Protein AF-A0AAW0YII3-F1 (afdb_monomer)

Radius of gyration: 31.92 Å; Cα contacts (8 Å, |Δi|>4): 951; chains: 1; bounding box: 60×91×66 Å

Foldseek 3Di:
DVVLVVVVVVCVVVVHLDDPPVVVVVCCVLVLDPDPVPADDDVVSSVVSVQVVQQVVDPPDRPLLQQKWWKWKFKAFPPPRPDGPTDRPGDIDREQEFELVVCQVPDPAAAVQVRSQVSQKDWDPAFDQDPPVRDTGIMIMGIAIDDGHQKHKYFYDFDWDDDPPDAIWTDDDDYHYDQKDQRVVRHPAARQKMWGWAKWKWFQDTGPRDTAIKMWGQDPNWIWIDDPSDIDTDPDVVSVPVRVTHTGMIMIGIDGVVDPPDPCPDDDLVVLLVVLVVQLVVVVPDDLVVLLVLQLVLLVVQFFDDCVVAPQLFALPPPQLFDDPVLLVLVLVLLVDPVHDPCADPFWHDLPPRDTHGSVRLSVLSPDLQRCQDLSNLSRLVSVLVVLVVVPDPPPPVDDDDCVLVVVQCLLSVQANADEDDCVCCNQCPDQNCSLVDKDKHWHDYPPDLAIWMWIQNNVSLEIEIQFQQQPPPCQVVLVVVSVVLSVVLSVCCVVVSDPSVSSGDHRYDRRGNVSCQSLQHAHEPDPRLRSLLRSSCRSCSVVSHRSHCCSHHVPPDPDNGDHDYDDPSSSSSSVSSVVSLSLLSSLVSNDDDDPDDPCPDPSNVVSSVSSPVSVVSVVVD

Sequence (622 aa):
MVQLLLDFLGDISARRTERYPLLQQCLIDNKLIEPHDSGQQDPVELLYRLFQFFDTRSSQVSLSSLFQYKTAAATVCSLCSAGGQLRNTRQSETVLTVYPEQLRYQAVSFDVSDLIATALRRENPIQSFCRSCCRSSHSITNDRFTSMGSMFAINIVWSIENFDNGPPQLKRCDFAIASTIELGANGDLPDRTQAELAGVVCKVGCTALDGHYAAAIQEGGNWWMTDNDQVTPVRNL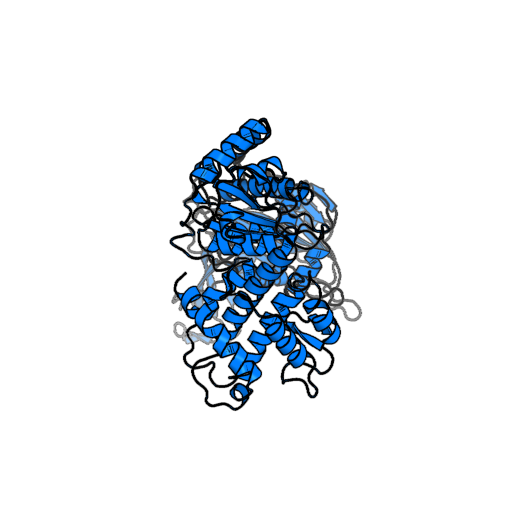QAFFEKGRLPVLLVYTVTTGDDRSPPSMLQPTQSRALAVEVSQTAQTKLSEEERYFMVMERYRNVRWSDPTVVEPLVSALSTETRLSSDHLENFCAILKRDPPLPGINKKNVDCGSGVKIRRETLYDRFAHPTAWWTSTICEIIGTIAKNMIETRDADRIERGLSNECFVRAIPLLSTLAPTTGLEVIESFCGTDGTWRTKRQCGVVYPDGSHHFFTMAVFGPDKLVVTYDGAGGLYGSGFIEKFRERLRSRLKWELEAGIASEADCCGWLVSPNNPGMRDRIGWIAQEDTFSCGSLASAAMVLLCQGIKPSAEALLQVSGRAESRKITPSDRQCLDLRHSMLGLFLSWAGANVRSDSRDHWTKHDAVECLIRQIMPYRERLDYA

Nearest PDB structures (foldseek):
  5k1c-assembly1_A  TM=7.399E-01  e=2.416E-12  Homo sapiens
  6jlq-assembly1_A  TM=7.484E-01  e=5.332E-12  Homo sapiens
  7w3u-assembly2_B  TM=7.620E-01  e=3.044E-11  Homo sapiens
  2ibi-assembly1_A  TM=6.828E-01  e=1.616E-11  Homo sapiens
  7ay0-assembly2_D  TM=6.520E-01  e=1.177E-11  Homo sapiens

Secondary structure (DSSP, 8-state):
-HHHHHHHHHHHHTT-----HHHHHHHHHTTSS--GGG----HHHHHHHHHHHHHTT-SS--HHHHH-EEEEEEEEETTT-----EEEEEEEESEEEE-GGGTTTT-SS-BHHHHHHHHTEEE-SS-EE-TTT-SEE-EEEEEEEEEE-SEEEEEE-PPEEEETTEEEEE-----B--SEEESGGGBSS-TT-EEEEEEEEEEESSBSS--EEEEEEEETTEEEEEETTEEEEESSHHHHHTTTEEEEEEEEEEE-TT-SS----SS-THHHHHHHHHHHHHHHTS-HHHHHHHHHHHHHHS--B-TTTS--SS-SS-SSSPPPHHHHHHHHHHHT-SSPPTTS-SSEEE-STT-EEEHHHHHHHHHSTTGGGSHHHHHHHHHHHHHHHHTT-SS-TTS---THHHHTHHHHHHHHSPEEGGGHHHHHHTTTSGGGGSEEEEEEE-TTS---EEEEEETTTTEEEEE-TTTTSS-HHHHHHHHHHHHHHHHHHHHTTSS-HHHHTT-EE---SHHHHHHHTPPPP-SSS-HHHHHHHHHHHHHTTB---HHHHH---S--TT---PPPHHHHHHHHHHHHHHHHHHHHHTT-SS---GGGG-HHHHHHHHHHHHHHHHHTT-

Structure (mmCIF, N/CA/C/O backbone):
data_AF-A0AAW0YII3-F1
#
_entry.id   AF-A0AAW0YII3-F1
#
loop_
_atom_site.group_PDB
_atom_site.id
_atom_site.type_symbol
_atom_site.label_atom_id
_atom_site.label_alt_id
_atom_site.label_comp_id
_atom_site.label_asym_id
_atom_site.label_entity_id
_atom_site.label_seq_id
_atom_site.pdbx_PDB_ins_code
_atom_site.Cartn_x
_atom_site.Cartn_y
_atom_site.Cartn_z
_atom_site.occupancy
_atom_site.B_iso_or_equiv
_atom_site.auth_seq_id
_atom_site.auth_comp_id
_atom_site.auth_asym_id
_atom_site.auth_atom_id
_atom_site.pdbx_PDB_model_num
ATOM 1 N N . MET A 1 1 ? 6.138 -1.608 1.572 1.00 62.06 1 MET A N 1
ATOM 2 C CA . MET A 1 1 ? 6.327 -0.141 1.431 1.00 62.06 1 MET A CA 1
ATOM 3 C C . MET A 1 1 ? 5.071 0.655 1.778 1.00 62.06 1 MET A C 1
ATOM 5 O O . MET A 1 1 ? 5.177 1.516 2.634 1.00 62.06 1 MET A O 1
ATOM 9 N N . VAL A 1 2 ? 3.903 0.384 1.171 1.00 61.69 2 VAL A N 1
ATOM 10 C CA . VAL A 1 2 ? 2.648 1.097 1.509 1.00 61.69 2 VAL A CA 1
ATOM 11 C C . VAL A 1 2 ? 2.305 0.945 2.994 1.00 61.69 2 VAL A C 1
ATOM 13 O O . VAL A 1 2 ? 2.120 1.954 3.658 1.00 61.69 2 VAL A O 1
ATOM 16 N N . GLN A 1 3 ? 2.363 -0.273 3.544 1.00 60.88 3 GLN A N 1
ATOM 17 C CA . GLN A 1 3 ? 2.177 -0.495 4.982 1.00 60.88 3 GLN A CA 1
ATOM 18 C C . GLN A 1 3 ? 3.215 0.241 5.847 1.00 60.88 3 GLN A C 1
ATOM 20 O O . GLN A 1 3 ? 2.838 0.851 6.829 1.00 60.88 3 GLN A O 1
ATOM 25 N N . LEU A 1 4 ? 4.495 0.287 5.453 1.00 62.47 4 LEU A N 1
ATOM 26 C CA . LEU A 1 4 ? 5.519 1.065 6.175 1.00 62.47 4 LEU A CA 1
ATOM 27 C C . LEU A 1 4 ? 5.239 2.574 6.156 1.00 62.47 4 LEU A C 1
ATOM 29 O O . LEU A 1 4 ? 5.561 3.261 7.117 1.00 62.47 4 LEU A O 1
ATOM 33 N N . LEU A 1 5 ? 4.646 3.090 5.076 1.00 61.91 5 LEU A N 1
ATOM 34 C CA . LEU A 1 5 ? 4.186 4.476 5.006 1.00 61.91 5 LEU A CA 1
ATOM 35 C C . LEU A 1 5 ? 2.933 4.693 5.860 1.00 61.91 5 LEU A C 1
ATOM 37 O O . LEU A 1 5 ? 2.825 5.734 6.491 1.00 61.91 5 LEU A O 1
ATOM 41 N N . LEU A 1 6 ? 2.016 3.725 5.926 1.00 63.31 6 LEU A N 1
ATOM 42 C CA . LEU A 1 6 ? 0.850 3.779 6.814 1.00 63.31 6 LEU A CA 1
ATOM 43 C C . LEU A 1 6 ? 1.241 3.670 8.292 1.00 63.31 6 LEU A C 1
ATOM 45 O O . LEU A 1 6 ? 0.668 4.382 9.107 1.00 63.31 6 LEU A O 1
ATOM 49 N N . ASP A 1 7 ? 2.226 2.839 8.630 1.00 62.09 7 ASP A N 1
ATOM 50 C CA . ASP A 1 7 ? 2.791 2.718 9.976 1.00 62.09 7 ASP A CA 1
ATOM 51 C C . ASP A 1 7 ? 3.504 4.019 10.357 1.00 62.09 7 ASP A C 1
ATOM 53 O O . ASP A 1 7 ? 3.216 4.596 11.399 1.00 62.09 7 ASP A O 1
ATOM 57 N N . PHE A 1 8 ? 4.336 4.556 9.456 1.00 63.28 8 PHE A N 1
ATOM 58 C CA . PHE A 1 8 ? 4.959 5.871 9.611 1.00 63.28 8 PHE A CA 1
ATOM 59 C C . PHE A 1 8 ? 3.923 6.984 9.826 1.00 63.28 8 PHE A C 1
ATOM 61 O O . PHE A 1 8 ? 4.062 7.786 10.744 1.00 63.28 8 PHE A O 1
ATOM 68 N N . LEU A 1 9 ? 2.855 7.022 9.023 1.00 61.62 9 LEU A N 1
ATOM 69 C CA . LEU A 1 9 ? 1.764 7.986 9.185 1.00 61.62 9 LEU A CA 1
ATOM 70 C C . LEU A 1 9 ? 1.006 7.774 10.501 1.00 61.62 9 LEU A C 1
ATOM 72 O O . LEU A 1 9 ? 0.709 8.744 11.192 1.00 61.62 9 LEU A O 1
ATOM 76 N N . GLY A 1 10 ? 0.723 6.524 10.869 1.00 61.47 10 GLY A N 1
ATOM 77 C CA . GLY A 1 10 ? 0.039 6.170 12.109 1.00 61.47 10 GLY A CA 1
ATOM 78 C C . GLY A 1 10 ? 0.839 6.565 13.347 1.00 61.47 10 GLY A C 1
ATOM 79 O O . GLY A 1 10 ? 0.274 7.087 14.306 1.00 61.47 10 GLY A O 1
ATOM 80 N N . ASP A 1 11 ? 2.153 6.392 13.310 1.00 61.72 11 ASP A N 1
ATOM 81 C CA . ASP A 1 11 ? 3.051 6.787 14.387 1.00 61.72 11 ASP A CA 1
ATOM 82 C C . ASP A 1 11 ? 3.300 8.302 14.422 1.00 61.72 11 ASP A C 1
ATOM 84 O O . ASP A 1 11 ? 3.376 8.861 15.519 1.00 61.72 11 ASP A O 1
ATOM 88 N N . ILE A 1 12 ? 3.320 8.996 13.271 1.00 60.84 12 ILE A N 1
ATOM 89 C CA . ILE A 1 12 ? 3.256 10.470 13.217 1.00 60.84 12 ILE A CA 1
ATOM 90 C C . ILE A 1 12 ? 1.976 10.954 13.903 1.00 60.84 12 ILE A C 1
ATOM 92 O O . ILE A 1 12 ? 2.041 11.795 14.800 1.00 60.84 12 ILE A O 1
ATOM 96 N N . SER A 1 13 ? 0.819 10.394 13.539 1.00 56.19 13 SER A N 1
ATOM 97 C CA . SER A 1 13 ? -0.470 10.733 14.154 1.00 56.19 13 SER A CA 1
ATOM 98 C C . SER A 1 13 ? -0.517 10.378 15.645 1.00 56.19 13 SER A C 1
ATOM 100 O O . SER A 1 13 ? -1.139 11.088 16.435 1.00 56.19 13 SER A O 1
ATOM 102 N N . ALA A 1 14 ? 0.176 9.315 16.062 1.00 58.84 14 ALA A N 1
ATOM 103 C CA . ALA A 1 14 ? 0.329 8.922 17.462 1.00 58.84 14 ALA A CA 1
ATOM 104 C C . ALA A 1 14 ? 1.463 9.666 18.196 1.00 58.84 14 ALA A C 1
ATOM 106 O O . ALA A 1 14 ? 1.681 9.413 19.383 1.00 58.84 14 ALA A O 1
ATOM 107 N N . ARG A 1 15 ? 2.161 10.591 17.518 1.00 59.12 15 ARG A N 1
ATOM 108 C CA . ARG A 1 15 ? 3.268 11.412 18.039 1.00 59.12 15 ARG A CA 1
ATOM 109 C C . ARG A 1 15 ? 4.421 10.592 18.619 1.00 59.12 15 ARG A C 1
ATOM 111 O O . ARG A 1 15 ? 5.006 10.966 19.636 1.00 59.12 15 ARG A O 1
ATOM 118 N N . ARG A 1 16 ? 4.737 9.459 17.997 1.00 58.75 16 ARG A N 1
ATOM 119 C CA . ARG A 1 16 ? 5.840 8.588 18.413 1.00 58.75 16 ARG A CA 1
ATOM 120 C C . ARG A 1 16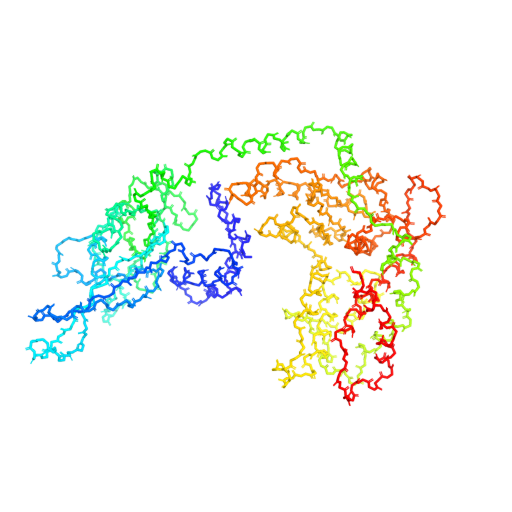 ? 7.117 8.950 17.668 1.00 58.75 16 ARG A C 1
ATOM 122 O O . ARG A 1 16 ? 7.119 9.116 16.454 1.00 58.75 16 ARG A O 1
ATOM 129 N N . THR A 1 17 ? 8.220 9.041 18.403 1.00 56.47 17 THR A N 1
ATOM 130 C CA . THR A 1 17 ? 9.562 9.231 17.843 1.00 56.47 17 THR A CA 1
ATOM 131 C C . THR A 1 17 ? 10.192 7.866 17.581 1.00 56.47 17 THR A C 1
ATOM 133 O O . THR A 1 17 ? 10.983 7.364 18.378 1.00 56.47 17 THR A O 1
ATOM 136 N N . GLU A 1 18 ? 9.812 7.228 16.476 1.00 62.38 18 GLU A N 1
ATOM 137 C CA . GLU A 1 18 ? 10.429 5.974 16.038 1.00 62.38 18 GLU A CA 1
ATOM 138 C C . GLU A 1 18 ? 11.395 6.201 14.870 1.00 62.38 18 GLU A C 1
ATOM 140 O O . GLU A 1 18 ? 11.250 7.116 14.059 1.00 62.38 18 GLU A O 1
ATOM 145 N N . ARG A 1 19 ? 12.440 5.369 14.802 1.00 60.16 19 ARG A N 1
ATOM 146 C CA . ARG A 1 19 ? 13.355 5.341 13.658 1.00 60.16 19 ARG A CA 1
ATOM 147 C C . ARG A 1 19 ? 12.811 4.349 12.639 1.00 60.16 19 ARG A C 1
ATOM 149 O O . ARG A 1 19 ? 12.580 3.197 12.992 1.00 60.16 19 ARG A O 1
ATOM 156 N N . TYR A 1 20 ? 12.732 4.754 11.371 1.00 66.44 20 TYR A N 1
ATOM 157 C CA . TYR A 1 20 ? 12.276 3.900 10.266 1.00 66.44 20 TYR A CA 1
ATOM 158 C C . TYR A 1 20 ? 13.413 3.556 9.290 1.00 66.44 20 TYR A C 1
ATOM 160 O O . TYR A 1 20 ? 13.353 3.929 8.116 1.00 66.44 20 TYR A O 1
ATOM 168 N N . PRO A 1 21 ? 14.462 2.828 9.718 1.00 64.50 21 PRO A N 1
ATOM 169 C CA . PRO A 1 21 ? 15.562 2.463 8.823 1.00 64.50 21 PRO A CA 1
ATOM 170 C C . PRO A 1 21 ? 15.077 1.614 7.634 1.00 64.50 21 PRO A C 1
ATOM 172 O O . PRO A 1 21 ? 15.592 1.739 6.526 1.00 64.50 21 PRO A O 1
ATOM 175 N N . LEU A 1 22 ? 14.026 0.809 7.834 1.00 71.31 22 LEU A N 1
ATOM 176 C CA . LEU A 1 22 ? 13.400 0.013 6.775 1.00 71.31 22 LEU A CA 1
ATOM 177 C C . LEU A 1 22 ? 12.609 0.859 5.770 1.00 71.31 22 LEU A C 1
ATOM 179 O O . LEU A 1 22 ? 12.496 0.458 4.613 1.00 71.31 22 LEU A O 1
ATOM 183 N N . LEU A 1 23 ? 12.082 2.024 6.174 1.00 74.56 23 LEU A N 1
ATOM 184 C CA . LEU A 1 23 ? 11.387 2.925 5.252 1.00 74.56 23 LEU A CA 1
ATOM 185 C C . LEU A 1 23 ? 12.373 3.487 4.235 1.00 74.56 23 LEU A C 1
ATOM 187 O O . LEU A 1 23 ? 12.096 3.444 3.042 1.00 74.56 23 LEU A O 1
ATOM 191 N N . GLN A 1 24 ? 13.545 3.930 4.690 1.00 76.50 24 GLN A N 1
ATOM 192 C CA . GLN A 1 24 ? 14.578 4.426 3.789 1.00 76.50 24 GLN A CA 1
ATOM 193 C C . GLN A 1 24 ? 15.020 3.350 2.790 1.00 76.50 24 GLN A C 1
ATOM 195 O O . GLN A 1 24 ? 15.051 3.617 1.590 1.00 76.50 24 GLN A O 1
ATOM 200 N N . GLN A 1 25 ? 15.281 2.124 3.257 1.00 79.69 25 GLN A N 1
ATOM 201 C CA . GLN A 1 25 ? 15.625 1.013 2.366 1.00 79.69 25 GLN A CA 1
ATOM 202 C C . GLN A 1 25 ? 14.504 0.732 1.356 1.00 79.69 25 GLN A C 1
ATOM 204 O O . GLN A 1 25 ? 14.770 0.598 0.168 1.00 79.69 25 GLN A O 1
ATOM 209 N N . CYS A 1 26 ? 13.240 0.745 1.788 1.00 79.25 26 CYS A N 1
ATOM 210 C CA . CYS A 1 26 ? 12.112 0.558 0.878 1.00 79.25 26 CYS A CA 1
ATOM 211 C C . CYS A 1 26 ? 11.999 1.671 -0.169 1.00 79.25 26 CYS A C 1
ATOM 213 O O . CYS A 1 26 ? 11.665 1.384 -1.318 1.00 79.25 26 CYS A O 1
ATOM 215 N N . LEU A 1 27 ? 12.252 2.929 0.202 1.00 82.81 27 LEU A N 1
ATOM 216 C CA . LEU A 1 27 ? 12.261 4.041 -0.747 1.00 82.81 27 LEU A CA 1
ATOM 217 C C . LEU A 1 27 ? 13.388 3.864 -1.784 1.00 82.81 27 LEU A C 1
ATOM 219 O O . LEU A 1 27 ? 13.163 4.144 -2.961 1.00 82.81 27 LEU A O 1
ATOM 223 N N . ILE A 1 28 ? 14.554 3.342 -1.380 1.00 84.38 28 ILE A N 1
ATOM 224 C CA . ILE A 1 28 ? 15.670 3.009 -2.286 1.00 84.38 28 ILE A CA 1
ATOM 225 C C . ILE A 1 28 ? 15.289 1.853 -3.222 1.00 84.38 28 ILE A C 1
ATOM 227 O O . ILE A 1 28 ? 15.402 1.978 -4.441 1.00 84.38 28 ILE A O 1
ATOM 231 N N . ASP A 1 29 ? 14.771 0.750 -2.677 1.00 83.81 29 ASP A N 1
ATOM 232 C CA . ASP A 1 29 ? 14.416 -0.456 -3.441 1.00 83.81 29 ASP A CA 1
ATOM 233 C C . ASP A 1 29 ? 13.335 -0.175 -4.497 1.00 83.81 29 ASP A C 1
ATOM 235 O O . ASP A 1 29 ? 13.319 -0.773 -5.575 1.00 83.81 29 ASP A O 1
ATOM 239 N N . ASN A 1 30 ? 12.445 0.779 -4.208 1.00 81.88 30 ASN A N 1
ATOM 240 C CA . ASN A 1 30 ? 11.394 1.223 -5.121 1.00 81.88 30 ASN A CA 1
ATOM 241 C C . ASN A 1 30 ? 11.820 2.388 -6.029 1.00 81.88 30 ASN A C 1
ATOM 243 O O . ASN A 1 30 ? 10.979 2.921 -6.754 1.00 81.88 30 ASN A O 1
ATOM 247 N N . LYS A 1 31 ? 13.109 2.760 -6.028 1.00 85.75 31 LYS A N 1
ATOM 248 C CA . LYS A 1 31 ? 13.691 3.843 -6.841 1.00 85.75 31 LYS A CA 1
ATOM 249 C C . LYS A 1 31 ? 13.032 5.208 -6.608 1.00 85.75 31 LYS A C 1
ATOM 251 O O . LYS A 1 31 ? 12.948 6.028 -7.519 1.00 85.75 31 LYS A O 1
ATOM 256 N N . LEU A 1 32 ? 12.538 5.444 -5.394 1.00 84.44 32 LEU A N 1
ATOM 257 C CA . LEU A 1 32 ? 11.946 6.720 -4.989 1.00 84.44 32 LEU A CA 1
ATOM 258 C C . LEU A 1 32 ? 13.005 7.682 -4.480 1.00 84.44 32 LEU A C 1
ATOM 260 O O . LEU A 1 32 ? 12.942 8.868 -4.785 1.00 84.44 32 LEU A O 1
ATOM 264 N N . ILE A 1 33 ? 14.009 7.159 -3.785 1.00 85.69 33 ILE A N 1
ATOM 265 C CA . ILE A 1 33 ? 15.205 7.904 -3.403 1.00 85.69 33 ILE A CA 1
ATOM 266 C C . ILE A 1 33 ? 16.450 7.157 -3.873 1.00 85.69 33 ILE A C 1
ATOM 268 O O . ILE A 1 33 ? 16.432 5.939 -4.044 1.00 85.69 33 ILE A O 1
ATOM 272 N N . GLU A 1 34 ? 17.532 7.885 -4.095 1.00 83.12 34 GLU A N 1
ATOM 273 C CA . GLU A 1 34 ? 18.845 7.299 -4.374 1.00 83.12 34 GLU A CA 1
ATOM 274 C C . GLU A 1 34 ? 19.526 6.783 -3.083 1.00 83.12 34 GLU A C 1
ATOM 276 O O . GLU A 1 34 ? 19.178 7.241 -1.988 1.00 83.12 34 GLU A O 1
ATOM 281 N N . PRO A 1 35 ? 20.478 5.830 -3.177 1.00 78.75 35 PRO A N 1
ATOM 282 C CA . PRO A 1 35 ? 21.220 5.297 -2.029 1.00 78.75 35 PRO A CA 1
ATOM 283 C C . PRO A 1 35 ? 21.986 6.365 -1.226 1.00 78.75 35 PRO A C 1
ATOM 285 O O . PRO A 1 35 ? 22.262 7.453 -1.725 1.00 78.75 35 PRO A O 1
ATOM 288 N N . HIS A 1 36 ? 22.381 6.039 0.011 1.00 62.16 36 HIS A N 1
ATOM 289 C CA . HIS A 1 36 ? 23.021 6.965 0.974 1.00 62.16 36 HIS A CA 1
ATOM 290 C C . HIS A 1 36 ? 24.240 7.747 0.445 1.00 62.16 36 HIS A C 1
ATOM 292 O O . HIS A 1 36 ? 24.485 8.856 0.909 1.00 62.16 36 HIS A O 1
ATOM 298 N N . ASP A 1 37 ? 24.963 7.227 -0.549 1.00 58.22 37 ASP A N 1
ATOM 299 C CA . ASP A 1 37 ? 26.172 7.866 -1.092 1.00 58.22 37 ASP A CA 1
ATOM 300 C C . ASP A 1 37 ? 25.890 8.923 -2.185 1.00 58.22 37 ASP A C 1
ATOM 302 O O . ASP A 1 37 ? 26.823 9.515 -2.727 1.00 58.22 37 ASP A O 1
ATOM 306 N N . SER A 1 38 ? 24.618 9.178 -2.517 1.00 59.56 38 SER A N 1
ATOM 307 C CA . SER A 1 38 ? 24.216 10.027 -3.660 1.00 59.56 38 SER A CA 1
ATOM 308 C C . SER A 1 38 ? 24.017 11.513 -3.315 1.00 59.56 38 SER A C 1
ATOM 310 O O . SER A 1 38 ? 23.794 12.329 -4.205 1.00 59.56 38 SER A O 1
ATOM 312 N N . GLY A 1 39 ? 24.113 11.888 -2.035 1.00 67.69 39 GLY A N 1
ATOM 313 C CA . GLY A 1 39 ? 23.898 13.264 -1.567 1.00 67.69 39 GLY A CA 1
ATOM 314 C C . GLY A 1 39 ? 22.446 13.590 -1.186 1.00 67.69 39 GLY A C 1
ATOM 315 O O . GLY A 1 39 ? 21.598 12.708 -1.048 1.00 67.69 39 GLY A O 1
ATOM 316 N N . GLN A 1 40 ? 22.173 14.878 -0.942 1.00 75.44 40 GLN A N 1
ATOM 317 C CA . GLN A 1 40 ? 20.841 15.380 -0.574 1.00 75.44 40 GLN A CA 1
ATOM 318 C C . GLN A 1 40 ? 19.889 15.328 -1.768 1.00 75.44 40 GLN A C 1
ATOM 320 O O . GLN A 1 40 ? 20.287 15.644 -2.885 1.00 75.44 40 GLN A O 1
ATOM 325 N N . GLN A 1 41 ? 18.627 14.982 -1.519 1.00 82.62 41 GLN A N 1
ATOM 326 C CA . GLN A 1 41 ? 17.605 14.865 -2.561 1.00 82.62 41 GLN A CA 1
ATOM 327 C C . GLN A 1 41 ? 16.513 15.915 -2.398 1.00 82.62 41 GLN A C 1
ATOM 329 O O . GLN A 1 41 ? 16.184 16.315 -1.279 1.00 82.62 41 GLN A O 1
ATOM 334 N N . ASP A 1 42 ? 15.955 16.346 -3.528 1.00 85.81 42 ASP A N 1
ATOM 335 C CA . ASP A 1 42 ? 14.916 17.368 -3.579 1.00 85.81 42 ASP A CA 1
ATOM 336 C C . ASP A 1 42 ? 13.562 16.791 -3.103 1.00 85.81 42 ASP A C 1
ATOM 338 O O . ASP A 1 42 ? 13.077 15.800 -3.665 1.00 85.81 42 ASP A O 1
ATOM 342 N N . PRO A 1 43 ? 12.909 17.388 -2.084 1.00 89.19 43 PRO A N 1
ATOM 343 C CA . PRO A 1 43 ? 11.602 16.936 -1.610 1.00 89.19 43 PRO A CA 1
ATOM 344 C C . PRO A 1 43 ? 10.509 16.992 -2.688 1.00 89.19 43 PRO A C 1
ATOM 346 O O . PRO A 1 43 ? 9.571 16.196 -2.641 1.00 89.19 43 PRO A O 1
ATOM 349 N N . VAL A 1 44 ? 10.612 17.896 -3.665 1.00 90.81 44 VAL A N 1
ATOM 350 C CA . VAL A 1 44 ? 9.649 18.005 -4.768 1.00 90.81 44 VAL A CA 1
ATOM 351 C C . VAL A 1 44 ? 9.845 16.871 -5.770 1.00 90.81 44 VAL A C 1
ATOM 353 O O . VAL A 1 44 ? 8.866 16.307 -6.259 1.00 90.81 44 VAL A O 1
ATOM 356 N N . GLU A 1 45 ? 11.089 16.470 -6.033 1.00 89.50 45 GLU A N 1
ATOM 357 C CA . GLU A 1 45 ? 11.369 15.291 -6.854 1.00 89.50 45 GLU A CA 1
ATOM 358 C C . GLU A 1 45 ? 10.819 14.020 -6.199 1.00 89.50 45 GLU A C 1
ATOM 360 O O . GLU A 1 45 ? 10.143 13.222 -6.856 1.00 89.50 45 GLU A O 1
ATOM 365 N N . LEU A 1 46 ? 11.034 13.860 -4.889 1.00 90.12 46 LEU A N 1
ATOM 366 C CA . LEU A 1 46 ? 10.442 12.760 -4.132 1.00 90.12 46 LEU A CA 1
ATOM 367 C C . LEU A 1 46 ? 8.909 12.785 -4.222 1.00 90.12 46 LEU A C 1
ATOM 369 O O . LEU A 1 46 ? 8.300 11.740 -4.444 1.00 90.12 46 LEU A O 1
ATOM 373 N N . LEU A 1 47 ? 8.278 13.959 -4.115 1.00 90.50 47 LEU A N 1
ATOM 374 C CA . LEU A 1 47 ? 6.828 14.107 -4.259 1.00 90.50 47 LEU A CA 1
ATOM 375 C C . LEU A 1 47 ? 6.331 13.634 -5.637 1.00 90.50 47 LEU A C 1
ATOM 377 O O . LEU A 1 47 ? 5.369 12.870 -5.709 1.00 90.50 47 LEU A O 1
ATOM 381 N N . TYR A 1 48 ? 7.011 14.007 -6.725 1.00 90.00 48 TYR A N 1
ATOM 382 C CA . TYR A 1 48 ? 6.677 13.525 -8.071 1.00 90.00 48 TYR A CA 1
ATOM 383 C C . TYR A 1 48 ? 6.836 12.009 -8.213 1.00 90.00 48 TYR A C 1
ATOM 385 O O . TYR A 1 48 ? 5.958 11.339 -8.765 1.00 90.00 48 TYR A O 1
ATOM 393 N N . ARG A 1 49 ? 7.932 11.449 -7.688 1.00 89.44 49 ARG A N 1
ATOM 394 C CA . ARG A 1 49 ? 8.164 9.997 -7.692 1.00 89.44 49 ARG A CA 1
ATOM 395 C C . ARG A 1 49 ? 7.090 9.268 -6.878 1.00 89.44 49 ARG A C 1
ATOM 397 O O . ARG A 1 49 ? 6.627 8.210 -7.300 1.00 89.44 49 ARG A O 1
ATOM 404 N N . LEU A 1 50 ? 6.634 9.849 -5.764 1.00 87.19 50 LEU A N 1
ATOM 405 C CA . LEU A 1 50 ? 5.518 9.329 -4.969 1.00 87.19 50 LEU A CA 1
ATOM 406 C C . LEU A 1 50 ? 4.193 9.381 -5.739 1.00 87.19 50 LEU A C 1
ATOM 408 O O . LEU A 1 50 ? 3.479 8.379 -5.745 1.00 87.19 50 LEU A O 1
ATOM 412 N N . PHE A 1 51 ? 3.880 10.481 -6.433 1.00 88.19 51 PHE A N 1
ATOM 413 C CA . PHE A 1 51 ? 2.700 10.555 -7.304 1.00 88.19 51 PHE A CA 1
ATOM 414 C C . PHE A 1 51 ? 2.693 9.414 -8.319 1.00 88.19 51 PHE A C 1
ATOM 416 O O . PHE A 1 51 ? 1.752 8.625 -8.348 1.00 88.19 51 PHE A O 1
ATOM 423 N N . GLN A 1 52 ? 3.781 9.251 -9.074 1.00 86.00 52 GLN A N 1
ATOM 424 C CA . GLN A 1 52 ? 3.897 8.181 -10.063 1.00 86.00 52 GLN A CA 1
ATOM 425 C C . GLN A 1 52 ? 3.790 6.787 -9.424 1.00 86.00 52 GLN A C 1
ATOM 427 O O . GLN A 1 52 ? 3.125 5.894 -9.957 1.00 86.00 52 GLN A O 1
ATOM 432 N N . PHE A 1 53 ? 4.431 6.587 -8.273 1.00 84.44 53 PHE A N 1
ATOM 433 C CA . PHE A 1 53 ? 4.420 5.313 -7.563 1.00 84.44 53 PHE A CA 1
ATOM 434 C C . PHE A 1 53 ? 3.016 4.891 -7.128 1.00 84.44 53 PHE A C 1
ATOM 436 O O . PHE A 1 53 ? 2.661 3.718 -7.277 1.00 84.44 53 PHE A O 1
ATOM 443 N N . PHE A 1 54 ? 2.242 5.823 -6.569 1.00 81.50 54 PHE A N 1
ATOM 444 C CA . PHE A 1 54 ? 0.901 5.547 -6.063 1.00 81.50 54 PHE A CA 1
ATOM 445 C C . PHE A 1 54 ? -0.136 5.498 -7.182 1.00 81.50 54 PHE A C 1
ATOM 447 O O . PHE A 1 54 ? -0.973 4.598 -7.185 1.00 81.50 54 PHE A O 1
ATOM 454 N N . ASP A 1 55 ? -0.038 6.382 -8.174 1.00 82.31 55 ASP A N 1
ATOM 455 C CA . ASP A 1 55 ? -0.950 6.412 -9.321 1.00 82.31 55 ASP A CA 1
ATOM 456 C C . ASP A 1 55 ? -0.872 5.137 -10.165 1.00 82.31 55 ASP A C 1
ATOM 458 O O . ASP A 1 55 ? -1.882 4.671 -10.680 1.00 82.31 55 ASP A O 1
ATOM 462 N N . THR A 1 56 ? 0.312 4.529 -10.282 1.00 78.00 56 THR A N 1
ATOM 463 C CA . THR A 1 56 ? 0.488 3.259 -11.013 1.00 78.00 56 THR A CA 1
ATOM 464 C C . THR A 1 56 ? -0.041 2.037 -10.260 1.00 78.00 56 THR A C 1
ATOM 466 O O . THR A 1 56 ? -0.205 0.977 -10.862 1.00 78.00 56 THR A O 1
ATOM 469 N N . ARG A 1 57 ? -0.304 2.159 -8.953 1.00 71.62 57 ARG A N 1
ATOM 470 C CA . ARG A 1 57 ? -0.717 1.046 -8.079 1.00 71.62 57 ARG A CA 1
ATOM 471 C C . ARG A 1 57 ? -2.144 1.166 -7.542 1.00 71.62 57 ARG A C 1
ATOM 473 O O . ARG A 1 57 ? -2.688 0.168 -7.080 1.00 71.62 57 ARG A O 1
ATOM 480 N N . SER A 1 58 ? -2.746 2.352 -7.595 1.00 65.81 58 SER A N 1
ATOM 481 C CA . SER A 1 58 ? -4.127 2.610 -7.176 1.00 65.81 58 SER A CA 1
ATOM 482 C C . SER A 1 58 ? -5.057 2.629 -8.388 1.00 65.81 58 SER A C 1
ATOM 484 O O . SER A 1 58 ? -4.839 3.385 -9.329 1.00 65.81 58 SER A O 1
ATOM 486 N N . SER A 1 59 ? -6.115 1.816 -8.371 1.00 48.56 59 SER A N 1
ATOM 487 C CA . SER A 1 59 ? -7.111 1.753 -9.452 1.00 48.56 59 SER A CA 1
ATOM 488 C C . SER A 1 59 ? -8.314 2.686 -9.253 1.00 48.56 59 SER A C 1
ATOM 490 O O . SER A 1 59 ? -9.118 2.820 -10.173 1.00 48.56 59 SER A O 1
ATOM 492 N N . GLN A 1 60 ? -8.463 3.317 -8.080 1.00 52.34 60 GLN A N 1
ATOM 493 C CA . GLN A 1 60 ? -9.688 4.050 -7.715 1.00 52.34 60 GLN A CA 1
ATOM 494 C C . GLN A 1 60 ? -9.497 5.561 -7.541 1.00 52.34 60 GLN A C 1
ATOM 496 O O . GLN A 1 60 ? -10.344 6.326 -7.995 1.00 52.34 60 GLN A O 1
ATOM 501 N N . VAL A 1 61 ? -8.397 6.010 -6.928 1.00 58.38 61 VAL A N 1
ATOM 502 C CA . VAL A 1 61 ? -8.076 7.440 -6.782 1.00 58.38 61 VAL A CA 1
ATOM 503 C C . VAL A 1 61 ? -6.585 7.631 -7.001 1.00 58.38 61 VAL A C 1
ATOM 505 O O . VAL A 1 61 ? -5.760 7.000 -6.337 1.00 58.38 61 VAL A O 1
ATOM 508 N N . SER A 1 62 ? -6.252 8.498 -7.951 1.00 75.31 62 SER A N 1
ATOM 509 C CA . SER A 1 62 ? -4.881 8.912 -8.215 1.00 75.31 62 SER A CA 1
ATOM 510 C C . SER A 1 62 ? -4.453 9.934 -7.157 1.00 75.31 62 SER A C 1
ATOM 512 O O . SER A 1 62 ? -5.145 10.927 -6.939 1.00 75.31 62 SER A O 1
ATOM 514 N N . LEU A 1 63 ? -3.315 9.712 -6.501 1.00 81.81 63 LEU A N 1
ATOM 515 C CA . LEU A 1 63 ? -2.735 10.662 -5.553 1.00 81.81 63 LEU A CA 1
ATOM 516 C C . LEU A 1 63 ? -2.459 12.007 -6.236 1.00 81.81 63 LEU A C 1
ATOM 518 O O . LEU A 1 63 ? -2.734 13.053 -5.649 1.00 81.81 63 LEU A O 1
ATOM 522 N N . SER A 1 64 ? -1.992 11.993 -7.491 1.00 85.25 64 SER A N 1
ATOM 523 C CA . SER A 1 64 ? -1.784 13.233 -8.244 1.00 85.25 64 SER A CA 1
ATOM 524 C C . SER A 1 64 ? -3.079 14.005 -8.479 1.00 85.25 64 SER A C 1
ATOM 526 O O . SER A 1 64 ? -3.043 15.232 -8.509 1.00 85.25 64 SER A O 1
ATOM 528 N N . SER A 1 65 ? -4.235 13.332 -8.557 1.00 86.19 65 SER A N 1
ATOM 529 C CA . SER A 1 65 ? -5.525 14.012 -8.725 1.00 86.19 65 SER A CA 1
ATOM 530 C C . SER A 1 65 ? -5.895 14.932 -7.556 1.00 86.19 65 SER A C 1
ATOM 532 O O . SER A 1 65 ? -6.581 15.928 -7.776 1.00 86.19 65 SER A O 1
ATOM 534 N N . LEU A 1 66 ? -5.389 14.666 -6.341 1.00 89.00 66 LEU A N 1
ATOM 535 C CA . LEU A 1 66 ? -5.590 15.546 -5.182 1.00 89.00 66 LEU A CA 1
ATOM 536 C C . LEU A 1 66 ? -4.892 16.896 -5.355 1.00 89.00 66 LEU A C 1
ATOM 538 O O . LEU A 1 66 ? -5.401 17.903 -4.876 1.00 89.00 66 LEU A O 1
ATOM 542 N N . PHE A 1 67 ? -3.747 16.906 -6.037 1.00 93.00 67 PHE A N 1
ATOM 543 C CA . PHE A 1 67 ? -2.909 18.087 -6.265 1.00 93.00 67 PHE A CA 1
ATOM 544 C C . PHE A 1 67 ? -3.098 18.692 -7.661 1.00 93.00 67 PHE A C 1
ATOM 546 O O . PHE A 1 67 ? -2.533 19.739 -7.976 1.00 93.00 67 PHE A O 1
ATOM 553 N N . GLN A 1 68 ? -3.860 18.018 -8.524 1.00 91.50 68 GLN A N 1
ATOM 554 C CA . GLN A 1 68 ? -3.971 18.379 -9.924 1.00 91.50 68 GLN A CA 1
ATOM 555 C C . GLN A 1 68 ? -4.743 19.689 -10.097 1.00 91.50 68 GLN A C 1
ATOM 557 O O . GLN A 1 68 ? -5.883 19.817 -9.657 1.00 91.50 68 GLN A O 1
ATOM 562 N N . TYR A 1 69 ? -4.171 20.633 -10.835 1.00 90.56 69 TYR A N 1
ATOM 563 C CA . TYR A 1 69 ? -4.864 21.815 -11.328 1.00 90.56 69 TYR A CA 1
ATOM 564 C C . TYR A 1 69 ? -4.799 21.875 -12.852 1.00 90.56 69 TYR A C 1
ATOM 566 O O . TYR A 1 69 ? -3.936 21.277 -13.499 1.00 90.56 69 TYR A O 1
ATOM 574 N N . LYS A 1 70 ? -5.757 22.594 -13.438 1.00 89.25 70 LYS A N 1
ATOM 575 C CA . LYS A 1 70 ? -5.803 22.847 -14.880 1.00 89.25 70 LYS A CA 1
ATOM 576 C C . LYS A 1 70 ? -5.843 24.330 -15.140 1.00 89.25 70 LYS A C 1
ATOM 578 O O . LYS A 1 70 ? -6.615 25.050 -14.500 1.00 89.25 70 LYS A O 1
ATOM 583 N N . THR A 1 71 ? -5.082 24.762 -16.133 1.00 88.06 71 THR A N 1
ATOM 584 C CA . THR A 1 71 ? -5.089 26.146 -16.595 1.00 88.06 71 THR A CA 1
ATOM 585 C C . THR A 1 71 ? -5.640 26.275 -18.013 1.00 88.06 71 THR A C 1
ATOM 587 O O . THR A 1 71 ? -5.632 25.325 -18.800 1.00 88.06 71 THR A O 1
ATOM 590 N N . ALA A 1 72 ? -6.151 27.461 -18.330 1.00 84.44 72 ALA A N 1
ATOM 591 C CA . ALA A 1 72 ? -6.438 27.900 -19.687 1.00 84.44 72 ALA A CA 1
ATOM 592 C C . ALA A 1 72 ? -5.548 29.094 -20.029 1.00 84.44 72 ALA A C 1
ATOM 594 O O . ALA A 1 72 ? -5.434 30.032 -19.241 1.00 84.44 72 ALA A O 1
ATOM 595 N N . ALA A 1 73 ? -4.937 29.056 -21.211 1.00 84.19 73 ALA A N 1
ATOM 596 C CA . ALA A 1 73 ? -3.971 30.050 -21.650 1.00 84.19 73 ALA A CA 1
ATOM 597 C C . ALA A 1 73 ? -4.627 31.080 -22.577 1.00 84.19 73 ALA A C 1
ATOM 599 O O . ALA A 1 73 ? -5.236 30.739 -23.599 1.00 84.19 73 ALA A O 1
ATOM 600 N N . ALA A 1 74 ? -4.448 32.360 -22.261 1.00 83.19 74 ALA A N 1
ATOM 601 C CA . ALA A 1 74 ? -4.798 33.468 -23.137 1.00 83.19 74 ALA A CA 1
ATOM 602 C C . ALA A 1 74 ? -3.527 34.201 -23.580 1.00 83.19 74 ALA A C 1
ATOM 604 O O . ALA A 1 74 ? -2.887 34.895 -22.789 1.00 83.19 74 ALA A O 1
ATOM 605 N N . THR A 1 75 ? -3.168 34.067 -24.858 1.00 82.69 75 THR A N 1
ATOM 606 C CA . THR A 1 75 ? -2.002 34.747 -25.437 1.00 82.69 75 THR A CA 1
ATOM 607 C C . THR A 1 75 ? -2.418 36.042 -26.131 1.00 82.69 75 THR A C 1
ATOM 609 O O . THR A 1 75 ? -3.285 36.038 -27.003 1.00 82.69 75 THR A O 1
ATOM 612 N N . VAL A 1 76 ? -1.780 37.156 -25.772 1.00 85.75 76 VAL A N 1
ATOM 613 C CA . VAL A 1 76 ? -2.033 38.492 -26.332 1.00 85.75 76 VAL A CA 1
ATOM 614 C C . VAL A 1 76 ? -0.742 39.149 -26.820 1.00 85.75 76 VAL A C 1
ATOM 616 O O . VAL A 1 76 ? 0.350 38.871 -26.328 1.00 85.75 76 VAL A O 1
ATOM 619 N N . CYS A 1 77 ? -0.851 40.042 -27.804 1.00 81.88 77 CYS A N 1
ATOM 620 C CA . CYS A 1 77 ? 0.264 40.883 -28.245 1.00 81.88 77 CYS A CA 1
ATOM 621 C C . CYS A 1 77 ? 0.621 41.922 -27.167 1.00 81.88 77 CYS A C 1
ATOM 623 O O . CYS A 1 77 ? -0.261 42.657 -26.729 1.00 81.88 77 CYS A O 1
ATOM 625 N N . SER A 1 78 ? 1.902 42.056 -26.799 1.00 86.00 78 SER A N 1
ATOM 626 C CA . SER A 1 78 ? 2.330 43.017 -25.767 1.00 86.00 78 SER A CA 1
ATOM 627 C C . SER A 1 78 ? 2.148 44.494 -26.151 1.00 86.00 78 SER A C 1
ATOM 629 O O . SER A 1 78 ? 2.108 45.346 -25.271 1.00 86.00 78 SER A O 1
ATOM 631 N N . LEU A 1 79 ? 2.016 44.812 -27.447 1.00 85.38 79 LEU A N 1
ATOM 632 C CA . LEU A 1 79 ? 1.901 46.195 -27.938 1.00 85.38 79 LEU A CA 1
ATOM 633 C C . LEU A 1 79 ? 0.463 46.686 -28.140 1.00 85.38 79 LEU A C 1
ATOM 635 O O . LEU A 1 79 ? 0.210 47.879 -28.019 1.00 85.38 79 LEU A O 1
ATOM 639 N N . CYS A 1 80 ? -0.461 45.807 -28.532 1.00 83.25 80 CYS A N 1
ATOM 640 C CA . CYS A 1 80 ? -1.838 46.203 -28.870 1.00 83.25 80 CYS A CA 1
ATOM 641 C C . CYS A 1 80 ? -2.908 45.419 -28.112 1.00 83.25 80 CYS A C 1
ATOM 643 O O . CYS A 1 80 ? -4.092 45.667 -28.321 1.00 83.25 80 CYS A O 1
ATOM 645 N N . SER A 1 81 ? -2.506 44.439 -27.298 1.00 80.44 81 SER A N 1
ATOM 646 C CA . SER A 1 81 ? -3.386 43.539 -26.541 1.00 80.44 81 SER A CA 1
ATOM 647 C C . SER A 1 81 ? -4.382 42.727 -27.384 1.00 80.44 81 SER A C 1
ATOM 649 O O . SER A 1 81 ? -5.151 41.940 -26.840 1.00 80.44 81 SER A O 1
ATOM 651 N N . ALA A 1 82 ? -4.360 42.858 -28.714 1.00 71.38 82 ALA A N 1
ATOM 652 C CA . ALA A 1 82 ? -5.192 42.082 -29.620 1.00 71.38 82 ALA A CA 1
ATOM 653 C C . ALA A 1 82 ? -4.612 40.670 -29.818 1.00 71.38 82 ALA A C 1
ATOM 655 O O . ALA A 1 82 ? -3.391 40.490 -29.864 1.00 71.38 82 ALA A O 1
ATOM 656 N N . GLY A 1 83 ? -5.494 39.670 -29.943 1.00 61.03 83 GLY A N 1
ATOM 657 C CA . GLY A 1 83 ? -5.115 38.286 -30.266 1.00 61.03 83 GLY A CA 1
ATOM 658 C C . GLY A 1 83 ? -5.568 37.189 -29.296 1.00 61.03 83 GLY A C 1
ATOM 659 O O . GLY A 1 83 ? -5.216 36.037 -29.525 1.00 61.03 83 GLY A O 1
ATOM 660 N N . GLY A 1 84 ? -6.365 37.492 -28.267 1.00 56.31 84 GLY A N 1
ATOM 661 C CA . GLY A 1 84 ? -6.806 36.507 -27.272 1.00 56.31 84 GLY A CA 1
ATOM 662 C C . GLY A 1 84 ? -7.851 35.509 -27.785 1.00 56.31 84 GLY A C 1
ATOM 663 O O . GLY A 1 84 ? -8.995 35.542 -27.346 1.00 56.31 84 GLY A O 1
ATOM 664 N N . GLN A 1 85 ? -7.491 34.600 -28.694 1.00 54.53 85 GLN A N 1
ATOM 665 C CA . GLN A 1 85 ? -8.196 33.319 -28.724 1.00 54.53 85 GLN A CA 1
ATOM 666 C C . GLN A 1 85 ? -7.725 32.531 -27.504 1.00 54.53 85 GLN A C 1
ATOM 668 O O . GLN A 1 85 ? -6.548 32.182 -27.421 1.00 54.53 85 GLN A O 1
ATOM 673 N N . LEU A 1 86 ? -8.642 32.261 -26.569 1.00 53.44 86 LEU A N 1
ATOM 674 C CA . LEU A 1 86 ? -8.454 31.242 -25.539 1.00 53.44 86 LEU A CA 1
ATOM 675 C C . LEU A 1 86 ? -8.120 29.935 -26.254 1.00 53.44 86 LEU A C 1
ATOM 677 O O . LEU A 1 86 ? -8.993 29.266 -26.813 1.00 53.44 86 LEU A O 1
ATOM 681 N N . ARG A 1 87 ? -6.837 29.581 -26.283 1.00 55.09 87 ARG A N 1
ATOM 682 C CA . ARG A 1 87 ? -6.469 28.212 -26.591 1.00 55.09 87 ARG A CA 1
ATOM 683 C C . ARG A 1 87 ? -6.693 27.463 -25.295 1.00 55.09 87 ARG A C 1
ATOM 685 O O . ARG A 1 87 ? -5.982 27.671 -24.320 1.00 55.09 87 ARG A O 1
ATOM 692 N N . ASN A 1 88 ? -7.678 26.571 -25.305 1.00 51.81 88 ASN A N 1
ATOM 693 C CA . ASN A 1 88 ? -7.822 25.546 -24.278 1.00 51.81 88 ASN A CA 1
ATOM 694 C C . ASN A 1 88 ? -6.657 24.548 -24.393 1.00 51.81 88 ASN A C 1
ATOM 696 O O . ASN A 1 88 ? -6.851 23.370 -24.684 1.00 51.81 88 ASN A O 1
ATOM 700 N N . THR A 1 89 ? -5.423 25.005 -24.197 1.00 53.09 89 THR A N 1
ATOM 701 C CA . THR A 1 89 ? -4.319 24.138 -23.811 1.00 53.09 89 THR A CA 1
ATOM 702 C C . THR A 1 89 ? -4.576 23.766 -22.366 1.00 53.09 89 THR A C 1
ATOM 704 O O . THR A 1 89 ? -4.173 24.481 -21.459 1.00 53.09 89 THR A O 1
ATOM 707 N N . ARG A 1 90 ? -5.317 22.671 -22.167 1.00 57.97 90 ARG A N 1
ATOM 708 C CA . ARG A 1 90 ? -5.534 22.058 -20.854 1.00 57.97 90 ARG A CA 1
ATOM 709 C C . ARG A 1 90 ? -4.205 21.465 -20.385 1.00 57.97 90 ARG A C 1
ATOM 711 O O . ARG A 1 90 ? -3.981 20.267 -20.540 1.00 57.97 90 ARG A O 1
ATOM 718 N N . GLN A 1 91 ? -3.301 22.309 -19.895 1.00 66.12 91 GLN A N 1
ATOM 719 C CA . GLN A 1 91 ? -2.130 21.836 -19.170 1.00 66.12 91 GLN A CA 1
ATOM 720 C C . GLN A 1 91 ? -2.622 21.390 -17.797 1.00 66.12 91 GLN A C 1
ATOM 722 O O . GLN A 1 91 ? -3.304 22.133 -17.094 1.00 66.12 91 GLN A O 1
ATOM 727 N N . SER A 1 92 ? -2.390 20.114 -17.509 1.00 80.94 92 SER A N 1
ATOM 728 C CA . SER A 1 92 ? -2.766 19.469 -16.261 1.00 80.94 92 SER A CA 1
ATOM 729 C C . SER A 1 92 ? -1.481 19.271 -15.482 1.00 80.94 92 SER A C 1
ATOM 731 O O . SER A 1 92 ? -0.616 18.514 -15.919 1.00 80.94 92 SER A O 1
ATOM 733 N N . GLU A 1 93 ? -1.343 19.985 -14.377 1.00 89.25 93 GLU A N 1
ATOM 734 C CA . GLU A 1 93 ? -0.125 20.031 -13.570 1.00 89.25 93 GLU A CA 1
ATOM 735 C C . GLU A 1 93 ? -0.467 19.720 -12.112 1.00 89.25 93 GLU A C 1
ATOM 737 O O . GLU A 1 93 ? -1.628 19.792 -11.716 1.00 89.25 93 GLU A O 1
ATOM 742 N N . THR A 1 94 ? 0.526 19.324 -11.319 1.00 91.81 94 THR A N 1
ATOM 743 C CA . THR A 1 94 ? 0.333 18.910 -9.915 1.00 91.81 94 THR A CA 1
ATOM 744 C C . THR A 1 94 ? 1.056 19.812 -8.922 1.00 91.81 94 THR A C 1
ATOM 746 O O . THR A 1 94 ? 0.735 19.802 -7.740 1.00 91.81 94 THR A O 1
ATOM 749 N N . VAL A 1 95 ? 2.055 20.573 -9.373 1.00 94.62 95 VAL A N 1
ATOM 750 C CA . VAL A 1 95 ? 2.833 21.483 -8.527 1.00 94.62 95 VAL A CA 1
ATOM 751 C C . VAL A 1 95 ? 3.141 22.743 -9.324 1.00 94.62 95 VAL A C 1
ATOM 753 O O . VAL A 1 95 ? 3.764 22.663 -10.383 1.00 94.62 95 VAL A O 1
ATOM 756 N N . LEU A 1 96 ? 2.742 23.904 -8.803 1.00 94.56 96 LEU A N 1
ATOM 757 C CA . LEU A 1 96 ? 3.077 25.188 -9.411 1.00 94.56 96 LEU A CA 1
ATOM 758 C C . LEU A 1 96 ? 4.493 25.583 -9.003 1.00 94.56 96 LEU A C 1
ATOM 760 O O . LEU A 1 96 ? 4.801 25.635 -7.817 1.00 94.56 96 LEU A O 1
ATOM 764 N N . THR A 1 97 ? 5.357 25.887 -9.967 1.00 94.69 97 THR A N 1
ATOM 765 C CA . THR A 1 97 ? 6.721 26.345 -9.670 1.00 94.69 97 THR A CA 1
ATOM 766 C C . THR A 1 97 ? 6.801 27.867 -9.715 1.00 94.69 97 THR A C 1
ATOM 768 O O . THR A 1 97 ? 6.380 28.479 -10.695 1.00 94.69 97 THR A O 1
ATOM 771 N N . VAL A 1 98 ? 7.359 28.474 -8.666 1.00 94.25 98 VAL A N 1
ATOM 772 C CA . VAL A 1 98 ? 7.531 29.926 -8.528 1.00 94.25 98 VAL A CA 1
ATOM 773 C C . VAL A 1 98 ? 8.996 30.290 -8.292 1.00 94.25 98 VAL A C 1
ATOM 775 O O . VAL A 1 98 ? 9.760 29.523 -7.703 1.00 94.25 98 VAL A O 1
ATOM 778 N N . TYR A 1 99 ? 9.374 31.494 -8.723 1.00 92.75 99 TYR A N 1
ATOM 779 C CA . TYR A 1 99 ? 10.745 32.002 -8.651 1.00 92.75 99 TYR A CA 1
ATOM 780 C C . TYR A 1 99 ? 10.756 33.377 -7.968 1.00 92.75 99 TYR A C 1
ATOM 782 O O . TYR A 1 99 ? 10.497 34.384 -8.634 1.00 92.75 99 TYR A O 1
ATOM 790 N N . PRO A 1 100 ? 11.083 33.464 -6.664 1.00 91.56 100 PRO A N 1
ATOM 791 C CA . PRO A 1 100 ? 11.067 34.728 -5.922 1.00 91.56 100 PRO A CA 1
ATOM 792 C C . PRO A 1 100 ? 11.900 35.849 -6.554 1.00 91.56 100 PRO A C 1
ATOM 794 O O . PRO A 1 100 ? 11.543 37.023 -6.476 1.00 91.56 100 PRO A O 1
ATOM 797 N N . GLU A 1 101 ? 12.996 35.504 -7.236 1.00 87.19 101 GLU A N 1
ATOM 798 C CA . GLU A 1 101 ? 13.872 36.488 -7.874 1.00 87.19 101 GLU A CA 1
ATOM 799 C C . GLU A 1 101 ? 13.174 37.306 -8.976 1.00 87.19 101 GLU A C 1
ATOM 801 O O . GLU A 1 101 ? 13.533 38.465 -9.186 1.00 87.19 101 GLU A O 1
ATOM 806 N N . GLN A 1 102 ? 12.150 36.757 -9.639 1.00 85.19 102 GLN A N 1
ATOM 807 C CA . GLN A 1 102 ? 11.447 37.449 -10.726 1.00 85.19 102 GLN A CA 1
ATOM 808 C C . GLN A 1 102 ? 10.757 38.740 -10.258 1.00 85.19 102 GLN A C 1
ATOM 810 O O . GLN A 1 102 ? 10.652 39.695 -11.029 1.00 85.19 102 GLN A O 1
ATOM 815 N N . LEU A 1 103 ? 10.345 38.795 -8.988 1.00 82.44 103 LEU A N 1
ATOM 816 C CA . LEU A 1 103 ? 9.676 39.949 -8.382 1.00 82.44 103 LEU A CA 1
ATOM 817 C C . LEU A 1 103 ? 10.608 40.855 -7.574 1.00 82.44 103 LEU A C 1
ATOM 819 O O . LEU A 1 103 ? 10.235 41.985 -7.258 1.00 82.44 103 LEU A O 1
ATOM 823 N N . ARG A 1 104 ? 11.843 40.416 -7.296 1.00 74.12 104 ARG A N 1
ATOM 824 C CA . ARG A 1 104 ? 12.800 41.131 -6.430 1.00 74.12 104 ARG A CA 1
ATOM 825 C C . ARG A 1 104 ? 13.056 42.580 -6.853 1.00 74.12 104 ARG A C 1
ATOM 827 O O . ARG A 1 104 ? 13.330 43.426 -6.010 1.00 74.12 104 ARG A O 1
ATOM 834 N N . TYR A 1 105 ? 13.004 42.860 -8.153 1.00 72.44 105 TYR A N 1
ATOM 835 C CA . TYR A 1 105 ? 13.254 44.194 -8.708 1.00 72.44 105 TYR A CA 1
ATOM 836 C C . TYR A 1 105 ? 11.972 44.993 -8.989 1.00 72.44 105 TYR A C 1
ATOM 838 O O . TYR A 1 105 ? 12.059 46.145 -9.406 1.00 72.44 105 TYR A O 1
ATOM 846 N N . GLN A 1 106 ? 10.797 44.389 -8.793 1.00 70.50 106 GLN A N 1
ATOM 847 C CA . GLN A 1 106 ? 9.503 44.960 -9.178 1.00 70.50 106 GLN A CA 1
ATOM 848 C C . GLN A 1 106 ? 8.711 45.501 -7.979 1.00 70.50 106 GLN A C 1
ATOM 850 O O . GLN A 1 106 ? 7.961 46.460 -8.145 1.00 70.50 106 GLN A O 1
ATOM 855 N N . ALA A 1 107 ? 8.897 44.940 -6.779 1.00 64.94 107 ALA A N 1
ATOM 856 C CA . ALA A 1 107 ? 8.169 45.341 -5.574 1.00 64.94 107 ALA A CA 1
ATOM 857 C C . ALA A 1 107 ? 9.079 45.404 -4.334 1.00 64.94 107 ALA A C 1
ATOM 859 O O . ALA A 1 107 ? 9.993 44.599 -4.178 1.00 64.94 107 ALA A O 1
ATOM 860 N N . VAL A 1 108 ? 8.806 46.360 -3.435 1.00 69.81 108 VAL A N 1
ATOM 861 C CA . VAL A 1 108 ? 9.512 46.515 -2.141 1.00 69.81 108 VAL A CA 1
ATOM 862 C C . VAL A 1 108 ? 9.135 45.396 -1.160 1.00 69.81 108 VAL A C 1
ATOM 864 O O . VAL A 1 108 ? 9.942 45.002 -0.324 1.00 69.81 108 VAL A O 1
ATOM 867 N N . SER A 1 109 ? 7.919 44.867 -1.285 1.00 81.12 109 SER A N 1
ATOM 868 C CA . SER A 1 109 ? 7.401 43.709 -0.558 1.00 81.12 109 SER A CA 1
ATOM 869 C C . SER A 1 109 ? 6.365 43.020 -1.435 1.00 81.12 109 SER A C 1
ATOM 871 O O . SER A 1 109 ? 5.555 43.712 -2.053 1.00 81.12 109 SER A O 1
ATOM 873 N N . PHE A 1 110 ? 6.374 41.696 -1.465 1.00 89.25 110 PHE A N 1
ATOM 874 C CA . PHE A 1 110 ? 5.403 40.888 -2.197 1.00 89.25 110 PHE A CA 1
ATOM 875 C C . PHE A 1 110 ? 5.085 39.618 -1.405 1.00 89.25 110 PHE A C 1
ATOM 877 O O . PHE A 1 110 ? 5.789 39.279 -0.442 1.00 89.25 110 PHE A O 1
ATOM 884 N N . ASP A 1 111 ? 4.013 38.935 -1.783 1.00 90.31 111 ASP A N 1
ATOM 885 C CA . ASP A 1 111 ? 3.555 37.712 -1.133 1.00 90.31 111 ASP A CA 1
ATOM 886 C C . ASP A 1 111 ? 3.480 36.511 -2.094 1.00 90.31 111 ASP A C 1
ATOM 888 O O . ASP A 1 111 ? 3.890 36.560 -3.258 1.00 90.31 111 ASP A O 1
ATOM 892 N N . VAL A 1 112 ? 3.000 35.377 -1.583 1.00 91.00 112 VAL A N 1
ATOM 893 C CA . VAL A 1 112 ? 2.804 34.158 -2.382 1.00 91.00 112 VAL A CA 1
ATOM 894 C C . VAL A 1 112 ? 1.780 34.354 -3.507 1.00 91.00 112 VAL A C 1
ATOM 896 O O . VAL A 1 112 ? 1.932 33.745 -4.564 1.00 91.00 112 VAL A O 1
ATOM 899 N N . SER A 1 113 ? 0.769 35.203 -3.331 1.00 90.62 113 SER A N 1
ATOM 900 C CA . SER A 1 113 ? -0.229 35.496 -4.366 1.00 90.62 113 SER A CA 1
ATOM 901 C C . SER A 1 113 ? 0.408 36.222 -5.550 1.00 90.62 113 SER A C 1
ATOM 903 O O . SER A 1 113 ? 0.144 35.865 -6.699 1.00 90.62 113 SER A O 1
ATOM 905 N N . ASP A 1 114 ? 1.314 37.167 -5.284 1.00 90.31 114 ASP A N 1
ATOM 906 C CA . ASP A 1 114 ? 2.093 37.848 -6.324 1.00 90.31 114 ASP A CA 1
ATOM 907 C C . ASP A 1 114 ? 2.981 36.862 -7.104 1.00 90.31 114 ASP A C 1
ATOM 909 O O . ASP A 1 114 ? 3.099 36.932 -8.335 1.00 90.31 114 ASP A O 1
ATOM 913 N N . LEU A 1 115 ? 3.584 35.897 -6.399 1.00 91.94 115 LEU A N 1
ATOM 914 C CA . LEU A 1 115 ? 4.388 34.836 -7.010 1.00 91.94 115 LEU A CA 1
ATOM 915 C C . LEU A 1 115 ? 3.553 33.906 -7.894 1.00 91.94 115 LEU A C 1
ATOM 917 O O . LEU A 1 115 ? 3.996 33.550 -8.987 1.00 91.94 115 LEU A O 1
ATOM 921 N N . ILE A 1 116 ? 2.342 33.550 -7.458 1.00 92.62 116 ILE A N 1
ATOM 922 C CA . ILE A 1 116 ? 1.393 32.763 -8.257 1.00 92.62 116 ILE A CA 1
ATOM 923 C C . ILE A 1 116 ? 1.014 33.533 -9.525 1.00 92.62 116 ILE A C 1
ATOM 925 O O . ILE A 1 116 ? 1.113 32.987 -10.624 1.00 92.62 116 ILE A O 1
ATOM 929 N N . ALA A 1 117 ? 0.636 34.807 -9.395 1.00 89.19 117 ALA A N 1
ATOM 930 C CA . ALA A 1 117 ? 0.263 35.646 -10.532 1.00 89.19 117 ALA A CA 1
ATOM 931 C C . ALA A 1 117 ? 1.410 35.778 -11.550 1.00 89.19 117 ALA A C 1
ATOM 933 O O . ALA A 1 117 ? 1.186 35.748 -12.762 1.00 89.19 117 ALA A O 1
ATOM 934 N N . THR A 1 118 ? 2.650 35.863 -11.061 1.00 90.25 118 THR A N 1
ATOM 935 C CA . THR A 1 118 ? 3.854 35.899 -11.902 1.00 90.25 118 THR A CA 1
ATOM 936 C C . THR A 1 118 ? 4.089 34.568 -12.611 1.00 90.25 118 THR A C 1
ATOM 938 O O . THR A 1 118 ? 4.342 34.564 -13.812 1.00 90.25 118 THR A O 1
ATOM 941 N N . ALA A 1 119 ? 3.946 33.434 -11.920 1.00 90.44 119 ALA A N 1
ATOM 942 C CA . ALA A 1 119 ? 4.120 32.109 -12.520 1.00 90.44 119 ALA A CA 1
ATOM 943 C C . ALA A 1 119 ? 3.070 31.798 -13.600 1.00 90.44 119 ALA A C 1
ATOM 945 O O . ALA A 1 119 ? 3.377 31.145 -14.598 1.00 90.44 119 ALA A O 1
ATOM 946 N N . LEU A 1 120 ? 1.850 32.317 -13.442 1.00 89.44 120 LEU A N 1
ATOM 947 C CA . LEU A 1 120 ? 0.785 32.217 -14.442 1.00 89.44 120 LEU A CA 1
ATOM 948 C C . LEU A 1 120 ? 0.972 33.177 -15.630 1.00 89.44 120 LEU A C 1
ATOM 950 O O . LEU A 1 120 ? 0.249 33.081 -16.622 1.00 89.44 120 LEU A O 1
ATOM 954 N N . ARG A 1 121 ? 1.934 34.103 -15.574 1.00 88.94 121 ARG A N 1
ATOM 955 C CA . ARG A 1 121 ? 2.202 35.076 -16.637 1.00 88.94 121 ARG A CA 1
ATOM 956 C C . ARG A 1 121 ? 3.529 34.777 -17.325 1.00 88.94 121 ARG A C 1
ATOM 958 O O . ARG A 1 121 ? 4.605 35.040 -16.800 1.00 88.94 121 ARG A O 1
ATOM 965 N N . ARG A 1 122 ? 3.463 34.309 -18.571 1.00 84.69 122 ARG A N 1
ATOM 966 C CA . ARG A 1 122 ? 4.635 33.951 -19.383 1.00 84.69 122 ARG A CA 1
ATOM 967 C C . ARG A 1 122 ? 4.820 34.931 -20.535 1.00 84.69 122 ARG A C 1
ATOM 969 O O . ARG A 1 122 ? 3.949 35.057 -21.394 1.00 84.69 122 ARG A O 1
ATOM 976 N N . GLU A 1 123 ? 5.963 35.607 -20.595 1.00 83.56 123 GLU A N 1
ATOM 977 C CA . GLU A 1 123 ? 6.351 36.384 -21.775 1.00 83.56 123 GLU A CA 1
ATOM 978 C C . GLU A 1 123 ? 7.144 35.500 -22.740 1.00 83.56 123 GLU A C 1
ATOM 980 O O . GLU A 1 123 ? 8.143 34.886 -22.370 1.00 83.56 123 GLU A O 1
ATOM 985 N N . ASN A 1 124 ? 6.690 35.416 -23.990 1.00 80.69 124 ASN A N 1
ATOM 986 C CA . ASN A 1 124 ? 7.388 34.647 -25.008 1.00 80.69 124 ASN A CA 1
ATOM 987 C C . ASN A 1 124 ? 8.683 35.376 -25.404 1.00 80.69 124 ASN A C 1
ATOM 989 O O . ASN A 1 124 ? 8.618 36.494 -25.932 1.00 80.69 124 ASN A O 1
ATOM 993 N N . PRO A 1 125 ? 9.861 34.747 -25.229 1.00 78.38 125 PRO A N 1
ATOM 994 C CA . PRO A 1 125 ? 11.143 35.395 -25.502 1.00 78.38 125 PRO A CA 1
ATOM 995 C C . PRO A 1 125 ? 11.357 35.645 -27.000 1.00 78.38 125 PRO A C 1
ATOM 997 O O . PRO A 1 125 ? 12.137 36.509 -27.389 1.00 78.38 125 PRO A O 1
ATOM 1000 N N . ILE A 1 126 ? 10.639 34.914 -27.854 1.00 82.56 126 ILE A N 1
ATOM 1001 C CA . ILE A 1 126 ? 10.712 35.048 -29.306 1.00 82.56 126 ILE A CA 1
ATOM 1002 C C . ILE A 1 126 ? 9.679 36.076 -29.765 1.00 82.56 126 ILE A C 1
ATOM 1004 O O . ILE A 1 126 ? 8.479 35.932 -29.517 1.00 82.56 126 ILE A O 1
ATOM 1008 N N . GLN A 1 127 ? 10.144 37.100 -30.481 1.00 84.94 127 GLN A N 1
ATOM 1009 C CA . GLN A 1 127 ? 9.250 38.046 -31.138 1.00 84.94 127 GLN A CA 1
ATOM 1010 C C . GLN A 1 127 ? 8.479 37.353 -32.259 1.00 84.94 127 GLN A C 1
ATOM 1012 O O . GLN A 1 127 ? 9.042 36.640 -33.087 1.00 84.94 127 GLN A O 1
ATOM 1017 N N . SER A 1 128 ? 7.177 37.603 -32.301 1.00 81.06 128 SER A N 1
ATOM 1018 C CA . SER A 1 128 ? 6.280 37.092 -33.331 1.00 81.06 128 SER A CA 1
ATOM 1019 C C . SER A 1 128 ? 5.571 38.251 -34.019 1.00 81.06 128 SER A C 1
ATOM 1021 O O . SER A 1 128 ? 5.337 39.305 -33.423 1.00 81.06 128 SER A O 1
ATOM 1023 N N . PHE A 1 129 ? 5.251 38.079 -35.299 1.00 83.56 129 PHE A N 1
ATOM 1024 C CA . PHE A 1 129 ? 4.516 39.088 -36.048 1.00 83.56 129 PHE A CA 1
ATOM 1025 C C . PHE A 1 129 ? 3.037 39.074 -35.639 1.00 83.56 129 PHE A C 1
ATOM 1027 O O . PHE A 1 129 ? 2.325 38.094 -35.873 1.00 83.56 129 PHE A O 1
ATOM 1034 N N . CYS A 1 130 ? 2.560 40.165 -35.038 1.00 80.94 130 CYS A N 1
ATOM 1035 C CA . CYS A 1 130 ? 1.163 40.301 -34.646 1.00 80.94 130 CYS A CA 1
ATOM 1036 C C . CYS A 1 130 ? 0.292 40.660 -35.857 1.00 80.94 130 CYS A C 1
ATOM 1038 O O . CYS A 1 130 ? 0.474 41.706 -36.478 1.00 80.94 130 CYS A O 1
ATOM 1040 N N . ARG A 1 131 ? -0.715 39.831 -36.158 1.00 83.25 131 ARG A N 1
ATOM 1041 C CA . ARG A 1 131 ? -1.642 40.055 -37.285 1.00 83.25 131 ARG A CA 1
ATOM 1042 C C . ARG A 1 131 ? -2.587 41.244 -37.091 1.00 83.25 131 ARG A C 1
ATOM 1044 O O . ARG A 1 131 ? -3.129 41.734 -38.072 1.00 83.25 131 ARG A O 1
ATOM 1051 N N . SER A 1 132 ? -2.802 41.689 -35.854 1.00 85.06 132 SER A N 1
ATOM 1052 C CA . SER A 1 132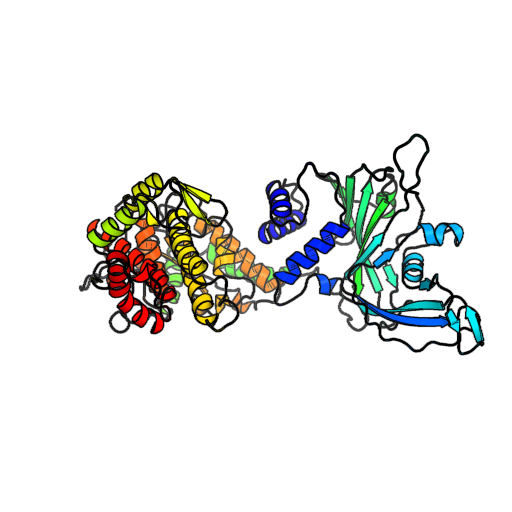 ? -3.738 42.776 -35.546 1.00 85.06 132 SER A CA 1
ATOM 1053 C C . SER A 1 132 ? -3.100 44.162 -35.639 1.00 85.06 132 SER A C 1
ATOM 1055 O O . SER A 1 132 ? -3.728 45.076 -36.159 1.00 85.06 132 SER A O 1
ATOM 1057 N N . CYS A 1 133 ? -1.863 44.335 -35.157 1.00 85.81 133 CYS A N 1
ATOM 1058 C CA . CYS A 1 133 ? -1.151 45.621 -35.227 1.00 85.81 133 CYS A CA 1
ATOM 1059 C C . CYS A 1 133 ? -0.036 45.663 -36.282 1.00 85.81 133 CYS A C 1
ATOM 1061 O O . CYS A 1 133 ? 0.611 46.699 -36.429 1.00 85.81 133 CYS A O 1
ATOM 1063 N N . CYS A 1 134 ? 0.195 44.557 -36.999 1.00 85.50 134 CYS A N 1
ATOM 1064 C CA . CYS A 1 134 ? 1.202 44.412 -38.054 1.00 85.50 134 CYS A CA 1
ATOM 1065 C C . CYS A 1 134 ? 2.637 44.749 -37.610 1.00 85.50 134 CYS A C 1
ATOM 1067 O O . CYS A 1 134 ? 3.449 45.211 -38.412 1.00 85.50 134 CYS A O 1
ATOM 1069 N N . ARG A 1 135 ? 2.958 44.539 -36.328 1.00 83.56 135 ARG A N 1
ATOM 1070 C CA . ARG A 1 135 ? 4.292 44.766 -35.750 1.00 83.56 135 ARG A CA 1
ATOM 1071 C C . ARG A 1 135 ? 4.848 43.475 -35.164 1.00 83.56 135 ARG A C 1
ATOM 1073 O O . ARG A 1 135 ? 4.093 42.636 -34.671 1.00 83.56 135 ARG A O 1
ATOM 1080 N N . SER A 1 136 ? 6.171 43.343 -35.185 1.00 87.12 136 SER A N 1
ATOM 1081 C CA . SER A 1 136 ? 6.874 42.320 -34.412 1.00 87.12 136 SER A CA 1
ATOM 1082 C C . SER A 1 136 ? 6.840 42.700 -32.937 1.00 87.12 136 SER A C 1
ATOM 1084 O O . SER A 1 136 ? 7.257 43.798 -32.568 1.00 87.12 136 SER A O 1
ATOM 1086 N N . SER A 1 137 ? 6.316 41.813 -32.098 1.00 85.19 137 SER A N 1
ATOM 1087 C CA . SER A 1 137 ? 6.291 42.006 -30.652 1.00 85.19 137 SER A CA 1
ATOM 1088 C C . SER A 1 137 ? 6.475 40.688 -29.921 1.00 85.19 137 SER A C 1
ATOM 1090 O O . SER A 1 137 ? 6.228 39.606 -30.463 1.00 85.19 137 SER A O 1
ATOM 1092 N N . HIS A 1 138 ? 6.835 40.783 -28.648 1.00 85.69 138 HIS A N 1
ATOM 1093 C CA . HIS A 1 138 ? 6.639 39.676 -27.725 1.00 85.69 138 HIS A CA 1
ATOM 1094 C C . HIS A 1 138 ? 5.136 39.417 -27.550 1.00 85.69 138 HIS A C 1
ATOM 1096 O O . HIS A 1 138 ? 4.290 40.296 -27.774 1.00 85.69 138 HIS A O 1
ATOM 1102 N N . SER A 1 139 ? 4.793 38.182 -27.213 1.00 84.19 139 SER A N 1
ATOM 1103 C CA . SER A 1 139 ? 3.437 37.828 -26.809 1.00 84.19 139 SER A CA 1
ATOM 1104 C C . SER A 1 139 ? 3.443 37.453 -25.339 1.00 84.19 139 SER A C 1
ATOM 1106 O O . SER A 1 139 ? 4.388 36.839 -24.850 1.00 84.19 139 SER A O 1
ATOM 1108 N N . ILE A 1 140 ? 2.395 37.859 -24.637 1.00 85.88 140 ILE A N 1
ATOM 1109 C CA . ILE A 1 140 ? 2.205 37.581 -23.219 1.00 85.88 140 ILE A CA 1
ATOM 1110 C C . ILE A 1 140 ? 1.117 36.526 -23.133 1.00 85.88 140 ILE A C 1
ATOM 1112 O O . ILE A 1 140 ? 0.024 36.721 -23.661 1.00 85.88 140 ILE A O 1
ATOM 1116 N N . THR A 1 141 ? 1.421 35.413 -22.488 1.00 86.19 141 THR A N 1
ATOM 1117 C CA . THR A 1 141 ? 0.458 34.367 -22.165 1.00 86.19 141 THR A CA 1
ATOM 1118 C C . THR A 1 141 ? 0.081 34.508 -20.704 1.00 86.19 141 THR A C 1
ATOM 1120 O O . THR A 1 141 ? 0.955 34.496 -19.843 1.00 86.19 141 THR A O 1
ATOM 1123 N N . ASN A 1 142 ? -1.210 34.673 -20.441 1.00 86.69 142 ASN A N 1
ATOM 1124 C CA . ASN A 1 142 ? -1.758 34.653 -19.094 1.00 86.69 142 ASN A CA 1
ATOM 1125 C C . ASN A 1 142 ? -2.545 33.358 -18.937 1.00 86.69 142 ASN A C 1
ATOM 1127 O O . ASN A 1 142 ? -3.553 33.153 -19.620 1.00 86.69 142 ASN A O 1
ATOM 1131 N N . ASP A 1 143 ? -2.050 32.491 -18.073 1.00 86.88 143 ASP A N 1
ATOM 1132 C CA . ASP A 1 143 ? -2.720 31.279 -17.657 1.00 86.88 143 ASP A CA 1
ATOM 1133 C C . ASP A 1 143 ? -3.715 31.607 -16.543 1.00 86.88 143 ASP A C 1
ATOM 1135 O O . ASP A 1 143 ? -3.489 32.472 -15.700 1.00 86.88 143 ASP A O 1
ATOM 1139 N N . ARG A 1 144 ? -4.856 30.929 -16.565 1.00 86.19 144 ARG A N 1
ATOM 1140 C CA . ARG A 1 144 ? -5.925 31.085 -15.580 1.00 86.19 144 ARG A CA 1
ATOM 1141 C C . ARG A 1 144 ? -6.327 29.735 -15.053 1.00 86.19 144 ARG A C 1
ATOM 1143 O O . ARG A 1 144 ? -6.514 28.818 -15.851 1.00 86.19 144 ARG A O 1
ATOM 1150 N N . PHE A 1 145 ? -6.498 29.602 -13.743 1.00 88.44 145 PHE A N 1
ATOM 1151 C CA . PHE A 1 145 ? -7.020 28.358 -13.185 1.00 88.44 145 PHE A CA 1
ATOM 1152 C C . PHE A 1 145 ? -8.448 28.100 -13.677 1.00 88.44 145 PHE A C 1
ATOM 1154 O O . PHE A 1 145 ? -9.275 29.004 -13.723 1.00 88.44 145 PHE A O 1
ATOM 1161 N N . THR A 1 146 ? -8.729 26.852 -14.044 1.00 85.12 146 THR A N 1
ATOM 1162 C CA . THR A 1 146 ? -10.051 26.399 -14.522 1.00 85.12 146 THR A CA 1
ATOM 1163 C C . THR A 1 146 ? -10.615 25.260 -13.685 1.00 85.12 146 THR A C 1
ATOM 1165 O O . THR A 1 146 ? -11.826 25.094 -13.590 1.00 85.12 146 THR A O 1
ATOM 1168 N N . SER A 1 147 ? -9.745 24.464 -13.066 1.00 86.38 147 SER A N 1
ATOM 1169 C CA . SER A 1 147 ? -10.120 23.451 -12.085 1.00 86.38 147 SER A CA 1
ATOM 1170 C C . SER A 1 147 ? -8.962 23.199 -11.136 1.00 86.38 147 SER A C 1
ATOM 1172 O O . SER A 1 147 ? -7.804 23.383 -11.520 1.00 86.38 147 SER A O 1
ATOM 1174 N N . MET A 1 148 ? -9.272 22.697 -9.947 1.00 87.81 148 MET A N 1
ATOM 1175 C CA . MET A 1 148 ? -8.297 22.467 -8.892 1.00 87.81 148 MET A CA 1
ATOM 1176 C C . MET A 1 148 ? -8.675 21.241 -8.066 1.00 87.81 148 MET A C 1
ATOM 1178 O O . MET A 1 148 ? -9.862 20.989 -7.855 1.00 87.81 148 MET A O 1
ATOM 1182 N N . GLY A 1 149 ? -7.675 20.484 -7.629 1.00 88.44 149 GLY A N 1
ATOM 1183 C CA . GLY A 1 149 ? -7.831 19.418 -6.650 1.00 88.44 149 GLY A CA 1
ATOM 1184 C C . GLY A 1 149 ? -8.060 19.968 -5.242 1.00 88.44 149 GLY A C 1
ATOM 1185 O O . GLY A 1 149 ? -8.073 21.179 -5.014 1.00 88.44 149 GLY A O 1
ATOM 1186 N N . SER A 1 150 ? -8.239 19.065 -4.279 1.00 90.44 150 SER A N 1
ATOM 1187 C CA . SER A 1 150 ? -8.434 19.418 -2.867 1.00 90.44 150 SER A CA 1
ATOM 1188 C C . SER A 1 150 ? -7.166 19.949 -2.189 1.00 90.44 150 SER A C 1
ATOM 1190 O O . SER A 1 150 ? -7.244 20.503 -1.096 1.00 90.44 150 SER A O 1
ATOM 1192 N N . MET A 1 151 ? -6.003 19.765 -2.814 1.00 93.25 151 MET A N 1
ATOM 1193 C CA . MET A 1 151 ? -4.702 20.237 -2.355 1.00 93.25 151 MET A CA 1
ATOM 1194 C C . MET A 1 151 ? -4.025 21.076 -3.439 1.00 93.25 151 MET A C 1
ATOM 1196 O O . MET A 1 151 ? -4.198 20.845 -4.635 1.00 93.25 151 MET A O 1
ATOM 1200 N N . PHE A 1 152 ? -3.195 22.024 -3.016 1.00 94.50 152 PHE A N 1
ATOM 1201 C CA . PHE A 1 152 ? -2.387 22.851 -3.901 1.00 94.50 152 PHE A CA 1
ATOM 1202 C C . PHE A 1 152 ? -0.949 22.917 -3.417 1.00 94.50 152 PHE A C 1
ATOM 1204 O O . PHE A 1 152 ? -0.682 23.368 -2.303 1.00 94.50 152 PHE A O 1
ATOM 1211 N N . ALA A 1 153 ? -0.026 22.464 -4.260 1.00 96.31 153 ALA A N 1
ATOM 1212 C CA . ALA A 1 153 ? 1.398 22.466 -3.967 1.00 96.31 153 ALA A CA 1
ATOM 1213 C C . ALA A 1 153 ? 2.118 23.557 -4.766 1.00 96.31 153 ALA A C 1
ATOM 1215 O O . ALA A 1 153 ? 1.933 23.675 -5.980 1.00 96.31 153 ALA A O 1
ATOM 1216 N N . ILE A 1 154 ? 2.978 24.315 -4.084 1.00 96.62 154 ILE A N 1
ATOM 1217 C CA . ILE A 1 154 ? 3.825 25.350 -4.680 1.00 96.62 154 ILE A CA 1
ATOM 1218 C C . ILE A 1 154 ? 5.289 25.003 -4.418 1.00 96.62 154 ILE A C 1
ATOM 1220 O O . ILE A 1 154 ? 5.724 24.984 -3.268 1.00 96.62 154 ILE A O 1
ATOM 1224 N N . ASN A 1 155 ? 6.046 24.757 -5.483 1.00 97.00 155 ASN A N 1
ATOM 1225 C CA . ASN A 1 155 ? 7.495 24.598 -5.455 1.00 97.00 155 ASN A CA 1
ATOM 1226 C C . ASN A 1 155 ? 8.167 25.972 -5.558 1.00 97.00 155 ASN A C 1
ATOM 1228 O O . ASN A 1 155 ? 7.932 26.703 -6.519 1.00 97.00 155 ASN A O 1
ATOM 1232 N N . ILE A 1 156 ? 9.017 26.314 -4.593 1.00 94.50 156 ILE A N 1
ATOM 1233 C CA . ILE A 1 156 ? 9.770 27.569 -4.580 1.00 94.50 156 ILE A CA 1
ATOM 1234 C C . ILE A 1 156 ? 11.209 27.279 -4.986 1.00 94.50 156 ILE A C 1
ATOM 1236 O O . ILE A 1 156 ? 11.974 26.668 -4.238 1.00 94.50 156 ILE A O 1
ATOM 1240 N N . VAL A 1 157 ? 11.595 27.783 -6.157 1.00 92.69 157 VAL A N 1
ATOM 1241 C CA . VAL A 1 157 ? 12.942 27.600 -6.692 1.00 92.69 157 VAL A CA 1
ATOM 1242 C C . VAL A 1 157 ? 13.774 28.848 -6.431 1.00 92.69 157 VAL A C 1
ATOM 1244 O O . VAL A 1 157 ? 13.504 29.934 -6.949 1.00 92.69 157 VAL A O 1
ATOM 1247 N N . TRP A 1 158 ? 14.809 28.673 -5.615 1.00 90.69 158 TRP A N 1
ATOM 1248 C CA . TRP A 1 158 ? 15.767 29.716 -5.273 1.00 90.69 158 TRP A CA 1
ATOM 1249 C C . TRP A 1 158 ? 16.884 29.791 -6.307 1.00 90.69 158 TRP A C 1
ATOM 1251 O O . TRP A 1 158 ? 17.474 28.777 -6.679 1.00 90.69 158 TRP A O 1
ATOM 1261 N N . SER A 1 159 ? 17.219 31.006 -6.728 1.00 88.25 159 SER A N 1
ATOM 1262 C CA . SER A 1 159 ? 18.357 31.240 -7.612 1.00 88.25 159 SER A CA 1
ATOM 1263 C C . SER A 1 159 ? 19.683 31.057 -6.885 1.00 88.25 159 SER A C 1
ATOM 1265 O O . SER A 1 159 ? 19.790 31.295 -5.679 1.00 88.25 159 SER A O 1
ATOM 1267 N N . ILE A 1 160 ? 20.707 30.666 -7.637 1.00 87.12 160 ILE A N 1
ATOM 1268 C CA . ILE A 1 160 ? 22.051 30.424 -7.121 1.00 87.12 160 ILE A CA 1
ATOM 1269 C C . ILE A 1 160 ? 22.951 31.610 -7.472 1.00 87.12 160 ILE A C 1
ATOM 1271 O O . ILE A 1 160 ? 23.005 32.043 -8.622 1.00 87.12 160 ILE A O 1
ATOM 1275 N N . GLU A 1 161 ? 23.677 32.113 -6.481 1.00 83.00 161 GLU A N 1
ATOM 1276 C CA . GLU A 1 161 ? 24.734 33.104 -6.635 1.00 83.00 161 GLU A CA 1
ATOM 1277 C C . GLU A 1 161 ? 26.098 32.407 -6.548 1.00 83.00 161 GLU A C 1
ATOM 1279 O O . GLU A 1 161 ? 26.418 31.735 -5.562 1.00 83.00 161 GLU A O 1
ATOM 1284 N N . ASN A 1 162 ? 26.887 32.544 -7.615 1.00 82.44 162 ASN A N 1
ATOM 1285 C CA . ASN A 1 162 ? 28.235 31.995 -7.694 1.00 82.44 162 ASN A CA 1
ATOM 1286 C C . ASN A 1 162 ? 29.237 33.051 -7.225 1.00 82.44 162 ASN A C 1
ATOM 1288 O O . ASN A 1 162 ? 29.233 34.173 -7.727 1.00 82.44 162 ASN A O 1
ATOM 1292 N N . PHE A 1 163 ? 30.113 32.673 -6.298 1.00 76.06 163 PHE A N 1
ATOM 1293 C CA . PHE A 1 163 ? 31.213 33.513 -5.831 1.00 76.06 163 PHE A CA 1
ATOM 1294 C C . PHE A 1 163 ? 32.534 32.957 -6.359 1.00 76.06 163 PHE A C 1
ATOM 1296 O O . PHE A 1 163 ? 32.747 31.748 -6.305 1.00 76.06 163 PHE A O 1
ATOM 1303 N N . ASP A 1 164 ? 33.443 33.833 -6.800 1.00 76.00 164 ASP A N 1
ATOM 1304 C CA . ASP A 1 164 ? 34.704 33.449 -7.461 1.00 76.00 164 ASP A CA 1
ATOM 1305 C C . ASP A 1 164 ? 35.584 32.480 -6.641 1.00 76.00 164 ASP A C 1
ATOM 1307 O O . ASP A 1 164 ? 36.397 31.767 -7.216 1.00 76.00 164 ASP A O 1
ATOM 1311 N N . ASN A 1 165 ? 35.418 32.424 -5.311 1.00 70.25 165 ASN A N 1
ATOM 1312 C CA . ASN A 1 165 ? 36.188 31.558 -4.404 1.00 70.25 165 ASN A CA 1
ATOM 1313 C C . ASN A 1 165 ? 35.338 30.915 -3.282 1.00 70.25 165 ASN A C 1
ATOM 1315 O O . ASN A 1 165 ? 35.844 30.677 -2.184 1.00 70.25 165 ASN A O 1
ATOM 1319 N N . GLY A 1 166 ? 34.044 30.659 -3.507 1.00 72.62 166 GLY A N 1
ATOM 1320 C CA . GLY A 1 166 ? 33.154 30.098 -2.479 1.00 72.62 166 GLY A CA 1
ATOM 1321 C C . GLY A 1 166 ? 32.122 29.111 -3.027 1.00 72.62 166 GLY A C 1
ATOM 1322 O O . GLY A 1 166 ? 31.867 29.097 -4.230 1.00 72.62 166 GLY A O 1
ATOM 1323 N N . PRO A 1 167 ? 31.515 28.271 -2.165 1.00 77.06 167 PRO A N 1
ATOM 1324 C CA . PRO A 1 167 ? 30.433 27.396 -2.591 1.00 77.06 167 PRO A CA 1
ATOM 1325 C C . PRO A 1 167 ? 29.234 28.231 -3.077 1.00 77.06 167 PRO A C 1
ATOM 1327 O O . PRO A 1 167 ? 28.966 29.290 -2.499 1.00 77.06 167 PRO A O 1
ATOM 1330 N N . PRO A 1 168 ? 28.496 27.758 -4.098 1.00 81.94 168 PRO A N 1
ATOM 1331 C CA . PRO A 1 168 ? 27.299 28.432 -4.590 1.00 81.94 168 PRO A CA 1
ATOM 1332 C C . PRO A 1 168 ? 26.303 28.665 -3.449 1.00 81.94 168 PRO A C 1
ATOM 1334 O O . PRO A 1 168 ? 25.984 27.732 -2.701 1.00 81.94 168 PRO A O 1
ATOM 1337 N N . GLN A 1 169 ? 25.813 29.898 -3.310 1.00 83.56 169 GLN A N 1
ATOM 1338 C CA . GLN A 1 169 ? 24.850 30.263 -2.267 1.00 83.56 169 GLN A CA 1
ATOM 1339 C C . GLN A 1 169 ? 23.464 30.509 -2.844 1.00 83.56 169 GLN A C 1
ATOM 1341 O O . GLN A 1 169 ? 23.311 30.914 -3.991 1.00 83.56 169 GLN A O 1
ATOM 1346 N N . LEU A 1 170 ? 22.439 30.281 -2.029 1.00 85.06 170 LEU A N 1
ATOM 1347 C CA . LEU A 1 170 ? 21.065 30.593 -2.398 1.00 85.06 170 LEU A CA 1
ATOM 1348 C C . LEU A 1 170 ? 20.815 32.093 -2.238 1.00 85.06 170 LEU A C 1
ATOM 1350 O O . LEU A 1 170 ? 20.967 32.658 -1.151 1.00 85.06 170 LEU A O 1
ATOM 1354 N N . LYS A 1 171 ? 20.391 32.734 -3.327 1.00 84.44 171 LYS A N 1
ATOM 1355 C CA . LYS A 1 171 ? 20.071 34.157 -3.364 1.00 84.44 171 LYS A CA 1
ATOM 1356 C C . LYS A 1 171 ? 18.773 34.407 -2.599 1.00 84.44 171 LYS A C 1
ATOM 1358 O O . LYS A 1 171 ? 17.678 34.185 -3.114 1.00 84.44 171 LYS A O 1
ATOM 1363 N N . ARG A 1 172 ? 18.895 34.886 -1.359 1.00 80.75 172 ARG A N 1
ATOM 1364 C CA . ARG A 1 172 ? 17.738 35.178 -0.500 1.00 80.75 172 ARG A CA 1
ATOM 1365 C C . ARG A 1 172 ? 16.898 36.333 -1.045 1.00 80.75 172 ARG A C 1
ATOM 1367 O O . ARG A 1 172 ? 17.423 37.329 -1.551 1.00 80.75 172 ARG A O 1
ATOM 1374 N N . CYS A 1 173 ? 15.588 36.170 -0.919 1.00 82.75 173 CYS A N 1
ATOM 1375 C CA . CYS A 1 173 ? 14.560 37.128 -1.285 1.00 82.75 173 CYS A CA 1
ATOM 1376 C C . CYS A 1 173 ? 13.391 36.932 -0.321 1.00 82.75 173 CYS A C 1
ATOM 1378 O O . CYS A 1 173 ? 12.804 35.852 -0.292 1.00 82.75 173 CYS A O 1
ATOM 1380 N N . ASP A 1 174 ? 13.090 37.950 0.476 1.00 83.12 174 ASP A N 1
ATOM 1381 C CA . ASP A 1 174 ? 12.033 37.864 1.477 1.00 83.12 174 ASP A CA 1
ATOM 1382 C C . ASP A 1 174 ? 10.673 38.125 0.825 1.00 83.12 174 ASP A C 1
ATOM 1384 O O . ASP A 1 174 ? 10.526 39.044 0.018 1.00 83.12 174 ASP A O 1
ATOM 1388 N N . PHE A 1 175 ? 9.682 37.312 1.179 1.00 88.69 175 PHE A N 1
ATOM 1389 C CA . PHE A 1 175 ? 8.291 37.477 0.771 1.00 88.69 175 PHE A CA 1
ATOM 1390 C C . PHE A 1 175 ? 7.366 36.931 1.856 1.00 88.69 175 PHE A C 1
ATOM 1392 O O . PHE A 1 175 ? 7.757 36.074 2.654 1.00 88.69 175 PHE A O 1
ATOM 1399 N N . ALA A 1 176 ? 6.139 37.442 1.908 1.00 88.38 176 ALA A N 1
ATOM 1400 C CA . ALA A 1 176 ? 5.160 36.999 2.890 1.00 88.38 176 ALA A CA 1
ATOM 1401 C C . ALA A 1 176 ? 4.483 35.694 2.444 1.00 88.38 176 ALA A C 1
ATOM 1403 O O . ALA A 1 176 ? 4.022 35.574 1.309 1.00 88.38 176 ALA A O 1
ATOM 1404 N N . ILE A 1 177 ? 4.378 34.725 3.355 1.00 90.19 177 ILE A N 1
ATOM 1405 C CA . ILE A 1 177 ? 3.574 33.514 3.152 1.00 90.19 177 ILE A CA 1
ATOM 1406 C C . ILE A 1 177 ? 2.236 33.725 3.850 1.00 90.19 177 ILE A C 1
ATOM 1408 O O . ILE A 1 177 ? 2.158 33.724 5.080 1.00 90.19 177 ILE A O 1
ATOM 1412 N N . ALA A 1 178 ? 1.193 33.942 3.054 1.00 87.00 178 ALA A N 1
ATOM 1413 C CA . ALA A 1 178 ? -0.158 34.117 3.558 1.00 87.00 178 ALA A CA 1
ATOM 1414 C C . ALA A 1 178 ? -0.717 32.784 4.081 1.00 87.00 178 ALA A C 1
ATOM 1416 O O . ALA A 1 178 ? -0.542 31.736 3.461 1.00 87.00 178 ALA A O 1
ATOM 1417 N N . SER A 1 179 ? -1.419 32.820 5.216 1.00 85.94 179 SER A N 1
ATOM 1418 C CA . SER A 1 179 ? -2.117 31.640 5.748 1.00 85.94 179 SER A CA 1
ATOM 1419 C C . SER A 1 179 ? -3.301 31.225 4.879 1.00 85.94 179 SER A C 1
ATOM 1421 O O . SER A 1 179 ? -3.687 30.062 4.890 1.00 85.94 179 SER A O 1
ATOM 1423 N N . THR A 1 180 ? -3.870 32.175 4.139 1.00 89.19 180 THR A N 1
ATOM 1424 C CA . THR A 1 180 ? -4.999 31.969 3.239 1.00 89.19 180 THR A CA 1
ATOM 1425 C C . THR A 1 180 ? -4.742 32.745 1.957 1.00 89.19 180 THR A C 1
ATOM 1427 O O . THR A 1 180 ? -4.333 33.904 2.021 1.00 89.19 180 THR A O 1
ATOM 1430 N N . ILE A 1 181 ? -4.991 32.120 0.810 1.00 90.00 181 ILE A N 1
ATOM 1431 C CA . ILE A 1 181 ? -4.892 32.750 -0.509 1.00 90.00 181 ILE A CA 1
ATOM 1432 C C . ILE A 1 181 ? -6.221 32.633 -1.256 1.00 90.00 181 ILE A C 1
ATOM 1434 O O . ILE A 1 181 ? -6.905 31.608 -1.191 1.00 90.00 181 ILE A O 1
ATOM 1438 N N . GLU A 1 182 ? -6.582 33.688 -1.982 1.00 87.44 182 GLU A N 1
ATOM 1439 C CA . GLU A 1 182 ? -7.754 33.702 -2.856 1.00 87.44 182 GLU A CA 1
ATOM 1440 C C . GLU A 1 182 ? -7.342 33.276 -4.265 1.00 87.44 182 GLU A C 1
ATOM 1442 O O . GLU A 1 182 ? -6.638 33.987 -4.982 1.00 87.44 182 GLU A O 1
ATOM 1447 N N . LEU A 1 183 ? -7.777 32.086 -4.676 1.00 82.81 183 LEU A N 1
ATOM 1448 C CA . LEU A 1 183 ? -7.411 31.519 -5.975 1.00 82.81 183 LEU A CA 1
ATOM 1449 C C . LEU A 1 183 ? -8.371 31.953 -7.086 1.00 82.81 183 LEU A C 1
ATOM 1451 O O . LEU A 1 183 ? -7.976 31.994 -8.252 1.00 82.81 183 LEU A O 1
ATOM 1455 N N . GLY A 1 184 ? -9.602 32.331 -6.721 1.00 69.62 184 GLY A N 1
ATOM 1456 C CA . GLY A 1 184 ? -10.601 32.877 -7.645 1.00 69.62 184 GLY A CA 1
ATOM 1457 C C . GLY A 1 184 ? -10.126 34.140 -8.370 1.00 69.62 184 GLY A C 1
ATOM 1458 O O . GLY A 1 184 ? -10.408 34.311 -9.549 1.00 69.62 184 GLY A O 1
ATOM 1459 N N . ALA A 1 185 ? -9.300 34.970 -7.723 1.00 67.38 185 ALA A N 1
ATOM 1460 C CA . ALA A 1 185 ? -8.742 36.182 -8.330 1.00 67.38 185 ALA A CA 1
ATOM 1461 C C . ALA A 1 185 ? -7.850 35.909 -9.561 1.00 67.38 185 ALA A C 1
ATOM 1463 O O . ALA A 1 185 ? -7.648 36.795 -10.391 1.00 67.38 185 ALA A O 1
ATOM 1464 N N . ASN A 1 186 ? -7.336 34.681 -9.696 1.00 62.72 186 ASN A N 1
ATOM 1465 C CA . ASN A 1 186 ? -6.373 34.278 -10.720 1.00 62.72 186 ASN A CA 1
ATOM 1466 C C . ASN A 1 186 ? -6.964 33.312 -11.767 1.00 62.72 186 ASN A C 1
ATOM 1468 O O . ASN A 1 186 ? -6.217 32.670 -12.513 1.00 62.72 186 ASN A O 1
ATOM 1472 N N . GLY A 1 187 ? -8.292 33.165 -11.853 1.00 65.00 187 GLY A N 1
ATOM 1473 C CA . GLY A 1 187 ? -8.882 32.244 -12.821 1.00 65.00 187 GLY A CA 1
ATOM 1474 C C . GLY A 1 187 ? -10.394 32.312 -12.987 1.00 65.00 187 GLY A C 1
ATOM 1475 O O . GLY A 1 187 ? -11.048 33.222 -12.501 1.00 65.00 187 GLY A O 1
ATOM 1476 N N . ASP A 1 188 ? -10.929 31.312 -13.685 1.00 70.50 188 ASP A N 1
ATOM 1477 C CA . ASP A 1 188 ? -12.368 31.089 -13.878 1.00 70.50 188 ASP A CA 1
ATOM 1478 C C . ASP A 1 188 ? -12.926 30.129 -12.800 1.00 70.50 188 ASP A C 1
ATOM 1480 O O . ASP A 1 188 ? -13.922 29.432 -13.005 1.00 70.50 188 ASP A O 1
ATOM 1484 N N . LEU A 1 189 ? -12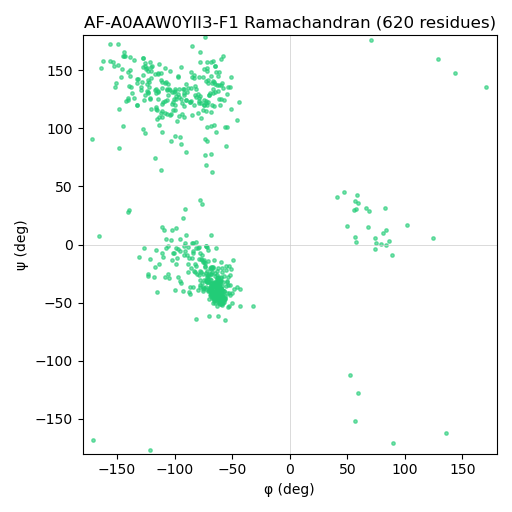.235 30.034 -11.659 1.00 74.69 189 LEU A N 1
ATOM 1485 C CA . LEU A 1 189 ? -12.690 29.285 -10.490 1.00 74.69 189 LEU A CA 1
ATOM 1486 C C . LEU A 1 189 ? -13.863 30.025 -9.823 1.00 74.69 189 LEU A C 1
ATOM 1488 O O . LEU A 1 189 ? -13.964 31.243 -9.959 1.00 74.69 189 LEU A O 1
ATOM 1492 N N . PRO A 1 190 ? -14.726 29.336 -9.051 1.00 73.69 190 PRO A N 1
ATOM 1493 C CA . PRO A 1 190 ? -15.749 30.011 -8.258 1.00 73.69 190 PRO A CA 1
ATOM 1494 C C . PRO A 1 190 ? -15.134 31.120 -7.392 1.00 73.69 190 PRO A C 1
ATOM 1496 O O . PRO A 1 190 ? -14.130 30.867 -6.721 1.00 73.69 190 PRO A O 1
ATOM 1499 N N . ASP A 1 191 ? -15.766 32.300 -7.341 1.00 66.75 191 ASP A N 1
ATOM 1500 C CA . ASP A 1 191 ? -15.278 33.505 -6.631 1.00 66.75 191 ASP A CA 1
ATOM 1501 C C . ASP A 1 191 ? -14.923 33.265 -5.150 1.00 66.75 191 ASP A C 1
ATOM 1503 O O . ASP A 1 191 ? -14.210 34.044 -4.528 1.00 66.75 191 ASP A O 1
ATOM 1507 N N . ARG A 1 192 ? -15.418 32.170 -4.566 1.00 70.69 192 ARG A N 1
ATOM 1508 C CA . ARG A 1 192 ? -15.181 31.760 -3.176 1.00 70.69 192 ARG A CA 1
ATOM 1509 C C . ARG A 1 192 ? -14.100 30.690 -3.014 1.00 70.69 192 ARG A C 1
ATOM 1511 O O . ARG A 1 192 ? -14.056 30.045 -1.973 1.00 70.69 192 ARG A O 1
ATOM 1518 N N . THR A 1 193 ? -13.287 30.432 -4.035 1.00 83.06 193 THR A N 1
ATOM 1519 C CA . THR A 1 193 ? -12.232 29.416 -3.940 1.00 83.06 193 THR A CA 1
ATOM 1520 C C . THR A 1 193 ? -11.061 29.965 -3.138 1.00 83.06 193 THR A C 1
ATOM 1522 O O . THR A 1 193 ? -10.323 30.835 -3.611 1.00 83.06 193 THR A O 1
ATOM 1525 N N . GLN A 1 194 ? -10.902 29.447 -1.924 1.00 89.31 194 GLN A N 1
ATOM 1526 C CA . GLN A 1 194 ? -9.846 29.823 -0.991 1.00 89.31 194 GLN A CA 1
ATOM 1527 C C . GLN A 1 194 ? -8.956 28.621 -0.712 1.00 89.31 194 GLN A C 1
ATOM 1529 O O . GLN A 1 194 ? -9.428 27.482 -0.682 1.00 89.31 194 GLN A O 1
ATOM 1534 N N . ALA A 1 195 ? -7.670 28.871 -0.493 1.00 91.06 195 ALA A N 1
ATOM 1535 C CA . ALA A 1 195 ? -6.754 27.840 -0.042 1.00 91.06 195 ALA A CA 1
ATOM 1536 C C . ALA A 1 195 ? -6.072 28.246 1.260 1.00 91.06 195 ALA A C 1
ATOM 1538 O O . ALA A 1 195 ? -5.561 29.357 1.377 1.00 91.06 195 ALA A O 1
ATOM 1539 N N . GLU A 1 196 ? -6.075 27.338 2.229 1.00 92.50 196 GLU A N 1
ATOM 1540 C CA . GLU A 1 196 ? -5.507 27.523 3.563 1.00 92.50 196 GLU A CA 1
ATOM 1541 C C . GLU A 1 196 ? -4.206 26.736 3.693 1.00 92.50 196 GLU A C 1
ATOM 1543 O O . GLU A 1 196 ? -4.135 25.572 3.300 1.00 92.50 196 GLU A O 1
ATOM 1548 N N . LEU A 1 197 ? -3.158 27.365 4.217 1.00 92.69 197 LEU A N 1
ATOM 1549 C CA . LEU A 1 197 ? -1.835 26.761 4.311 1.00 92.69 197 LEU A CA 1
ATOM 1550 C C . LEU A 1 197 ? -1.839 25.611 5.326 1.00 92.69 197 LEU A C 1
ATOM 1552 O O . LEU A 1 197 ? -1.959 25.839 6.525 1.00 92.69 197 LEU A O 1
ATOM 1556 N N . ALA A 1 198 ? -1.626 24.387 4.850 1.00 91.56 198 ALA A N 1
ATOM 1557 C CA . ALA A 1 198 ? -1.609 23.177 5.669 1.00 91.56 198 ALA A CA 1
ATOM 1558 C C . ALA A 1 198 ? -0.191 22.770 6.095 1.00 91.56 198 ALA A C 1
ATOM 1560 O O . ALA A 1 198 ? 0.008 22.195 7.169 1.00 91.56 198 ALA A O 1
ATOM 1561 N N . GLY A 1 199 ? 0.810 23.060 5.260 1.00 93.12 199 GLY A N 1
ATOM 1562 C CA . GLY A 1 199 ? 2.179 22.643 5.520 1.00 93.12 199 GLY A CA 1
ATOM 1563 C C . GLY A 1 199 ? 3.228 23.398 4.717 1.00 93.12 199 GLY A C 1
ATOM 1564 O O . GLY A 1 199 ? 2.963 23.969 3.660 1.00 93.12 199 GLY A O 1
ATOM 1565 N N . VAL A 1 200 ? 4.446 23.382 5.245 1.00 94.56 200 VAL A N 1
ATOM 1566 C CA . VAL A 1 200 ? 5.618 24.042 4.682 1.00 94.56 200 VAL A CA 1
ATOM 1567 C C . VAL A 1 200 ? 6.828 23.131 4.846 1.00 94.56 200 VAL A C 1
ATOM 1569 O O . VAL A 1 200 ? 7.045 22.574 5.919 1.00 94.56 200 VAL A O 1
ATOM 1572 N N . VAL A 1 201 ? 7.646 23.008 3.805 1.00 95.06 201 VAL A N 1
ATOM 1573 C CA . VAL A 1 201 ? 8.980 22.402 3.879 1.00 95.06 201 VAL A CA 1
ATOM 1574 C C . VAL A 1 201 ? 10.000 23.487 3.590 1.00 95.06 201 VAL A C 1
ATOM 1576 O O . VAL A 1 201 ? 9.882 24.212 2.600 1.00 95.06 201 VAL A O 1
ATOM 1579 N N . CYS A 1 202 ? 11.012 23.588 4.443 1.00 93.06 202 CYS A N 1
ATOM 1580 C CA . CYS A 1 202 ? 12.114 24.520 4.294 1.00 93.06 202 CYS A CA 1
ATOM 1581 C C . CYS A 1 202 ? 13.451 23.796 4.215 1.00 93.06 202 CYS A C 1
ATOM 1583 O O . CYS A 1 202 ? 13.708 22.857 4.969 1.00 93.06 202 CYS A O 1
ATOM 1585 N N . LYS A 1 203 ? 14.347 24.324 3.384 1.00 90.81 203 LYS A N 1
ATOM 1586 C CA . LYS A 1 203 ? 15.775 24.042 3.472 1.00 90.81 203 LYS A CA 1
ATOM 1587 C C . LYS A 1 203 ? 16.394 24.900 4.574 1.00 90.81 203 LYS A C 1
ATOM 1589 O O . LYS A 1 203 ? 16.200 26.115 4.623 1.00 90.81 203 LYS A O 1
ATOM 1594 N N . VAL A 1 204 ? 17.146 24.267 5.459 1.00 89.12 204 VAL A N 1
ATOM 1595 C CA . VAL A 1 204 ? 17.975 24.902 6.481 1.00 89.12 204 VAL A CA 1
ATOM 1596 C C . VAL A 1 204 ? 19.413 24.904 5.969 1.00 89.12 204 VAL A C 1
ATOM 1598 O O . VAL A 1 204 ? 19.966 23.851 5.667 1.00 89.12 204 VAL A O 1
ATOM 1601 N N . GLY A 1 205 ? 20.000 26.092 5.831 1.00 82.81 205 GLY A N 1
ATOM 1602 C CA . GLY A 1 205 ? 21.322 26.286 5.223 1.00 82.81 205 GLY A CA 1
ATOM 1603 C C . GLY A 1 205 ? 21.301 27.361 4.134 1.00 82.81 205 GLY A C 1
ATOM 1604 O O . GLY A 1 205 ? 20.243 27.731 3.629 1.00 82.81 205 GLY A O 1
ATOM 1605 N N . CYS A 1 206 ? 22.468 27.916 3.806 1.00 73.62 206 CYS A N 1
ATOM 1606 C CA . CYS A 1 206 ? 22.611 28.999 2.822 1.00 73.62 206 CYS A CA 1
ATOM 1607 C C . CYS A 1 206 ? 23.324 28.582 1.528 1.00 73.62 206 CYS A C 1
ATOM 1609 O O . CYS A 1 206 ? 23.357 29.369 0.584 1.00 73.62 206 CYS A O 1
ATOM 1611 N N . THR A 1 207 ? 23.877 27.370 1.460 1.00 78.94 207 THR A N 1
ATOM 1612 C CA . THR A 1 207 ? 24.553 26.848 0.268 1.00 78.94 207 THR A CA 1
ATOM 1613 C C . THR A 1 207 ? 23.586 26.028 -0.586 1.00 78.94 207 THR A C 1
ATOM 1615 O O . THR A 1 207 ? 22.618 25.451 -0.089 1.00 78.94 207 THR A O 1
ATOM 1618 N N . ALA A 1 208 ? 23.845 25.971 -1.892 1.00 75.19 208 ALA A N 1
ATOM 1619 C CA . ALA A 1 208 ? 23.052 25.155 -2.809 1.00 75.19 208 ALA A CA 1
ATOM 1620 C C . ALA A 1 208 ? 23.305 23.644 -2.622 1.00 75.19 208 ALA A C 1
ATOM 1622 O O . ALA A 1 208 ? 22.428 22.838 -2.909 1.00 75.19 208 ALA A O 1
ATOM 1623 N N . LEU A 1 209 ? 24.493 23.271 -2.127 1.00 74.56 209 LEU A N 1
ATOM 1624 C CA . LEU A 1 209 ? 24.975 21.884 -2.074 1.00 74.56 209 LEU A CA 1
ATOM 1625 C C . LEU A 1 209 ? 24.870 21.221 -0.690 1.00 74.56 209 LEU A C 1
ATOM 1627 O O . LEU A 1 209 ? 25.043 20.011 -0.598 1.00 74.56 209 LEU A O 1
ATOM 1631 N N . ASP A 1 210 ? 24.622 21.985 0.378 1.00 75.19 210 ASP A N 1
ATOM 1632 C CA . ASP A 1 210 ? 24.626 21.476 1.757 1.00 75.19 210 ASP A CA 1
ATOM 1633 C C . ASP A 1 210 ? 23.461 22.060 2.578 1.00 75.19 210 ASP A C 1
ATOM 1635 O O . ASP A 1 210 ? 22.832 23.045 2.183 1.00 75.19 210 ASP A O 1
ATOM 1639 N N . GLY A 1 211 ? 23.107 21.420 3.691 1.00 81.88 211 GLY A N 1
ATOM 1640 C CA . GLY A 1 211 ? 21.993 21.783 4.571 1.00 81.88 211 GLY A CA 1
ATOM 1641 C C . GLY A 1 211 ? 21.147 20.591 5.021 1.00 81.88 211 GLY A C 1
ATOM 1642 O O . GLY A 1 211 ? 21.552 19.443 4.920 1.00 81.88 211 GLY A O 1
ATOM 1643 N N . HIS A 1 212 ? 19.941 20.843 5.507 1.00 87.31 212 HIS A N 1
ATOM 1644 C CA . HIS A 1 212 ? 18.957 19.790 5.782 1.00 87.31 212 HIS A CA 1
ATOM 1645 C C . HIS A 1 212 ? 17.545 20.326 5.583 1.00 87.31 212 HIS A C 1
ATOM 1647 O O . HIS A 1 212 ? 17.362 21.523 5.365 1.00 87.31 212 HIS A O 1
ATOM 1653 N N . TYR A 1 213 ? 16.540 19.457 5.63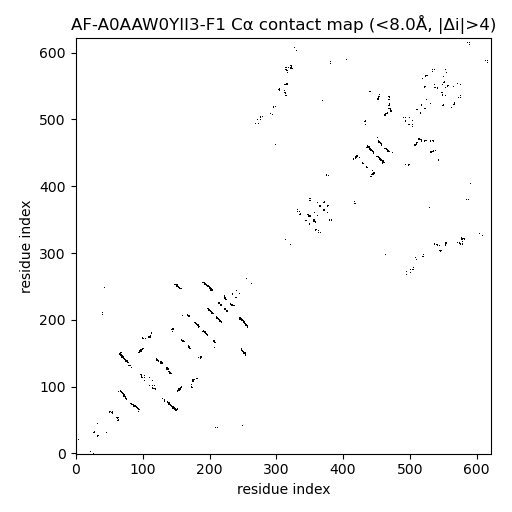6 1.00 90.88 213 TYR A N 1
ATOM 1654 C CA . TYR A 1 213 ? 15.145 19.869 5.513 1.00 90.88 213 TYR A CA 1
ATOM 1655 C C . TYR A 1 213 ? 14.444 19.825 6.867 1.00 90.88 213 TYR A C 1
ATOM 1657 O O . TYR A 1 213 ? 14.611 18.884 7.638 1.00 90.88 213 TYR A O 1
ATOM 1665 N N . ALA A 1 214 ? 13.635 20.845 7.128 1.00 91.31 214 ALA A N 1
ATOM 1666 C CA . ALA A 1 214 ? 12.706 20.891 8.247 1.00 91.31 214 ALA A CA 1
ATOM 1667 C C . ALA A 1 214 ? 11.318 21.232 7.708 1.00 91.31 214 ALA A C 1
ATOM 1669 O O . ALA A 1 214 ? 11.195 22.013 6.762 1.00 91.31 214 ALA A O 1
ATOM 1670 N N . ALA A 1 215 ? 10.275 20.684 8.317 1.00 92.31 215 ALA A N 1
ATOM 1671 C CA . ALA A 1 215 ? 8.900 20.954 7.924 1.00 92.31 215 ALA A CA 1
ATOM 1672 C C . ALA A 1 215 ? 8.108 21.585 9.070 1.00 92.31 215 ALA A C 1
ATOM 1674 O O . ALA A 1 215 ? 8.430 21.397 10.243 1.00 92.31 215 ALA A O 1
ATOM 1675 N N . ALA A 1 216 ? 7.080 22.348 8.718 1.00 90.56 216 ALA A N 1
ATOM 1676 C CA . ALA A 1 216 ? 6.063 22.837 9.630 1.00 90.56 216 ALA A CA 1
ATOM 1677 C C . ALA A 1 216 ? 4.688 22.392 9.126 1.00 90.56 216 ALA A C 1
ATOM 1679 O O . ALA A 1 216 ? 4.391 22.542 7.943 1.00 90.56 216 ALA A O 1
ATOM 1680 N N . ILE A 1 217 ? 3.860 21.844 10.010 1.00 89.31 217 ILE A N 1
ATOM 1681 C CA . ILE A 1 217 ? 2.538 21.297 9.681 1.00 89.31 217 ILE A CA 1
ATOM 1682 C C . ILE A 1 217 ? 1.509 21.906 10.632 1.00 89.31 217 ILE A C 1
ATOM 1684 O O . ILE A 1 217 ? 1.784 22.069 11.827 1.00 89.31 217 ILE A O 1
ATOM 1688 N N . GLN A 1 218 ? 0.333 22.249 10.111 1.00 83.38 218 GLN A N 1
ATOM 1689 C CA . GLN A 1 218 ? -0.782 22.730 10.914 1.00 83.38 218 GLN A CA 1
ATOM 1690 C C . GLN A 1 218 ? -1.679 21.558 11.336 1.00 83.38 218 GLN A C 1
ATOM 1692 O O . GLN A 1 218 ? -2.269 20.881 10.500 1.00 83.38 218 GLN A O 1
ATOM 1697 N N . GLU A 1 219 ? -1.814 21.327 12.643 1.00 77.44 219 GLU A N 1
ATOM 1698 C CA . GLU A 1 219 ? -2.684 20.287 13.204 1.00 77.44 219 GLU A CA 1
ATOM 1699 C C . GLU A 1 219 ? -3.479 20.839 14.396 1.00 77.44 219 GLU A C 1
ATOM 1701 O O . GLU A 1 219 ? -2.918 21.390 15.349 1.00 77.44 219 GLU A O 1
ATOM 1706 N N . GLY A 1 220 ? -4.810 20.706 14.350 1.00 73.31 220 GLY A N 1
ATOM 1707 C CA . GLY A 1 220 ? -5.699 21.169 15.423 1.00 73.31 220 GLY A CA 1
ATOM 1708 C C . GLY A 1 220 ? -5.589 22.674 15.697 1.00 73.31 220 GLY A C 1
ATOM 1709 O O . GLY A 1 220 ? -5.613 23.087 16.855 1.00 73.31 220 GLY A O 1
ATOM 1710 N N . GLY A 1 221 ? -5.380 23.479 14.649 1.00 77.38 221 GLY A N 1
ATOM 1711 C CA . GLY A 1 221 ? -5.186 24.931 14.744 1.00 77.38 221 GLY A CA 1
ATOM 1712 C C . GLY A 1 221 ? -3.810 25.370 15.260 1.00 77.38 221 GLY A C 1
ATOM 1713 O O . GLY A 1 221 ? -3.563 26.568 15.363 1.00 77.38 221 GLY A O 1
ATOM 1714 N N . ASN A 1 222 ? -2.904 24.432 15.555 1.00 79.44 222 ASN A N 1
ATOM 1715 C CA . ASN A 1 222 ? -1.559 24.712 16.054 1.00 79.44 222 ASN A CA 1
ATOM 1716 C C . ASN A 1 222 ? -0.497 24.336 15.017 1.00 79.44 222 ASN A C 1
ATOM 1718 O O . ASN A 1 222 ? -0.662 23.369 14.277 1.00 79.44 222 ASN A O 1
ATOM 1722 N N . TRP A 1 223 ? 0.610 25.077 14.994 1.00 83.94 223 TRP A N 1
ATOM 1723 C CA . TRP A 1 223 ? 1.754 24.770 14.138 1.00 83.94 223 TRP A CA 1
ATOM 1724 C C . TRP A 1 223 ? 2.768 23.896 14.871 1.00 83.94 223 TRP A C 1
ATOM 1726 O O . TRP A 1 223 ? 3.165 24.191 16.000 1.00 83.94 223 TRP A O 1
ATOM 1736 N N . TRP A 1 224 ? 3.232 22.852 14.195 1.00 84.06 224 TRP A N 1
ATOM 1737 C CA . TRP A 1 224 ? 4.243 21.924 14.688 1.00 84.06 224 TRP A CA 1
ATOM 1738 C C . TRP A 1 224 ? 5.410 21.887 13.719 1.00 84.06 224 TRP A C 1
ATOM 1740 O O . TRP A 1 224 ? 5.210 21.731 12.521 1.00 84.06 224 TRP A O 1
ATOM 1750 N N . MET A 1 225 ? 6.625 22.034 14.235 1.00 87.44 225 MET A N 1
ATOM 1751 C CA . MET A 1 225 ? 7.858 21.887 13.473 1.00 87.44 225 MET A CA 1
ATOM 1752 C C . MET A 1 225 ? 8.404 20.480 13.661 1.00 87.44 225 MET A C 1
ATOM 1754 O O . MET A 1 225 ? 8.539 20.032 14.798 1.00 87.44 225 MET A O 1
ATOM 1758 N N . THR A 1 226 ? 8.791 19.849 12.560 1.00 86.25 226 THR A N 1
ATOM 1759 C CA . THR A 1 226 ? 9.539 18.594 12.518 1.00 86.25 226 THR A CA 1
ATOM 1760 C C . THR A 1 226 ? 10.913 18.855 11.900 1.00 86.25 226 THR A C 1
ATOM 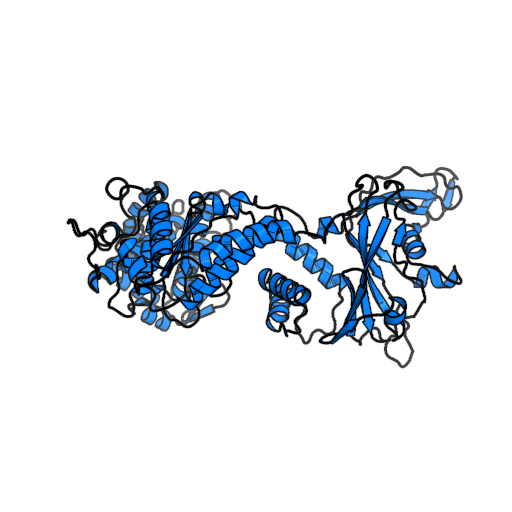1762 O O . THR A 1 226 ? 11.013 19.236 10.731 1.00 86.25 226 THR A O 1
ATOM 1765 N N . ASP A 1 227 ? 11.972 18.669 12.681 1.00 85.75 227 ASP A N 1
ATOM 1766 C CA . ASP A 1 227 ? 13.369 18.768 12.248 1.00 85.75 227 ASP A CA 1
ATOM 1767 C C . ASP A 1 227 ? 14.073 17.462 12.630 1.00 85.75 227 ASP A C 1
ATOM 1769 O O . ASP A 1 227 ? 14.459 17.266 13.782 1.00 85.75 227 ASP A O 1
ATOM 1773 N N . ASN A 1 228 ? 14.158 16.538 11.670 1.00 80.88 228 ASN A N 1
ATOM 1774 C CA . ASN A 1 228 ? 14.624 15.168 11.883 1.00 80.88 228 ASN A CA 1
ATOM 1775 C C . ASN A 1 228 ? 13.876 14.459 13.033 1.00 80.88 228 ASN A C 1
ATOM 1777 O O . ASN A 1 228 ? 12.690 14.164 12.907 1.00 80.88 228 ASN A O 1
ATOM 1781 N N . ASP A 1 229 ? 14.560 14.172 14.142 1.00 72.94 229 ASP A N 1
ATOM 1782 C CA . ASP A 1 229 ? 14.027 13.503 15.332 1.00 72.94 229 ASP A CA 1
ATOM 1783 C C . ASP A 1 229 ? 13.315 14.455 16.310 1.00 72.94 229 ASP A C 1
ATOM 1785 O O . ASP A 1 229 ? 12.737 14.007 17.300 1.00 72.94 229 ASP A O 1
ATOM 1789 N N . GLN A 1 230 ? 13.345 15.765 16.054 1.00 75.00 230 GLN A N 1
ATOM 1790 C CA . GLN A 1 230 ? 12.784 16.778 16.943 1.00 75.00 230 GLN A CA 1
ATOM 1791 C C . GLN A 1 230 ? 11.418 17.256 16.452 1.00 75.00 230 GLN A C 1
ATOM 1793 O O . GLN A 1 230 ? 11.282 17.759 15.335 1.00 75.00 230 GLN A O 1
ATOM 1798 N N . VAL A 1 231 ? 10.415 17.176 17.330 1.00 78.31 231 VAL A N 1
ATOM 1799 C CA . VAL A 1 231 ? 9.083 17.755 17.108 1.00 78.31 231 VAL A CA 1
ATOM 1800 C C . VAL A 1 231 ? 8.840 18.845 18.143 1.00 78.31 231 VAL A C 1
ATOM 1802 O O . VAL A 1 231 ? 8.824 18.577 19.344 1.00 78.31 231 VAL A O 1
ATOM 1805 N N . THR A 1 232 ? 8.650 20.086 17.697 1.00 80.75 232 THR A N 1
ATOM 1806 C CA . THR A 1 232 ? 8.453 21.230 18.601 1.00 80.75 232 THR A CA 1
ATOM 1807 C C . THR A 1 232 ? 7.265 22.087 18.180 1.00 80.75 232 THR A C 1
ATOM 1809 O O . THR A 1 232 ? 7.125 22.366 16.988 1.00 80.75 232 THR A O 1
ATOM 1812 N N . PRO A 1 233 ? 6.439 22.573 19.120 1.00 81.56 233 PRO A N 1
ATOM 1813 C CA . PRO A 1 233 ? 5.377 23.516 18.794 1.00 81.56 233 PRO A CA 1
ATOM 1814 C C . PRO A 1 233 ? 5.966 24.846 18.308 1.00 81.56 233 PRO A C 1
ATOM 1816 O O . PRO A 1 233 ? 6.943 25.355 18.867 1.00 81.56 233 PRO A O 1
ATOM 1819 N N . VAL A 1 234 ? 5.343 25.435 17.291 1.00 82.75 234 VAL A N 1
ATOM 1820 C CA . VAL A 1 234 ? 5.704 26.746 16.750 1.00 82.75 234 VAL A CA 1
ATOM 1821 C C . VAL A 1 234 ? 4.625 27.746 17.144 1.00 82.75 234 VAL A C 1
ATOM 1823 O O . VAL A 1 234 ? 3.449 27.560 16.851 1.00 82.75 234 VAL A O 1
ATOM 1826 N N . ARG A 1 235 ? 5.025 28.831 17.817 1.00 76.81 235 ARG A N 1
ATOM 1827 C CA . ARG A 1 235 ? 4.084 29.860 18.295 1.00 76.81 235 ARG A CA 1
ATOM 1828 C C . ARG A 1 235 ? 3.336 30.549 17.155 1.00 76.81 235 ARG A C 1
ATOM 1830 O O . ARG A 1 235 ? 2.168 30.880 17.304 1.00 76.81 235 ARG A O 1
ATOM 1837 N N . ASN A 1 236 ? 4.028 30.800 16.050 1.00 79.94 236 ASN A N 1
ATOM 1838 C CA . ASN A 1 236 ? 3.470 31.328 14.814 1.00 79.94 236 ASN A CA 1
ATOM 1839 C C . ASN A 1 236 ? 4.379 30.928 13.646 1.00 79.94 236 ASN A C 1
ATOM 1841 O O . ASN A 1 236 ? 5.563 30.655 13.841 1.00 79.94 236 ASN A O 1
ATOM 1845 N N . LEU A 1 237 ? 3.834 30.909 12.433 1.00 81.75 237 LEU A N 1
ATOM 1846 C CA . LEU A 1 237 ? 4.583 30.489 11.252 1.00 81.75 237 LEU A CA 1
ATOM 1847 C C . LEU A 1 237 ? 5.796 31.397 10.964 1.00 81.75 237 LEU A C 1
ATOM 1849 O O . LEU A 1 237 ? 6.823 30.910 10.508 1.00 81.75 237 LEU A O 1
ATOM 1853 N N . GLN A 1 238 ? 5.738 32.688 11.308 1.00 81.56 238 GLN A N 1
ATOM 1854 C CA . GLN A 1 238 ? 6.861 33.613 11.110 1.00 81.56 238 GLN A CA 1
ATOM 1855 C C . GLN A 1 238 ? 8.121 33.165 11.870 1.00 81.56 238 GLN A C 1
ATOM 1857 O O . GLN A 1 238 ? 9.212 33.132 11.301 1.00 81.56 238 GLN A O 1
ATOM 1862 N N . ALA A 1 239 ? 7.959 32.712 13.116 1.00 79.81 239 ALA A N 1
ATOM 1863 C CA . ALA A 1 239 ? 9.042 32.199 13.953 1.00 79.81 239 ALA A CA 1
ATOM 1864 C C . ALA A 1 239 ? 9.707 30.937 13.371 1.00 79.81 239 ALA A C 1
ATOM 1866 O O . ALA A 1 239 ? 10.859 30.625 13.687 1.00 79.81 239 ALA A O 1
ATOM 1867 N N . PHE A 1 240 ? 9.009 30.199 12.501 1.00 83.94 240 PHE A N 1
ATOM 1868 C CA . PHE A 1 240 ? 9.605 29.074 11.787 1.00 83.94 240 PHE A CA 1
ATOM 1869 C C . PHE A 1 240 ? 10.656 29.542 10.763 1.00 83.94 240 PHE A C 1
ATOM 1871 O O . PHE A 1 240 ? 11.683 28.878 10.605 1.00 83.94 240 PHE A O 1
ATOM 1878 N N . PHE A 1 241 ? 10.482 30.706 10.135 1.00 83.56 241 PHE A N 1
ATOM 1879 C CA . PHE A 1 241 ? 11.401 31.216 9.109 1.00 83.56 241 PHE A CA 1
ATOM 1880 C C . PHE A 1 241 ? 12.642 31.936 9.674 1.00 83.56 241 PHE A C 1
ATOM 1882 O O . PHE A 1 241 ? 13.690 31.955 9.027 1.00 83.56 241 PHE A O 1
ATOM 1889 N N . GLU A 1 242 ? 12.585 32.438 10.914 1.00 74.88 242 GLU A N 1
ATOM 1890 C CA . GLU A 1 242 ? 13.626 33.275 11.549 1.00 74.88 242 GLU A CA 1
ATOM 1891 C C . GLU A 1 242 ? 15.026 32.628 11.652 1.00 74.88 242 GLU A C 1
ATOM 1893 O O . GLU A 1 242 ? 16.028 33.332 11.760 1.00 74.88 242 GLU A O 1
ATOM 1898 N N . LYS A 1 243 ? 15.147 31.294 11.564 1.00 71.19 243 LYS A N 1
ATOM 1899 C CA . LYS A 1 243 ? 16.438 30.573 11.650 1.00 71.19 243 LYS A CA 1
ATOM 1900 C C . LYS A 1 243 ? 17.125 30.351 10.297 1.00 71.19 243 LYS A C 1
ATOM 1902 O O . LYS A 1 243 ? 17.818 29.355 10.108 1.00 71.19 243 LYS A O 1
ATOM 1907 N N . GLY A 1 244 ? 16.919 31.257 9.341 1.00 76.50 244 GLY A N 1
ATOM 1908 C CA . GLY A 1 244 ? 17.503 31.136 8.004 1.00 76.50 244 GLY A CA 1
ATOM 1909 C C . GLY A 1 244 ? 16.946 29.954 7.209 1.00 76.50 244 GLY A C 1
ATOM 1910 O O . GLY A 1 244 ? 17.674 29.363 6.412 1.00 76.50 244 GLY A O 1
ATOM 1911 N N . ARG A 1 245 ? 15.679 29.609 7.464 1.00 88.00 245 ARG A N 1
ATOM 1912 C CA . ARG A 1 245 ? 14.955 28.537 6.783 1.00 88.00 245 ARG A CA 1
ATOM 1913 C C . ARG A 1 245 ? 14.327 29.087 5.511 1.00 88.00 245 ARG A C 1
ATOM 1915 O O . ARG A 1 245 ? 13.551 30.034 5.574 1.00 88.00 245 ARG A O 1
ATOM 1922 N N . LEU A 1 246 ? 14.667 28.490 4.378 1.00 90.19 246 LEU A N 1
ATOM 1923 C CA . LEU A 1 246 ? 14.191 28.905 3.066 1.00 90.19 246 LEU A CA 1
ATOM 1924 C C . LEU A 1 246 ? 13.069 27.967 2.615 1.00 90.19 246 LEU A C 1
ATOM 1926 O O . LEU A 1 246 ? 13.341 26.776 2.450 1.00 90.19 246 LEU A O 1
ATOM 1930 N N . PRO A 1 247 ? 11.827 28.447 2.436 1.00 92.50 247 PRO A N 1
ATOM 1931 C CA . PRO A 1 247 ? 10.725 27.605 1.981 1.00 92.50 247 PRO A CA 1
ATOM 1932 C C . PRO A 1 247 ? 11.012 27.054 0.584 1.00 92.50 247 PRO A C 1
ATOM 1934 O O . PRO A 1 247 ? 11.422 27.797 -0.301 1.00 92.50 247 PRO A O 1
ATOM 1937 N N . VAL A 1 248 ? 10.818 25.749 0.403 1.00 93.69 248 VAL A N 1
ATOM 1938 C CA . VAL A 1 248 ? 11.011 25.034 -0.873 1.00 93.69 248 VAL A CA 1
ATOM 1939 C C . VAL A 1 248 ? 9.714 24.406 -1.377 1.00 93.69 248 VAL A C 1
ATOM 1941 O O . VAL A 1 248 ? 9.515 24.291 -2.579 1.00 93.69 248 VAL A O 1
ATOM 1944 N N . LEU A 1 249 ? 8.799 24.054 -0.470 1.00 96.50 249 LEU A N 1
ATOM 1945 C CA . LEU A 1 249 ? 7.487 23.515 -0.811 1.00 96.50 249 LEU A CA 1
ATOM 1946 C C . LEU A 1 249 ? 6.436 24.091 0.138 1.00 96.50 249 LEU A C 1
ATOM 1948 O O . LEU A 1 249 ? 6.578 23.986 1.357 1.00 96.50 249 LEU A O 1
ATOM 1952 N N . LEU A 1 250 ? 5.381 24.679 -0.421 1.00 96.19 250 LEU A N 1
ATOM 1953 C CA . LEU A 1 250 ? 4.172 25.070 0.306 1.00 96.19 250 LEU A CA 1
ATOM 1954 C C . LEU A 1 250 ? 3.038 24.125 -0.082 1.00 96.19 250 LEU A C 1
ATOM 1956 O O . LEU A 1 250 ? 2.892 23.799 -1.261 1.00 96.19 250 LEU A O 1
ATOM 1960 N N . VAL A 1 251 ? 2.217 23.725 0.884 1.00 96.00 251 VAL A N 1
ATOM 1961 C CA . VAL A 1 251 ? 1.025 22.905 0.647 1.00 96.00 251 VAL A CA 1
ATOM 1962 C C . VAL A 1 251 ? -0.183 23.591 1.265 1.00 96.00 251 VAL A C 1
ATOM 1964 O O . VAL A 1 251 ? -0.194 23.869 2.465 1.00 96.00 251 VAL A O 1
ATOM 1967 N N . TYR A 1 252 ? -1.201 23.835 0.447 1.00 94.75 252 TYR A N 1
ATOM 1968 C CA . TYR A 1 252 ? -2.477 24.405 0.859 1.00 94.75 252 TYR A CA 1
ATOM 1969 C C . TYR A 1 252 ? -3.617 23.401 0.667 1.00 94.75 252 TYR A C 1
ATOM 1971 O O . TYR A 1 252 ? -3.619 22.641 -0.300 1.00 94.75 252 TYR A O 1
ATOM 1979 N N . THR A 1 253 ? -4.611 23.454 1.547 1.00 93.44 253 THR A N 1
ATOM 1980 C CA . THR A 1 253 ? -5.902 22.773 1.396 1.00 93.44 253 THR A CA 1
ATOM 1981 C C . THR A 1 253 ? -6.880 23.718 0.710 1.00 93.44 253 THR A C 1
ATOM 1983 O O . THR A 1 253 ? -7.022 24.862 1.134 1.00 93.44 253 THR A O 1
ATOM 1986 N N . VAL A 1 254 ? -7.562 23.261 -0.337 1.00 91.12 254 VAL A N 1
ATOM 1987 C CA . VAL A 1 254 ? -8.465 24.086 -1.153 1.00 91.12 254 VAL A CA 1
ATOM 1988 C C . VAL A 1 254 ? -9.917 23.857 -0.738 1.00 91.12 254 VAL A C 1
ATOM 1990 O O . VAL A 1 254 ? -10.367 22.720 -0.610 1.00 91.12 254 VAL A O 1
ATOM 1993 N N . THR A 1 255 ? -10.673 24.942 -0.577 1.00 86.25 255 THR A N 1
ATOM 1994 C CA . THR A 1 255 ? -12.117 24.930 -0.309 1.00 86.25 255 THR A CA 1
ATOM 1995 C C . THR A 1 255 ? -12.854 25.720 -1.392 1.00 86.25 255 THR A C 1
ATOM 1997 O O . THR A 1 255 ? -12.416 26.798 -1.795 1.00 86.25 255 THR A O 1
ATOM 2000 N N . THR A 1 256 ? -13.966 25.181 -1.905 1.00 76.94 256 THR A N 1
ATOM 2001 C CA . THR A 1 256 ? -14.807 25.848 -2.916 1.00 76.94 256 THR A CA 1
ATOM 2002 C C . THR A 1 256 ? -16.176 26.160 -2.314 1.00 76.94 256 THR A C 1
ATOM 2004 O O . THR A 1 256 ? -16.788 25.322 -1.660 1.00 76.94 256 THR A O 1
ATOM 2007 N N . GLY A 1 257 ? -16.659 27.393 -2.487 1.00 55.78 257 GLY A N 1
ATOM 2008 C CA . GLY A 1 257 ? -17.806 27.926 -1.737 1.00 55.78 257 GLY A CA 1
ATOM 2009 C C . GLY A 1 257 ? -19.196 27.332 -2.017 1.00 55.78 257 GLY A C 1
ATOM 2010 O O . GLY A 1 257 ? -20.161 27.894 -1.491 1.00 55.78 257 GLY A O 1
ATOM 2011 N N . ASP A 1 258 ? -19.310 26.256 -2.803 1.00 47.56 258 ASP A N 1
ATOM 2012 C CA . ASP A 1 258 ? -20.535 25.441 -2.920 1.00 47.56 258 ASP A CA 1
ATOM 2013 C C . ASP A 1 258 ? -20.642 24.371 -1.819 1.00 47.56 258 ASP A C 1
ATOM 2015 O O . ASP A 1 258 ? -21.726 23.847 -1.567 1.00 47.56 258 ASP A O 1
ATOM 2019 N N . ASP A 1 259 ? -19.564 24.132 -1.070 1.00 41.59 259 ASP A N 1
ATOM 2020 C CA . ASP A 1 259 ? -19.577 23.301 0.128 1.00 41.59 259 ASP A CA 1
ATOM 2021 C C . ASP A 1 259 ? -19.635 24.190 1.379 1.00 41.59 259 ASP A C 1
ATOM 2023 O O . ASP A 1 259 ? -18.628 24.610 1.946 1.00 41.59 259 ASP A O 1
ATOM 2027 N N . ARG A 1 260 ? -20.849 24.451 1.888 1.00 34.50 260 ARG A N 1
ATOM 2028 C CA . ARG A 1 260 ? -21.047 24.869 3.296 1.00 34.50 260 ARG A CA 1
ATOM 2029 C C . ARG A 1 260 ? -20.951 23.686 4.265 1.00 34.50 260 ARG A C 1
ATOM 2031 O O . ARG A 1 260 ? -21.636 23.635 5.284 1.00 34.50 260 ARG A O 1
ATOM 2038 N N . SER A 1 261 ? -20.033 22.785 3.963 1.00 27.86 261 SER A N 1
ATOM 2039 C CA . SER A 1 261 ? -19.358 21.953 4.940 1.00 27.86 261 SER A CA 1
ATOM 2040 C C . SER A 1 261 ? -17.880 22.276 4.744 1.00 27.86 261 SER A C 1
ATOM 2042 O O . SER A 1 261 ? -17.409 22.128 3.618 1.00 27.86 261 SER A O 1
ATOM 2044 N N . PRO A 1 262 ? -17.103 22.680 5.766 1.00 30.17 262 PRO A N 1
ATOM 2045 C CA . PRO A 1 262 ? -15.670 22.429 5.650 1.00 30.17 262 PRO A CA 1
ATOM 2046 C C . PRO A 1 262 ? -15.518 20.940 5.287 1.00 30.17 262 PRO A C 1
ATOM 2048 O O . PRO A 1 262 ? -16.335 20.138 5.768 1.00 30.17 262 PRO A O 1
ATOM 2051 N N . PRO A 1 263 ? -14.543 20.523 4.461 1.00 31.48 263 PRO A N 1
ATOM 2052 C CA . PRO A 1 263 ? -14.174 19.120 4.444 1.00 31.48 263 PRO A CA 1
ATOM 2053 C C . PRO A 1 263 ? -13.810 18.787 5.890 1.00 31.48 263 PRO A C 1
ATOM 2055 O O . PRO A 1 263 ? -12.770 19.197 6.402 1.00 31.48 263 PRO A O 1
ATOM 2058 N N . SER A 1 264 ? -14.741 18.151 6.600 1.00 28.62 264 SER A N 1
ATOM 2059 C CA . SER A 1 264 ? -14.575 17.772 7.993 1.00 28.62 264 SER A CA 1
ATOM 2060 C C . SER A 1 264 ? -13.619 16.594 7.996 1.00 28.62 264 SER A C 1
ATOM 2062 O O . SER A 1 264 ? -14.020 15.438 8.086 1.00 28.62 264 SER A O 1
ATOM 2064 N N . MET A 1 265 ? -12.335 16.887 7.814 1.00 35.81 265 MET A N 1
ATOM 2065 C CA . MET A 1 265 ? -11.275 15.907 7.983 1.00 35.81 265 MET A CA 1
ATOM 2066 C C . MET A 1 265 ? -10.973 15.669 9.461 1.00 35.81 265 MET A C 1
ATOM 2068 O O . MET A 1 265 ? -10.337 14.673 9.780 1.00 35.81 265 MET A O 1
ATOM 2072 N N . LEU A 1 266 ? -11.473 16.503 10.381 1.00 35.91 266 LEU A N 1
ATOM 2073 C CA . LEU A 1 266 ? -11.279 16.318 11.817 1.00 35.91 266 LEU A CA 1
ATOM 2074 C C . LEU A 1 266 ? -12.486 16.842 12.629 1.00 35.91 266 LEU A C 1
ATOM 2076 O O . LEU A 1 266 ? -12.438 17.953 13.147 1.00 35.91 266 LEU A O 1
ATOM 2080 N N . GLN A 1 267 ? -13.544 16.018 12.756 1.00 28.92 267 GLN A N 1
ATOM 2081 C CA . GLN A 1 267 ? -14.267 15.628 14.001 1.00 28.92 267 GLN A CA 1
ATOM 2082 C C . GLN A 1 267 ? -15.806 15.464 13.837 1.00 28.92 267 GLN A C 1
ATOM 2084 O O . GLN A 1 267 ? -16.421 16.215 13.084 1.00 28.92 267 GLN A O 1
ATOM 2089 N N . PRO A 1 268 ? -16.485 14.553 14.585 1.00 37.16 268 PRO A N 1
ATOM 2090 C CA . PRO A 1 268 ? -15.982 13.503 15.465 1.00 37.16 268 PRO A CA 1
ATOM 2091 C C . PRO A 1 268 ? -16.263 12.109 14.873 1.00 3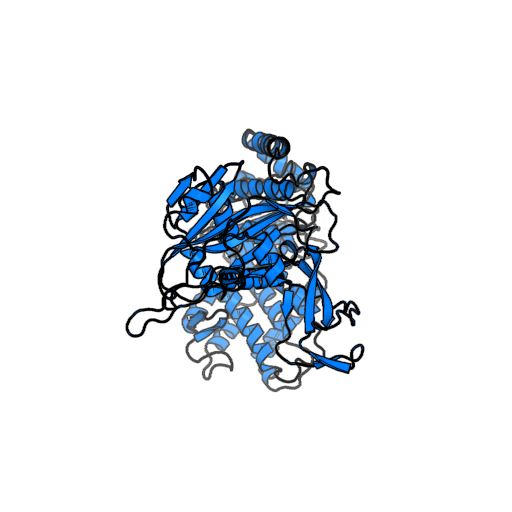7.16 268 PRO A C 1
ATOM 2093 O O . PRO A 1 268 ? -17.303 11.493 15.115 1.00 37.16 268 PRO A O 1
ATOM 2096 N N . THR A 1 269 ? -15.266 11.546 14.191 1.00 38.34 269 THR A N 1
ATOM 2097 C CA . THR A 1 269 ? -15.159 10.100 13.919 1.00 38.34 269 THR A CA 1
ATOM 2098 C C . THR A 1 269 ? -15.205 9.276 15.210 1.00 38.34 269 THR A C 1
ATOM 2100 O O . THR A 1 269 ? -15.577 8.106 15.182 1.00 38.34 269 THR A O 1
ATOM 2103 N N . GLN A 1 270 ? -14.944 9.908 16.364 1.00 38.41 270 GLN A N 1
ATOM 2104 C CA . GLN A 1 270 ? -15.074 9.299 17.683 1.00 38.41 270 GLN A CA 1
ATOM 2105 C C . GLN A 1 270 ? -16.446 8.654 17.900 1.00 38.41 270 GLN A C 1
ATOM 2107 O O . GLN A 1 270 ? -16.464 7.524 18.353 1.00 38.41 270 GLN A O 1
ATOM 2112 N N . SER A 1 271 ? -17.583 9.253 17.520 1.00 37.28 271 SER A N 1
ATOM 2113 C CA . SER A 1 271 ? -18.890 8.650 17.857 1.00 37.28 271 SER A CA 1
ATOM 2114 C C . SER A 1 271 ? -19.242 7.393 17.042 1.00 37.28 271 SER A C 1
ATOM 2116 O O . SER A 1 271 ? -20.020 6.572 17.521 1.00 37.28 271 SER A O 1
ATOM 2118 N N . ARG A 1 272 ? -18.683 7.230 15.832 1.00 41.31 272 ARG A N 1
ATOM 2119 C CA . ARG A 1 272 ? -18.902 6.057 14.955 1.00 41.31 272 ARG A CA 1
ATOM 2120 C C . ARG A 1 272 ? -17.840 4.977 15.168 1.00 41.31 272 ARG A C 1
ATOM 2122 O O . ARG A 1 272 ? -18.173 3.799 15.258 1.00 41.31 272 ARG A O 1
ATOM 2129 N N . ALA A 1 273 ? -16.580 5.380 15.345 1.00 45.31 273 ALA A N 1
ATOM 2130 C CA . ALA A 1 273 ? -15.511 4.481 15.766 1.00 45.31 273 ALA A CA 1
ATOM 2131 C C . ALA A 1 273 ? -15.758 3.921 17.175 1.00 45.31 273 ALA A C 1
ATOM 2133 O O . ALA A 1 273 ? -15.507 2.741 17.392 1.00 45.31 273 ALA A O 1
ATOM 2134 N N . LEU A 1 274 ? -16.323 4.716 18.100 1.00 43.62 274 LEU A N 1
ATOM 2135 C CA . LEU A 1 274 ? -16.736 4.248 19.429 1.00 43.62 274 LEU A CA 1
ATOM 2136 C C . LEU A 1 274 ? -17.804 3.159 19.341 1.00 43.62 274 LEU A C 1
ATOM 2138 O O . LEU A 1 274 ? -17.772 2.254 20.156 1.00 43.62 274 LEU A O 1
ATOM 2142 N N . ALA A 1 275 ? -18.732 3.188 18.381 1.00 46.50 275 ALA A N 1
ATOM 2143 C CA . ALA A 1 275 ? -19.759 2.150 18.271 1.00 46.50 275 ALA A CA 1
ATOM 2144 C C . ALA A 1 275 ? -19.173 0.802 17.803 1.00 46.50 275 ALA A C 1
ATOM 2146 O O . ALA A 1 275 ? -19.485 -0.246 18.379 1.00 46.50 275 ALA A O 1
ATOM 2147 N N . VAL A 1 276 ? -18.237 0.828 16.844 1.00 51.44 276 VAL A N 1
ATOM 2148 C CA . VAL A 1 276 ? -17.475 -0.363 16.428 1.00 51.44 276 VAL A CA 1
ATOM 2149 C C . VAL A 1 276 ? -16.523 -0.832 17.526 1.00 51.44 276 VAL A C 1
ATOM 2151 O O . VAL A 1 276 ? -16.483 -2.028 17.814 1.00 51.44 276 VAL A O 1
ATOM 2154 N N . GLU A 1 277 ? -15.813 0.080 18.198 1.00 52.06 277 GLU A N 1
ATOM 2155 C CA . GLU A 1 277 ? -14.976 -0.252 19.353 1.00 52.06 277 GLU A CA 1
ATOM 2156 C C . GLU A 1 277 ? -15.823 -0.844 20.481 1.00 52.06 277 GLU A C 1
ATOM 2158 O O . GLU A 1 277 ? -15.463 -1.891 20.998 1.00 52.06 277 GLU A O 1
ATOM 2163 N N . VAL A 1 278 ? -16.983 -0.287 20.827 1.00 46.34 278 VAL A N 1
ATOM 2164 C CA . VAL A 1 278 ? -17.872 -0.808 21.881 1.00 46.34 278 VAL A CA 1
ATOM 2165 C C . VAL A 1 278 ? -18.439 -2.183 21.506 1.00 46.34 278 VAL A C 1
ATOM 2167 O O . VAL A 1 278 ? -18.421 -3.088 22.341 1.00 46.34 278 VAL A O 1
ATOM 2170 N N . SER A 1 279 ? -18.859 -2.393 20.253 1.00 52.28 279 SER A N 1
ATOM 2171 C CA . SER A 1 279 ? -19.353 -3.692 19.764 1.00 52.28 279 SER A CA 1
ATOM 2172 C C . SER A 1 279 ? -18.252 -4.767 19.728 1.00 52.28 279 SER A C 1
ATOM 2174 O O . SER A 1 279 ? -18.471 -5.910 20.133 1.00 52.28 279 SER A O 1
ATOM 2176 N N . GLN A 1 280 ? -17.028 -4.411 19.322 1.00 54.59 280 GLN A N 1
ATOM 2177 C CA . GLN A 1 280 ? -15.888 -5.338 19.266 1.00 54.59 280 GLN A CA 1
ATOM 2178 C C . GLN A 1 280 ? -15.190 -5.531 20.629 1.00 54.59 280 GLN A C 1
ATOM 2180 O O . GLN A 1 280 ? -14.592 -6.581 20.870 1.00 54.59 280 GLN A O 1
ATOM 2185 N N . THR A 1 281 ? -15.302 -4.569 21.552 1.00 51.88 281 THR A N 1
ATOM 2186 C CA . THR A 1 281 ? -14.854 -4.681 22.957 1.00 51.88 281 THR A CA 1
ATOM 2187 C C . THR A 1 281 ? -15.854 -5.481 23.795 1.00 51.88 281 THR A C 1
ATOM 2189 O O . THR A 1 281 ? -15.473 -6.144 24.756 1.00 51.88 281 THR A O 1
ATOM 2192 N N . ALA A 1 282 ? -17.136 -5.521 23.419 1.00 50.62 282 ALA A N 1
ATOM 2193 C CA . ALA A 1 282 ? -18.080 -6.467 24.016 1.00 50.62 282 ALA A CA 1
ATOM 2194 C C . ALA A 1 282 ? -17.649 -7.927 23.764 1.00 50.62 282 ALA A C 1
ATOM 2196 O O . ALA A 1 282 ? -17.772 -8.769 24.650 1.00 50.62 282 ALA A O 1
ATOM 2197 N N . GLN A 1 283 ? -17.035 -8.219 22.609 1.00 51.50 283 GLN A N 1
ATOM 2198 C CA . GLN A 1 283 ? -16.523 -9.558 22.296 1.00 51.50 283 GLN A CA 1
ATOM 2199 C C . GLN A 1 283 ? -15.277 -9.960 23.106 1.00 51.50 283 GLN A C 1
ATOM 2201 O O . GLN A 1 283 ? -15.069 -11.152 23.333 1.00 51.50 283 GLN A O 1
ATOM 2206 N N . THR A 1 284 ? -14.445 -9.016 23.576 1.00 52.31 284 THR A N 1
ATOM 2207 C CA . THR A 1 284 ? -13.294 -9.343 24.448 1.00 52.31 284 THR A CA 1
ATOM 2208 C C . THR A 1 284 ? -13.707 -9.704 25.871 1.00 52.31 284 THR A C 1
ATOM 2210 O O . THR A 1 284 ? -12.932 -10.357 26.568 1.00 52.31 284 THR A O 1
ATOM 2213 N N . LYS A 1 285 ? -14.926 -9.338 26.289 1.00 58.69 285 LYS A N 1
ATOM 2214 C CA . LYS A 1 285 ? -15.494 -9.678 27.604 1.00 58.69 285 LYS A CA 1
ATOM 2215 C C . LYS A 1 285 ? -16.253 -11.007 27.641 1.00 58.69 285 LYS A C 1
ATOM 2217 O O . LYS A 1 285 ? -16.597 -11.450 28.731 1.00 58.69 285 LYS A O 1
ATOM 2222 N N . LEU A 1 286 ? -16.492 -11.644 26.493 1.00 67.50 286 LEU A N 1
ATOM 2223 C CA . LEU A 1 286 ? -17.122 -12.965 26.433 1.00 67.50 286 LEU A CA 1
ATOM 2224 C C . LEU A 1 286 ? -16.218 -14.018 27.077 1.00 67.50 286 LEU A C 1
ATOM 2226 O O . LEU A 1 286 ? -15.004 -14.025 26.822 1.00 67.50 286 LEU A O 1
ATOM 2230 N N . SER A 1 287 ? -16.820 -14.921 27.848 1.00 77.25 287 SER A N 1
ATOM 2231 C CA . SER A 1 287 ? -16.167 -16.140 28.325 1.00 77.25 287 SER A CA 1
ATOM 2232 C C . SER A 1 287 ? -15.709 -17.009 27.147 1.00 77.25 287 SER A C 1
ATOM 2234 O O . SER A 1 287 ? -16.177 -16.869 26.013 1.00 77.25 287 SER A O 1
ATOM 2236 N N . GLU A 1 288 ? -14.762 -17.912 27.394 1.00 74.75 288 GLU A N 1
ATOM 2237 C CA . GLU A 1 288 ? -14.236 -18.789 26.343 1.00 74.75 288 GLU A CA 1
ATOM 2238 C C . GLU A 1 288 ? -15.346 -19.663 25.730 1.00 74.75 288 GLU A C 1
ATOM 2240 O O . GLU A 1 288 ? -15.427 -19.795 24.509 1.00 74.75 288 GLU A O 1
ATOM 2245 N N . GLU A 1 289 ? -16.258 -20.177 26.561 1.00 79.50 289 GLU A N 1
ATOM 2246 C CA . GLU A 1 289 ? -17.416 -20.982 26.149 1.00 79.50 289 GLU A CA 1
ATOM 2247 C C . GLU A 1 289 ? -18.392 -20.219 25.250 1.00 79.50 289 GLU A C 1
ATOM 2249 O O . GLU A 1 289 ? -18.810 -20.746 24.216 1.00 79.50 289 GLU A O 1
ATOM 2254 N N . GLU A 1 290 ? -18.696 -18.962 25.575 1.00 81.31 290 GLU A N 1
ATOM 2255 C CA . GLU A 1 290 ? -19.547 -18.112 24.736 1.00 81.31 290 GLU A CA 1
ATOM 2256 C C . GLU A 1 290 ? -18.900 -17.846 23.372 1.00 81.31 290 GLU A C 1
ATOM 2258 O O . GLU A 1 290 ? -19.569 -17.914 22.339 1.00 81.31 290 GLU A O 1
ATOM 2263 N N . ARG A 1 291 ? -17.579 -17.621 23.331 1.00 79.56 291 ARG A N 1
ATOM 2264 C CA . ARG A 1 291 ? -16.856 -17.457 22.058 1.00 79.56 291 ARG A CA 1
ATOM 2265 C C . ARG A 1 291 ? -16.883 -18.732 21.224 1.00 79.56 291 ARG A C 1
ATOM 2267 O O . ARG A 1 291 ? -17.104 -18.645 20.016 1.00 79.56 291 ARG A O 1
ATOM 2274 N N . TYR A 1 292 ? -16.685 -19.904 21.838 1.00 85.06 292 TYR A N 1
ATOM 2275 C CA . TYR A 1 292 ? -16.815 -21.184 21.134 1.00 85.06 292 TYR A CA 1
ATOM 2276 C C . TYR A 1 292 ? -18.205 -21.341 20.533 1.00 85.06 292 TYR A C 1
ATOM 2278 O O . TYR A 1 292 ? -18.322 -21.715 19.366 1.00 85.06 292 TYR A O 1
ATOM 2286 N N . PHE A 1 293 ? -19.244 -21.051 21.316 1.00 86.88 293 PHE A N 1
ATOM 2287 C CA . PHE A 1 293 ? -20.625 -21.164 20.872 1.00 86.88 293 PHE A CA 1
ATOM 2288 C C . PHE A 1 293 ? -20.892 -20.278 19.649 1.00 86.88 293 PHE A C 1
ATOM 2290 O O . PHE A 1 293 ? -21.322 -20.788 18.616 1.00 86.88 293 PHE A O 1
ATOM 2297 N N . MET A 1 294 ? -20.544 -18.989 19.723 1.00 88.81 294 MET A N 1
ATOM 2298 C CA . MET A 1 294 ? -20.769 -18.037 18.629 1.00 88.81 294 MET A CA 1
ATOM 2299 C C . MET A 1 294 ? -19.979 -18.386 17.362 1.00 88.81 294 MET A C 1
ATOM 2301 O O . MET A 1 294 ? -20.501 -18.289 16.251 1.00 88.81 294 MET A O 1
ATOM 2305 N N . VAL A 1 295 ? -18.716 -18.806 17.505 1.00 90.81 295 VAL A N 1
ATOM 2306 C CA . VAL A 1 295 ? -17.904 -19.237 16.357 1.00 90.81 295 VAL A CA 1
ATOM 2307 C C . VAL A 1 295 ? -18.530 -20.460 15.695 1.00 90.81 295 VAL A C 1
ATOM 2309 O O . VAL A 1 295 ? -18.683 -20.474 14.476 1.00 90.81 295 VAL A O 1
ATOM 2312 N N . MET A 1 296 ? -18.933 -21.463 16.478 1.00 91.38 296 MET A N 1
ATOM 2313 C CA . MET A 1 296 ? -19.524 -22.686 15.937 1.00 91.38 296 MET A CA 1
ATOM 2314 C C . MET A 1 296 ? -20.906 -22.460 15.323 1.00 91.38 296 MET A C 1
ATOM 2316 O O . MET A 1 296 ? -21.237 -23.120 14.341 1.00 91.38 296 MET A O 1
ATOM 2320 N N . GLU A 1 297 ? -21.698 -21.531 15.857 1.00 91.12 297 GLU A N 1
ATOM 2321 C CA . GLU A 1 297 ? -22.970 -21.121 15.263 1.00 91.12 297 GLU A CA 1
ATOM 2322 C C . GLU A 1 297 ? -22.760 -20.576 13.845 1.00 91.12 297 GLU A C 1
ATOM 2324 O O . GLU A 1 297 ? -23.376 -21.063 12.899 1.00 91.12 297 GLU A O 1
ATOM 2329 N N . ARG A 1 298 ? -21.816 -19.645 13.664 1.00 90.81 298 ARG A N 1
ATOM 2330 C CA . ARG A 1 298 ? -21.505 -19.109 12.330 1.00 90.81 298 ARG A CA 1
ATOM 2331 C C . ARG A 1 298 ? -20.837 -20.119 11.421 1.00 90.81 298 ARG A C 1
ATOM 2333 O O . ARG A 1 298 ? -21.148 -20.181 10.239 1.00 90.81 298 ARG A O 1
ATOM 2340 N N . TYR A 1 299 ? -19.958 -20.947 11.971 1.00 91.94 299 TYR A N 1
ATOM 2341 C CA . TYR A 1 299 ? -19.265 -21.973 11.204 1.00 91.94 299 TYR A CA 1
ATOM 2342 C C . TYR A 1 299 ? -20.229 -23.002 10.593 1.00 91.94 299 TYR A C 1
ATOM 2344 O O . TYR A 1 299 ? -19.982 -23.500 9.497 1.00 91.94 299 TYR A O 1
ATOM 2352 N N . ARG A 1 300 ? -21.353 -23.293 11.265 1.00 88.81 300 ARG A N 1
ATOM 2353 C CA . ARG A 1 300 ? -22.430 -24.142 10.725 1.00 88.81 300 ARG A CA 1
ATOM 2354 C C . ARG A 1 300 ? -23.205 -23.488 9.579 1.00 88.81 300 ARG A C 1
ATOM 2356 O O . ARG A 1 300 ? -23.758 -24.214 8.761 1.00 88.81 300 ARG A O 1
ATOM 2363 N N . ASN A 1 301 ? -23.238 -22.157 9.520 1.00 86.81 301 ASN A N 1
ATOM 2364 C CA . ASN A 1 301 ? -23.917 -21.410 8.458 1.00 86.81 301 ASN A CA 1
ATOM 2365 C C . ASN A 1 301 ? -23.065 -21.282 7.186 1.00 86.81 301 ASN A C 1
ATOM 2367 O O . ASN A 1 301 ? -23.610 -21.022 6.111 1.00 86.81 301 ASN A O 1
ATOM 2371 N N . VAL A 1 302 ? -21.752 -21.528 7.288 1.00 87.44 302 VAL A N 1
ATOM 2372 C CA . VAL A 1 302 ? -20.867 -21.600 6.123 1.00 87.44 302 VAL A CA 1
ATOM 2373 C C . VAL A 1 302 ? -21.359 -22.711 5.197 1.00 87.44 302 VAL A C 1
ATOM 2375 O O . VAL A 1 302 ? -21.501 -23.867 5.596 1.00 87.44 302 VAL A O 1
ATOM 2378 N N . ARG A 1 303 ? -21.600 -22.367 3.930 1.00 83.56 303 ARG A N 1
ATOM 2379 C CA . ARG A 1 303 ? -22.021 -23.338 2.914 1.00 83.56 303 ARG A CA 1
ATOM 2380 C C . ARG A 1 303 ? -20.839 -24.206 2.490 1.00 83.56 303 ARG A C 1
ATOM 2382 O O . ARG A 1 303 ? -19.842 -23.689 1.980 1.00 83.56 303 ARG A O 1
ATOM 2389 N N . TRP A 1 304 ? -20.968 -25.513 2.691 1.00 84.38 304 TRP A N 1
ATOM 2390 C CA . TRP A 1 304 ? -19.968 -26.510 2.318 1.00 84.38 304 TRP A CA 1
ATOM 2391 C C . TRP A 1 304 ? -20.471 -27.369 1.162 1.00 84.38 304 TRP A C 1
ATOM 2393 O O . TRP A 1 304 ? -21.639 -27.755 1.138 1.00 84.38 304 TRP A O 1
ATOM 2403 N N . SER A 1 305 ? -19.578 -27.678 0.228 1.00 76.81 305 SER A N 1
ATOM 2404 C CA . SER A 1 305 ? -19.790 -28.712 -0.780 1.00 76.81 305 SER A CA 1
ATOM 2405 C C . SER A 1 305 ? -19.692 -30.089 -0.124 1.00 76.81 305 SER A C 1
ATOM 2407 O O . SER A 1 305 ? -18.840 -30.305 0.743 1.00 76.81 305 SER A O 1
ATOM 2409 N N . ASP A 1 306 ? -20.554 -31.016 -0.539 1.00 72.00 306 ASP A N 1
ATOM 2410 C CA . ASP A 1 306 ? -20.493 -32.406 -0.091 1.00 72.00 306 ASP A CA 1
ATOM 2411 C C . ASP A 1 306 ? -19.283 -33.100 -0.750 1.00 72.00 306 ASP A C 1
ATOM 2413 O O . ASP A 1 306 ? -19.214 -33.131 -1.984 1.00 72.00 306 ASP A O 1
ATOM 2417 N N . PRO A 1 307 ? -18.329 -33.651 0.027 1.00 63.22 307 PRO A N 1
ATOM 2418 C CA . PRO A 1 307 ? -17.148 -34.319 -0.520 1.00 63.22 307 PRO A CA 1
ATOM 2419 C C . PRO A 1 307 ? -17.473 -35.604 -1.302 1.00 63.22 307 PRO A C 1
ATOM 2421 O O . PRO A 1 307 ? -16.617 -36.111 -2.020 1.00 63.22 307 PRO A O 1
ATOM 2424 N N . THR A 1 308 ? -18.694 -36.138 -1.184 1.00 65.75 308 THR A N 1
ATOM 2425 C CA . THR A 1 308 ? -19.180 -37.259 -2.007 1.00 65.75 308 THR A CA 1
ATOM 2426 C C . THR A 1 308 ? -19.673 -36.815 -3.388 1.00 65.75 308 THR A C 1
ATOM 2428 O O . THR A 1 308 ? -19.766 -37.635 -4.299 1.00 65.75 308 THR A O 1
ATOM 2431 N N . VAL A 1 309 ? -19.971 -35.521 -3.551 1.00 68.06 309 VAL A N 1
ATOM 2432 C CA . VAL A 1 309 ? -20.422 -34.904 -4.809 1.00 68.06 309 VAL A CA 1
ATOM 2433 C C . VAL A 1 309 ? -19.268 -34.189 -5.512 1.00 68.06 309 VAL A C 1
ATOM 2435 O O . VAL A 1 309 ? -19.163 -34.244 -6.735 1.00 68.06 309 VAL A O 1
ATOM 2438 N N . VAL A 1 310 ? -18.399 -33.525 -4.745 1.00 66.31 310 VAL A N 1
ATOM 2439 C CA . VAL A 1 310 ? -17.194 -32.851 -5.237 1.00 66.31 310 VAL A CA 1
ATOM 2440 C C . VAL A 1 310 ? -15.979 -33.554 -4.651 1.00 66.31 310 VAL A C 1
ATOM 2442 O O . VAL A 1 310 ? -15.694 -33.421 -3.461 1.00 66.31 310 VAL A O 1
ATOM 2445 N N . GLU A 1 311 ? -15.258 -34.296 -5.488 1.00 72.38 311 GLU A N 1
ATOM 2446 C CA . GLU A 1 311 ? -14.084 -35.043 -5.045 1.00 72.38 311 GLU A CA 1
ATOM 2447 C C . GLU A 1 311 ? -12.960 -34.087 -4.576 1.00 72.38 311 GLU A C 1
ATOM 2449 O O . GLU A 1 311 ? -12.614 -33.126 -5.278 1.00 72.38 311 GLU A O 1
ATOM 2454 N N . PRO A 1 312 ? -12.364 -34.325 -3.392 1.00 72.69 312 PRO A N 1
ATOM 2455 C CA . PRO A 1 312 ? -11.195 -33.586 -2.928 1.00 72.69 312 PRO A CA 1
ATOM 2456 C C . PRO A 1 312 ? -10.017 -33.672 -3.910 1.00 72.69 312 PRO A C 1
ATOM 2458 O O . PRO A 1 312 ? -9.522 -34.761 -4.190 1.00 72.69 312 PRO A O 1
ATOM 2461 N N . LEU A 1 313 ? -9.487 -32.526 -4.356 1.00 68.75 313 LEU A N 1
ATOM 2462 C CA . LEU A 1 313 ? -8.272 -32.487 -5.189 1.00 68.75 313 LEU A CA 1
ATOM 2463 C C . LEU A 1 313 ? -7.024 -32.922 -4.413 1.00 68.75 313 LEU A C 1
ATOM 2465 O O . LEU A 1 313 ? -6.001 -33.248 -5.004 1.00 68.75 313 LEU A O 1
ATOM 2469 N N . VAL A 1 314 ? -7.075 -32.889 -3.081 1.00 72.62 314 VAL A N 1
ATOM 2470 C CA . VAL A 1 314 ? -5.971 -33.300 -2.214 1.00 72.62 314 VAL A CA 1
ATOM 2471 C C . VAL A 1 314 ? -6.524 -34.204 -1.126 1.00 72.62 314 VAL A C 1
ATOM 2473 O O . VAL A 1 314 ? -7.368 -33.801 -0.329 1.00 72.62 314 VAL A O 1
ATOM 2476 N N . SER A 1 315 ? -6.014 -35.432 -1.084 1.00 75.75 315 SER A N 1
ATOM 2477 C CA . SER A 1 315 ? -6.330 -36.431 -0.065 1.00 75.75 315 SER A CA 1
ATOM 2478 C C . SER A 1 315 ? -5.158 -37.403 0.095 1.00 75.75 315 SER A C 1
ATOM 2480 O O . SER A 1 315 ? -4.384 -37.609 -0.845 1.00 75.75 315 SER A O 1
ATOM 2482 N N . ALA A 1 316 ? -5.033 -38.009 1.277 1.00 72.31 316 ALA A N 1
ATOM 2483 C CA . ALA A 1 316 ? -4.063 -39.066 1.562 1.00 72.31 316 ALA A CA 1
ATOM 2484 C C . ALA A 1 316 ? -4.364 -40.363 0.789 1.00 72.31 316 ALA A C 1
ATOM 2486 O O . ALA A 1 316 ? -3.467 -41.173 0.575 1.00 72.31 316 ALA A O 1
ATOM 2487 N N . LEU A 1 317 ? -5.619 -40.567 0.377 1.00 67.31 317 LEU A N 1
ATOM 2488 C CA . LEU A 1 317 ? -6.062 -41.758 -0.356 1.00 67.31 317 LEU A CA 1
ATOM 2489 C C . LEU A 1 317 ? -6.348 -41.493 -1.836 1.00 67.31 317 LEU A C 1
ATOM 2491 O O . LEU A 1 317 ? -6.606 -42.442 -2.575 1.00 67.31 317 LEU A O 1
ATOM 2495 N N . SER A 1 318 ? -6.235 -40.238 -2.291 1.00 61.81 318 SER A N 1
ATOM 2496 C CA . SER A 1 318 ? -6.262 -39.927 -3.721 1.00 61.81 318 SER A CA 1
ATOM 2497 C C . SER A 1 318 ? -5.041 -40.567 -4.377 1.00 61.81 318 SER A C 1
ATOM 2499 O O . SER A 1 318 ? -3.924 -40.055 -4.314 1.00 61.81 318 SER A O 1
ATOM 2501 N N . THR A 1 319 ? -5.241 -41.745 -4.965 1.00 55.97 319 THR A N 1
ATOM 2502 C CA . THR A 1 319 ? -4.223 -42.404 -5.793 1.00 55.97 319 THR A CA 1
ATOM 2503 C C . THR A 1 319 ? -4.000 -41.637 -7.084 1.00 55.97 319 THR A C 1
ATOM 2505 O O . THR A 1 319 ? -2.910 -41.693 -7.645 1.00 55.97 319 THR A O 1
ATOM 2508 N N . GLU A 1 320 ? -5.013 -40.884 -7.508 1.00 51.03 320 GLU A N 1
ATOM 2509 C CA . GLU A 1 320 ? -4.984 -40.108 -8.724 1.00 51.03 320 GLU A CA 1
ATOM 2510 C C . GLU A 1 320 ? -4.023 -38.937 -8.562 1.00 51.03 320 GLU A C 1
ATOM 2512 O O . GLU A 1 320 ? -3.016 -38.953 -9.236 1.00 51.03 320 GLU A O 1
ATOM 2517 N N . THR A 1 321 ? -4.184 -37.978 -7.648 1.00 51.62 321 THR A N 1
ATOM 2518 C CA . THR A 1 321 ? -3.298 -36.781 -7.596 1.00 51.62 321 THR A CA 1
ATOM 2519 C C . THR A 1 321 ? -1.881 -37.033 -7.073 1.00 51.62 321 THR A C 1
ATOM 2521 O O . THR A 1 321 ? -1.068 -36.112 -6.986 1.00 51.62 321 THR A O 1
ATOM 2524 N N . ARG A 1 322 ? -1.566 -38.270 -6.694 1.00 62.16 322 ARG A N 1
ATOM 2525 C CA . ARG A 1 322 ? -0.346 -38.636 -5.984 1.00 62.16 322 ARG A CA 1
ATOM 2526 C C . ARG A 1 322 ? 0.811 -38.920 -6.941 1.00 62.16 322 ARG A C 1
ATOM 2528 O O . ARG A 1 322 ? 0.784 -39.873 -7.714 1.00 62.16 322 ARG A O 1
ATOM 2535 N N . LEU A 1 323 ? 1.914 -38.187 -6.785 1.00 59.44 323 LEU A N 1
ATOM 2536 C CA . LEU A 1 323 ? 3.184 -38.590 -7.396 1.00 59.44 323 LEU A CA 1
ATOM 2537 C C . LEU A 1 323 ? 3.694 -39.891 -6.761 1.00 59.44 323 LEU A C 1
ATOM 2539 O O . LEU A 1 323 ? 3.797 -40.006 -5.532 1.00 59.44 323 LEU A O 1
ATOM 2543 N N . SER A 1 324 ? 4.055 -40.869 -7.594 1.00 63.16 324 SER A N 1
ATOM 2544 C CA . SER A 1 324 ? 4.806 -42.032 -7.122 1.00 63.16 324 SER A CA 1
ATOM 2545 C C . SER A 1 324 ? 6.188 -41.588 -6.627 1.00 63.16 324 SER A C 1
ATOM 2547 O O . SER A 1 324 ? 6.721 -40.560 -7.060 1.00 63.16 324 SER A O 1
ATOM 2549 N N . SER A 1 325 ? 6.774 -42.353 -5.704 1.00 61.69 325 SER A N 1
ATOM 2550 C CA . SER A 1 325 ? 8.149 -42.105 -5.253 1.00 61.69 325 SER A CA 1
ATOM 2551 C C . SER A 1 325 ? 9.124 -42.126 -6.434 1.00 61.69 325 SER A C 1
ATOM 2553 O O . SER A 1 325 ? 9.947 -41.224 -6.553 1.00 61.69 325 SER A O 1
ATOM 2555 N N . ASP A 1 326 ? 8.928 -43.051 -7.374 1.00 60.59 326 ASP A N 1
ATOM 2556 C CA . ASP A 1 326 ? 9.716 -43.168 -8.601 1.00 60.59 326 ASP A CA 1
ATOM 2557 C C . ASP A 1 326 ? 9.652 -41.891 -9.461 1.00 60.59 326 ASP A C 1
ATOM 2559 O O . ASP A 1 326 ? 10.645 -41.494 -10.068 1.00 60.59 326 ASP A O 1
ATOM 2563 N N . HIS A 1 327 ? 8.510 -41.193 -9.515 1.00 59.12 327 HIS A N 1
ATOM 2564 C CA . HIS A 1 327 ? 8.395 -39.928 -10.257 1.00 59.12 327 HIS A CA 1
ATOM 2565 C C . HIS A 1 327 ? 9.187 -38.797 -9.598 1.00 59.12 327 HIS A C 1
ATOM 2567 O O . HIS A 1 327 ? 9.836 -38.014 -10.295 1.00 59.12 327 HIS A O 1
ATOM 2573 N N . LEU A 1 328 ? 9.175 -38.724 -8.265 1.00 58.31 328 LEU A N 1
ATOM 2574 C CA . LEU A 1 328 ? 9.988 -37.761 -7.522 1.00 58.31 328 LEU A CA 1
ATOM 2575 C C . LEU A 1 328 ? 11.481 -38.074 -7.654 1.00 58.31 328 LEU A C 1
ATOM 2577 O O . LEU A 1 328 ? 12.279 -37.160 -7.850 1.00 58.31 328 LEU A O 1
ATOM 2581 N N . GLU A 1 329 ? 11.863 -39.348 -7.615 1.00 60.84 329 GLU A N 1
ATOM 2582 C CA . GLU A 1 329 ? 13.240 -39.788 -7.845 1.00 60.84 329 GLU A CA 1
ATOM 2583 C C . GLU A 1 329 ? 13.713 -39.458 -9.264 1.00 60.84 329 GLU A C 1
ATOM 2585 O O . GLU A 1 329 ? 14.806 -38.917 -9.435 1.00 60.84 329 GLU A O 1
ATOM 2590 N N . ASN A 1 330 ? 12.868 -39.674 -10.274 1.00 60.28 330 ASN A N 1
ATOM 2591 C CA . ASN A 1 330 ? 13.150 -39.291 -11.656 1.00 60.28 330 ASN A CA 1
ATOM 2592 C C . ASN A 1 330 ? 13.288 -37.769 -11.819 1.00 60.28 330 ASN A C 1
ATOM 2594 O O . ASN A 1 330 ? 14.210 -37.302 -12.490 1.00 60.28 330 ASN A O 1
ATOM 2598 N N . PHE A 1 331 ? 12.431 -36.977 -11.169 1.00 60.28 331 PHE A N 1
ATOM 2599 C CA . PHE A 1 331 ? 12.552 -35.516 -11.151 1.00 60.28 331 PHE A CA 1
ATOM 2600 C C . PHE A 1 331 ? 13.864 -35.065 -10.486 1.00 60.28 331 PHE A C 1
ATOM 2602 O O . PHE A 1 331 ? 14.608 -34.244 -11.028 1.00 60.28 331 PHE A O 1
ATOM 2609 N N . CYS A 1 332 ? 14.214 -35.672 -9.354 1.00 59.03 332 CYS A N 1
ATOM 2610 C CA . CYS A 1 332 ? 15.486 -35.462 -8.671 1.00 59.03 332 CYS A CA 1
ATOM 2611 C C . CYS A 1 332 ? 16.697 -35.876 -9.526 1.00 59.03 332 CYS A C 1
ATOM 2613 O O . CYS A 1 332 ? 17.729 -35.202 -9.503 1.00 59.03 332 CYS A O 1
ATOM 2615 N N . ALA A 1 333 ? 16.586 -36.950 -10.309 1.00 62.31 333 ALA A N 1
ATOM 2616 C CA . ALA A 1 333 ? 17.623 -37.388 -11.240 1.00 62.31 333 ALA A CA 1
ATOM 2617 C C . ALA A 1 333 ? 17.821 -36.383 -12.387 1.00 62.31 333 ALA A C 1
ATOM 2619 O O . ALA A 1 333 ? 18.960 -36.094 -12.759 1.00 62.31 333 ALA A O 1
ATOM 2620 N N . ILE A 1 334 ? 16.738 -35.777 -12.890 1.00 59.62 334 ILE A N 1
ATOM 2621 C CA . ILE A 1 334 ? 16.794 -34.688 -13.879 1.00 59.62 334 ILE A CA 1
ATOM 2622 C C . ILE A 1 334 ? 17.543 -33.481 -13.306 1.00 59.62 334 ILE A C 1
ATOM 2624 O O . ILE A 1 334 ? 18.443 -32.955 -13.965 1.00 59.62 334 ILE A O 1
ATOM 2628 N N . LEU A 1 335 ? 17.245 -33.091 -12.061 1.00 58.34 335 LEU A N 1
ATOM 2629 C CA . LEU A 1 335 ? 17.977 -32.021 -11.377 1.00 58.34 335 LEU A CA 1
ATOM 2630 C C . LEU A 1 335 ? 19.469 -32.346 -11.235 1.00 58.34 335 LEU A C 1
ATOM 2632 O O . LEU A 1 335 ? 20.276 -31.427 -11.246 1.00 58.34 335 LEU A O 1
ATOM 2636 N N . LYS A 1 336 ? 19.865 -33.622 -11.156 1.00 59.28 336 LYS A N 1
ATOM 2637 C CA . LYS A 1 336 ? 21.262 -34.066 -11.002 1.00 59.28 336 LYS A CA 1
ATOM 2638 C C . LYS A 1 336 ? 22.044 -34.278 -12.310 1.00 59.28 336 LYS A C 1
ATOM 2640 O O . LYS A 1 336 ? 23.241 -34.563 -12.250 1.00 59.28 336 LYS A O 1
ATOM 2645 N N . ARG A 1 337 ? 21.441 -34.102 -13.487 1.00 61.62 337 ARG A N 1
ATOM 2646 C CA . ARG A 1 337 ? 22.074 -34.423 -14.784 1.00 61.62 337 ARG A CA 1
ATOM 2647 C C . ARG A 1 337 ? 23.251 -33.499 -15.157 1.00 61.62 337 ARG A C 1
ATOM 2649 O O . ARG A 1 337 ? 23.206 -32.306 -14.869 1.00 61.62 337 ARG A O 1
ATOM 2656 N N . ASP A 1 338 ? 24.285 -34.031 -15.814 1.00 55.06 338 ASP A N 1
ATOM 2657 C CA . ASP A 1 338 ? 25.383 -33.263 -16.436 1.00 55.06 338 ASP A CA 1
ATOM 2658 C C . ASP A 1 338 ? 25.516 -33.663 -17.926 1.00 55.06 338 ASP A C 1
ATOM 2660 O O . ASP A 1 338 ? 25.553 -34.863 -18.213 1.00 55.06 338 ASP A O 1
ATOM 2664 N N . PRO A 1 339 ? 25.545 -32.715 -18.887 1.00 56.25 339 PRO A N 1
ATOM 2665 C CA . PRO A 1 339 ? 25.313 -31.279 -18.711 1.00 56.25 339 PRO A CA 1
ATOM 2666 C C . PRO A 1 339 ? 23.900 -30.970 -18.182 1.00 56.25 339 PRO A C 1
ATOM 2668 O O . PRO A 1 339 ? 22.962 -31.722 -18.470 1.00 56.25 339 PRO A O 1
ATOM 2671 N N . PRO A 1 340 ? 23.733 -29.894 -17.388 1.00 57.03 340 PRO A N 1
ATOM 2672 C CA . PRO A 1 340 ? 22.419 -29.477 -16.915 1.00 57.03 340 PRO A CA 1
ATOM 2673 C C . PRO A 1 340 ? 21.553 -28.990 -18.086 1.00 57.03 340 PRO A C 1
ATOM 2675 O O . PRO A 1 340 ? 22.065 -28.588 -19.134 1.00 57.03 340 PRO A O 1
ATOM 2678 N N . LEU A 1 341 ? 20.232 -29.020 -17.902 1.00 52.41 341 LEU A N 1
ATOM 2679 C CA . LEU A 1 341 ? 19.284 -28.479 -18.879 1.00 52.41 341 LEU A CA 1
ATOM 2680 C C . LEU A 1 341 ? 19.467 -26.952 -19.027 1.00 52.41 341 LEU A C 1
ATOM 2682 O O . LEU A 1 341 ? 19.809 -26.291 -18.042 1.00 52.41 341 LEU A O 1
ATOM 2686 N N . PRO A 1 342 ? 19.224 -26.360 -20.213 1.00 43.59 342 PRO A N 1
ATOM 2687 C CA . PRO A 1 342 ? 19.244 -24.905 -20.375 1.00 43.59 342 PRO A CA 1
ATOM 2688 C C . PRO A 1 342 ? 18.315 -24.211 -19.369 1.00 43.59 342 PRO A C 1
ATOM 2690 O O . PRO A 1 342 ? 17.198 -24.667 -19.143 1.00 43.59 342 PRO A O 1
ATOM 2693 N N . GLY A 1 343 ? 18.790 -23.132 -18.738 1.00 45.91 343 GLY A N 1
ATOM 2694 C CA . GLY A 1 343 ? 18.083 -22.441 -17.646 1.00 45.91 343 GLY A CA 1
ATOM 2695 C C . GLY A 1 343 ? 18.380 -22.984 -16.238 1.00 45.91 343 GLY A C 1
ATOM 2696 O O . GLY A 1 343 ? 18.038 -22.336 -15.253 1.00 45.91 343 GLY A O 1
ATOM 2697 N N . ILE A 1 344 ? 19.079 -24.119 -16.122 1.00 51.16 344 ILE A N 1
ATOM 2698 C CA . ILE A 1 344 ? 19.626 -24.647 -14.864 1.00 51.16 344 ILE A CA 1
ATOM 2699 C C . ILE A 1 344 ? 21.154 -24.526 -14.940 1.00 51.16 344 ILE A C 1
ATOM 2701 O O . ILE A 1 344 ? 21.803 -25.143 -15.783 1.00 51.16 344 ILE A O 1
ATOM 2705 N N . ASN A 1 345 ? 21.765 -23.703 -14.085 1.00 55.28 345 ASN A N 1
ATOM 2706 C CA . ASN A 1 345 ? 23.223 -23.549 -14.076 1.00 55.28 345 ASN A CA 1
ATOM 2707 C C . ASN A 1 345 ? 23.880 -24.790 -13.431 1.00 55.28 345 ASN A C 1
ATOM 2709 O O . ASN A 1 345 ? 23.317 -25.399 -12.524 1.00 55.28 345 ASN A O 1
ATOM 2713 N N . LYS A 1 346 ? 25.113 -25.132 -13.839 1.00 52.28 346 LYS A N 1
ATOM 2714 C CA . LYS A 1 346 ? 25.919 -26.262 -13.327 1.00 52.28 346 LYS A CA 1
ATOM 2715 C C . LYS A 1 346 ? 26.051 -26.318 -11.800 1.00 52.28 346 LYS A C 1
ATOM 2717 O O . LYS A 1 346 ? 26.374 -27.376 -11.276 1.00 52.28 346 LYS A O 1
ATOM 2722 N N . LYS A 1 347 ? 25.846 -25.201 -11.091 1.00 55.62 347 LYS A N 1
ATOM 2723 C CA . LYS A 1 347 ? 25.978 -25.122 -9.624 1.00 55.62 347 LYS A CA 1
ATOM 2724 C C . LYS A 1 347 ? 24.726 -24.630 -8.895 1.00 55.62 347 LYS A C 1
ATOM 2726 O O . LYS A 1 347 ? 24.559 -24.971 -7.731 1.00 55.62 347 LYS A O 1
ATOM 2731 N N . ASN A 1 348 ? 23.854 -23.854 -9.545 1.00 57.75 348 ASN A N 1
ATOM 2732 C CA . ASN A 1 348 ? 22.730 -23.180 -8.887 1.00 57.75 348 ASN A CA 1
ATOM 2733 C C . ASN A 1 348 ? 21.460 -23.202 -9.750 1.00 57.75 348 ASN A C 1
ATOM 2735 O O . ASN A 1 348 ? 21.537 -23.100 -10.973 1.00 57.75 348 ASN A O 1
ATOM 2739 N N . VAL A 1 349 ? 20.304 -23.247 -9.095 1.00 55.44 349 VAL A N 1
ATOM 2740 C CA . VAL A 1 349 ? 19.004 -22.897 -9.670 1.00 55.44 349 VAL A CA 1
ATOM 2741 C C . VAL A 1 349 ? 18.732 -21.432 -9.334 1.00 55.44 349 VAL A C 1
ATOM 2743 O O . VAL A 1 349 ? 18.856 -21.032 -8.174 1.00 55.44 349 VAL A O 1
ATOM 2746 N N . ASP A 1 350 ? 18.454 -20.623 -10.354 1.00 53.41 350 ASP A N 1
ATOM 2747 C CA . ASP A 1 350 ? 17.947 -19.261 -10.175 1.00 53.41 350 ASP A CA 1
ATOM 2748 C C . ASP A 1 350 ? 16.451 -19.373 -9.865 1.00 53.41 350 ASP A C 1
ATOM 2750 O O . ASP A 1 350 ? 15.747 -20.082 -10.581 1.00 53.41 350 ASP A O 1
ATOM 2754 N N . CYS A 1 351 ? 15.990 -18.779 -8.767 1.00 49.84 351 CYS A N 1
ATOM 2755 C CA . CYS A 1 351 ? 14.622 -18.941 -8.257 1.00 49.84 351 CYS A CA 1
ATOM 2756 C C . CYS A 1 351 ? 13.739 -17.726 -8.590 1.00 49.84 351 CYS A C 1
ATOM 2758 O O . CYS A 1 351 ? 12.661 -17.567 -8.021 1.00 49.84 351 CYS A O 1
ATOM 2760 N N . GLY A 1 352 ? 14.210 -16.837 -9.474 1.00 43.28 352 GLY A N 1
ATOM 2761 C CA . GLY A 1 352 ? 13.683 -15.478 -9.542 1.00 43.28 352 GLY A CA 1
ATOM 2762 C C . GLY A 1 352 ? 14.109 -14.678 -8.305 1.00 43.28 352 GLY A C 1
ATOM 2763 O O . GLY A 1 352 ? 14.816 -15.194 -7.445 1.00 43.28 352 GLY A O 1
ATOM 2764 N N . SER A 1 353 ? 13.776 -13.383 -8.265 1.00 38.69 353 SER A N 1
ATOM 2765 C CA . SER A 1 353 ? 14.131 -12.431 -7.183 1.00 38.69 353 SER A CA 1
ATOM 2766 C C . SER A 1 353 ? 15.632 -12.268 -6.852 1.00 38.69 353 SER A C 1
ATOM 2768 O O . SER A 1 353 ? 15.982 -11.540 -5.928 1.00 38.69 353 SER A O 1
ATOM 2770 N N . GLY A 1 354 ? 16.539 -12.874 -7.630 1.00 45.47 354 GLY A N 1
ATOM 2771 C CA . GLY A 1 354 ? 17.989 -12.837 -7.395 1.00 45.47 354 GLY A CA 1
ATOM 2772 C C . GLY A 1 354 ? 18.499 -13.922 -6.438 1.00 45.47 354 GLY A C 1
ATOM 2773 O O . GLY A 1 354 ? 19.702 -13.976 -6.160 1.00 45.47 354 GLY A O 1
ATOM 2774 N N . VAL A 1 355 ? 17.622 -14.813 -5.960 1.00 48.28 355 VAL A N 1
ATOM 2775 C CA . VAL A 1 355 ? 17.973 -15.905 -5.046 1.00 48.28 355 VAL A CA 1
ATOM 2776 C C . VAL A 1 355 ? 18.513 -17.101 -5.834 1.00 48.28 355 VAL A C 1
ATOM 2778 O O . VAL A 1 355 ? 17.835 -17.695 -6.672 1.00 48.28 355 VAL A O 1
ATOM 2781 N N . LYS A 1 356 ? 19.763 -17.484 -5.547 1.00 56.56 356 LYS A N 1
ATOM 2782 C CA . LYS A 1 356 ? 20.445 -18.630 -6.170 1.00 56.56 356 LYS A CA 1
ATOM 2783 C C . LYS A 1 356 ? 20.618 -19.750 -5.162 1.00 56.56 356 LYS A C 1
ATOM 2785 O O . LYS A 1 356 ? 21.265 -19.561 -4.133 1.00 56.56 356 LYS A O 1
ATOM 2790 N N . ILE A 1 357 ? 20.095 -20.930 -5.477 1.00 60.41 357 ILE A N 1
ATOM 2791 C CA . ILE A 1 357 ? 20.133 -22.083 -4.571 1.00 60.41 357 ILE A CA 1
ATOM 2792 C C . ILE A 1 357 ? 20.956 -23.189 -5.196 1.00 60.41 357 ILE A C 1
ATOM 2794 O O . ILE A 1 357 ? 20.757 -23.543 -6.357 1.00 60.41 357 ILE A O 1
ATOM 2798 N N . ARG A 1 358 ? 21.904 -23.732 -4.425 1.00 63.50 358 ARG A N 1
ATOM 2799 C CA . ARG A 1 358 ? 22.751 -24.826 -4.901 1.00 63.50 358 ARG A CA 1
ATOM 2800 C C . ARG A 1 358 ? 21.895 -26.025 -5.273 1.00 63.50 358 ARG A C 1
ATOM 2802 O O . ARG A 1 358 ? 20.983 -26.406 -4.541 1.00 63.50 358 ARG A O 1
ATOM 2809 N N . ARG A 1 359 ? 22.227 -26.641 -6.400 1.00 63.78 359 ARG A N 1
ATOM 2810 C CA . ARG A 1 359 ? 21.489 -27.779 -6.955 1.00 63.78 359 ARG A CA 1
ATOM 2811 C C . ARG A 1 359 ? 21.475 -28.986 -6.013 1.00 63.78 359 ARG A C 1
ATOM 2813 O O . ARG A 1 359 ? 20.446 -29.642 -5.887 1.00 63.78 359 ARG A O 1
ATOM 2820 N N . GLU A 1 360 ? 22.584 -29.250 -5.317 1.00 64.12 360 GLU A N 1
ATOM 2821 C CA . GLU A 1 360 ? 22.645 -30.304 -4.295 1.00 64.12 360 GLU A CA 1
ATOM 2822 C C . GLU A 1 360 ? 21.753 -29.970 -3.097 1.00 64.12 360 GLU A C 1
ATOM 2824 O O . GLU A 1 360 ? 20.970 -30.805 -2.662 1.00 64.12 360 GLU A O 1
ATOM 2829 N N . THR A 1 361 ? 21.780 -28.717 -2.631 1.00 63.50 361 THR A N 1
ATOM 2830 C CA . THR A 1 361 ? 20.913 -28.248 -1.541 1.00 63.50 361 THR A CA 1
ATOM 2831 C C . THR A 1 361 ? 19.437 -28.346 -1.906 1.00 63.50 361 THR A C 1
ATOM 2833 O O . THR A 1 361 ? 18.618 -28.654 -1.048 1.00 63.50 361 THR A O 1
ATOM 2836 N N . LEU A 1 362 ? 19.079 -28.107 -3.167 1.00 60.56 362 LEU A N 1
ATOM 2837 C CA . LEU A 1 362 ? 17.717 -28.292 -3.648 1.00 60.56 362 LEU A CA 1
ATOM 2838 C C . LEU A 1 362 ? 17.294 -29.764 -3.597 1.00 60.56 362 LEU A C 1
ATOM 2840 O O . LEU A 1 362 ? 16.195 -30.062 -3.141 1.00 60.56 362 LEU A O 1
ATOM 2844 N N . TYR A 1 363 ? 18.165 -30.672 -4.034 1.00 63.44 363 TYR A N 1
ATOM 2845 C CA . TYR A 1 363 ? 17.924 -32.110 -3.943 1.00 63.44 363 TYR A CA 1
ATOM 2846 C C . TYR A 1 363 ? 17.761 -32.567 -2.489 1.00 63.44 363 TYR A C 1
ATOM 2848 O O . TYR A 1 363 ? 16.764 -33.209 -2.164 1.00 63.44 363 TYR A O 1
ATOM 2856 N N . ASP A 1 364 ? 18.699 -32.197 -1.616 1.00 62.62 364 ASP A N 1
ATOM 2857 C CA . ASP A 1 364 ? 18.661 -32.559 -0.197 1.00 62.62 364 ASP A CA 1
ATOM 2858 C C . ASP A 1 364 ? 17.406 -31.993 0.470 1.00 62.62 364 ASP A C 1
ATOM 2860 O O . ASP A 1 364 ? 16.779 -32.663 1.290 1.00 62.62 364 ASP A O 1
ATOM 2864 N N . ARG A 1 365 ? 16.988 -30.786 0.058 1.00 63.53 365 ARG A N 1
ATOM 2865 C CA . ARG A 1 365 ? 15.707 -30.213 0.463 1.00 63.53 365 ARG A CA 1
ATOM 2866 C C . ARG A 1 365 ? 14.566 -31.077 -0.033 1.00 63.53 365 ARG A C 1
ATOM 2868 O O . ARG A 1 365 ? 13.904 -31.603 0.836 1.00 63.53 365 ARG A O 1
ATOM 2875 N N . PHE A 1 366 ? 14.356 -31.291 -1.339 1.00 61.06 366 PHE A N 1
ATOM 2876 C CA . PHE A 1 366 ? 13.258 -32.120 -1.885 1.00 61.06 366 PHE A CA 1
ATOM 2877 C C . PHE A 1 366 ? 13.175 -33.528 -1.273 1.00 61.06 366 PHE A C 1
ATOM 2879 O O . PHE A 1 366 ? 12.072 -34.043 -1.075 1.00 61.06 366 PHE A O 1
ATOM 2886 N N . ALA A 1 367 ? 14.313 -34.139 -0.943 1.00 59.44 367 ALA A N 1
ATOM 2887 C CA . ALA A 1 367 ? 14.376 -35.440 -0.283 1.00 59.44 367 ALA A CA 1
ATOM 2888 C C . ALA A 1 367 ? 13.945 -35.396 1.200 1.00 59.44 367 ALA A C 1
ATOM 2890 O O . ALA A 1 367 ? 13.513 -36.410 1.743 1.00 59.44 367 ALA A O 1
ATOM 2891 N N . HIS A 1 368 ? 14.013 -34.236 1.858 1.00 62.75 368 HIS A N 1
ATOM 2892 C CA . HIS A 1 368 ? 13.642 -34.070 3.261 1.00 62.75 368 HIS A CA 1
ATOM 2893 C C . HIS A 1 368 ? 12.110 -34.069 3.461 1.00 62.75 368 HIS A C 1
ATOM 2895 O O . HIS A 1 368 ? 11.390 -33.494 2.644 1.00 62.75 368 HIS A O 1
ATOM 2901 N N . PRO A 1 369 ? 11.552 -34.632 4.550 1.00 55.25 369 PRO A N 1
ATOM 2902 C CA . PRO A 1 369 ? 10.105 -34.624 4.815 1.00 55.25 369 PRO A CA 1
ATOM 2903 C C . PRO A 1 369 ? 9.450 -33.228 4.795 1.00 55.25 369 PRO A C 1
ATOM 2905 O O . PRO A 1 369 ? 8.344 -33.084 4.277 1.00 55.25 369 PRO A O 1
ATOM 2908 N N . THR A 1 370 ? 10.170 -32.193 5.244 1.00 53.97 370 THR A N 1
ATOM 2909 C CA . THR A 1 370 ? 9.708 -30.786 5.327 1.00 53.97 370 THR A CA 1
ATOM 2910 C C . THR A 1 370 ? 9.991 -29.931 4.078 1.00 53.97 370 THR A C 1
ATOM 2912 O O . THR A 1 370 ? 9.682 -28.741 4.067 1.00 53.97 370 THR A O 1
ATOM 2915 N N . ALA A 1 371 ? 10.591 -30.510 3.031 1.00 54.66 371 ALA A N 1
ATOM 2916 C CA . ALA A 1 371 ? 11.187 -29.816 1.884 1.00 54.66 371 ALA A CA 1
ATOM 2917 C C . ALA A 1 371 ? 10.389 -28.656 1.287 1.00 54.66 371 ALA A C 1
ATOM 2919 O O . ALA A 1 371 ? 10.901 -27.560 1.044 1.00 54.66 371 ALA A O 1
ATOM 2920 N N . TRP A 1 372 ? 9.139 -28.972 0.964 1.00 56.34 372 TRP A N 1
ATOM 2921 C CA . TRP A 1 372 ? 8.335 -28.290 -0.039 1.00 56.34 372 TRP A CA 1
ATOM 2922 C C . TRP A 1 372 ? 7.753 -26.973 0.461 1.00 56.34 372 TRP A C 1
ATOM 2924 O O . TRP A 1 372 ? 7.144 -26.238 -0.303 1.00 56.34 372 TRP A O 1
ATOM 2934 N N . TRP A 1 373 ? 8.027 -26.664 1.727 1.00 54.72 373 TRP A N 1
ATOM 2935 C CA . TRP A 1 373 ? 7.534 -25.505 2.454 1.00 54.72 373 TRP A CA 1
ATOM 2936 C C . TRP A 1 373 ? 8.516 -24.363 2.591 1.00 54.72 373 TRP A C 1
ATOM 2938 O O . TRP A 1 373 ? 8.159 -23.291 3.071 1.00 54.72 373 TRP A O 1
ATOM 2948 N N . THR A 1 374 ? 9.762 -24.566 2.175 1.00 50.84 374 THR A N 1
ATOM 2949 C CA . THR A 1 374 ? 10.660 -23.425 2.015 1.00 50.84 374 THR A CA 1
ATOM 2950 C C . THR A 1 374 ? 10.166 -22.623 0.808 1.00 50.84 374 THR A C 1
ATOM 2952 O O . THR A 1 374 ? 9.954 -23.220 -0.243 1.00 50.84 374 THR A O 1
ATOM 2955 N N . SER A 1 375 ? 9.959 -21.303 0.944 1.00 47.38 375 SER A N 1
ATOM 2956 C CA . SER A 1 375 ? 9.545 -20.389 -0.151 1.00 47.38 375 SER A CA 1
ATOM 2957 C C . SER A 1 375 ? 10.315 -20.656 -1.450 1.00 47.38 375 SER A C 1
ATOM 2959 O O . SER A 1 375 ? 9.747 -20.741 -2.534 1.00 47.38 375 SER A O 1
ATOM 2961 N N . THR A 1 376 ? 11.595 -20.966 -1.269 1.00 48.06 376 THR A N 1
ATOM 2962 C CA . THR A 1 376 ? 12.512 -21.627 -2.190 1.00 48.06 376 THR A CA 1
ATOM 2963 C C . THR A 1 376 ? 11.887 -22.652 -3.150 1.00 48.06 376 THR A C 1
ATOM 2965 O O . THR A 1 376 ? 12.159 -22.574 -4.336 1.00 48.06 376 THR A O 1
ATOM 2968 N N . ILE A 1 377 ? 11.122 -23.654 -2.702 1.00 50.50 377 ILE A N 1
ATOM 2969 C CA . ILE A 1 377 ? 10.639 -24.732 -3.584 1.00 50.50 377 ILE A CA 1
ATOM 2970 C C . ILE A 1 377 ? 9.489 -24.252 -4.476 1.00 50.50 377 ILE A C 1
ATOM 2972 O O . ILE A 1 377 ? 9.496 -24.555 -5.669 1.00 50.50 377 ILE A O 1
ATOM 2976 N N . CYS A 1 378 ? 8.561 -23.449 -3.951 1.00 50.22 378 CYS A N 1
ATOM 2977 C CA . CYS A 1 378 ? 7.512 -22.815 -4.755 1.00 50.22 378 CYS A CA 1
ATOM 2978 C C . CYS A 1 378 ? 8.110 -21.851 -5.797 1.00 50.22 378 CYS A C 1
ATOM 2980 O O . CYS A 1 378 ? 7.732 -21.900 -6.967 1.00 50.22 378 CYS A O 1
ATOM 2982 N N . GLU A 1 379 ? 9.092 -21.037 -5.397 1.00 48.44 379 GLU A N 1
ATOM 2983 C CA . GLU A 1 379 ? 9.846 -20.135 -6.282 1.00 48.44 379 GLU A CA 1
ATOM 2984 C C . GLU A 1 379 ? 10.630 -20.899 -7.358 1.00 48.44 379 GLU A C 1
ATOM 2986 O O . GLU A 1 379 ? 10.609 -20.535 -8.534 1.00 48.44 379 GLU A O 1
ATOM 2991 N N . ILE A 1 380 ? 11.281 -22.003 -6.982 1.00 50.78 380 ILE A N 1
ATOM 2992 C CA . ILE A 1 380 ? 12.049 -22.854 -7.894 1.00 50.78 380 ILE A CA 1
ATOM 2993 C C . ILE A 1 380 ? 11.155 -23.540 -8.911 1.00 50.78 380 ILE A C 1
ATOM 2995 O O . ILE A 1 380 ? 11.485 -23.523 -10.093 1.00 50.78 380 ILE A O 1
ATOM 2999 N N . ILE A 1 381 ? 10.035 -24.137 -8.503 1.00 51.06 381 ILE A N 1
ATOM 3000 C CA . ILE A 1 381 ? 9.138 -24.776 -9.471 1.00 51.06 381 ILE A CA 1
ATOM 3001 C C . ILE A 1 381 ? 8.467 -23.701 -10.339 1.00 51.06 381 ILE A C 1
ATOM 3003 O O . ILE A 1 381 ? 8.349 -23.891 -11.548 1.00 51.06 381 ILE A O 1
ATOM 3007 N N . GLY A 1 382 ? 8.132 -22.539 -9.766 1.00 49.22 382 GLY A N 1
ATOM 3008 C CA . GLY A 1 382 ? 7.682 -21.364 -10.514 1.00 49.22 382 GLY A CA 1
ATOM 3009 C C . GLY A 1 382 ? 8.708 -20.887 -11.545 1.00 49.22 382 GLY A C 1
ATOM 3010 O O . GLY A 1 382 ? 8.340 -20.569 -12.671 1.00 49.22 382 GLY A O 1
ATOM 3011 N N . THR A 1 383 ? 10.000 -20.916 -11.215 1.00 48.72 383 THR A N 1
ATOM 3012 C CA . THR A 1 383 ? 11.077 -20.521 -12.135 1.00 48.72 383 THR A CA 1
ATOM 3013 C C . THR A 1 383 ? 11.401 -21.597 -13.157 1.00 48.72 383 THR A C 1
ATOM 3015 O O . THR A 1 383 ? 11.659 -21.272 -14.309 1.00 48.72 383 THR A O 1
ATOM 3018 N N . ILE A 1 384 ? 11.318 -22.878 -12.800 1.00 48.38 384 ILE A N 1
ATOM 3019 C CA . ILE A 1 384 ? 11.402 -23.977 -13.768 1.00 48.38 384 ILE A CA 1
ATOM 3020 C C . ILE A 1 384 ? 10.256 -23.848 -14.779 1.00 48.38 384 ILE A C 1
ATOM 3022 O O . ILE A 1 384 ? 10.511 -23.878 -15.979 1.00 48.38 384 ILE A O 1
ATOM 3026 N N . ALA A 1 385 ? 9.024 -23.609 -14.318 1.00 47.91 385 ALA A N 1
ATOM 3027 C CA . ALA A 1 385 ? 7.876 -23.366 -15.186 1.00 47.91 385 ALA A CA 1
ATOM 3028 C C . ALA A 1 385 ? 8.079 -22.117 -16.062 1.00 47.91 385 ALA A C 1
ATOM 3030 O O . ALA A 1 385 ? 7.940 -22.195 -17.279 1.00 47.91 385 ALA A O 1
ATOM 3031 N N . LYS A 1 386 ? 8.490 -20.990 -15.466 1.00 45.44 386 LYS A N 1
ATOM 3032 C CA . LYS A 1 386 ? 8.772 -19.729 -16.165 1.00 45.44 386 LYS A CA 1
ATOM 3033 C C . LYS A 1 386 ? 9.871 -19.882 -17.218 1.00 45.44 386 LYS A C 1
ATOM 3035 O O . LYS A 1 386 ? 9.666 -19.483 -18.353 1.00 45.44 386 LYS A O 1
ATOM 3040 N N . ASN A 1 387 ? 10.988 -20.526 -16.899 1.00 46.59 387 ASN A N 1
ATOM 3041 C CA . ASN A 1 387 ? 12.096 -20.737 -17.834 1.00 46.59 387 ASN A CA 1
ATOM 3042 C C . ASN A 1 387 ? 11.721 -21.708 -18.959 1.00 46.59 387 ASN A C 1
ATOM 3044 O O . ASN A 1 387 ? 12.127 -21.508 -20.103 1.00 46.59 387 ASN A O 1
ATOM 3048 N N . MET A 1 388 ? 10.919 -22.738 -18.671 1.00 43.97 388 MET A N 1
ATOM 3049 C CA . MET A 1 388 ? 10.355 -23.621 -19.700 1.00 43.97 388 MET A CA 1
ATOM 3050 C C . MET A 1 388 ? 9.391 -22.881 -20.645 1.00 43.97 388 MET A C 1
ATOM 3052 O O . MET A 1 388 ? 9.214 -23.314 -21.783 1.00 43.97 388 MET A O 1
ATOM 3056 N N . ILE A 1 389 ? 8.788 -21.776 -20.191 1.00 41.94 389 ILE A N 1
ATOM 3057 C CA . ILE A 1 389 ? 7.921 -20.886 -20.979 1.00 41.94 389 ILE A CA 1
ATOM 3058 C C . ILE A 1 389 ? 8.743 -19.821 -21.735 1.00 41.94 389 ILE A C 1
ATOM 3060 O O . ILE A 1 389 ? 8.503 -19.594 -22.915 1.00 41.94 389 ILE A O 1
ATOM 3064 N N . GLU A 1 390 ? 9.748 -19.201 -21.114 1.00 41.75 390 GLU A N 1
ATOM 3065 C CA . GLU A 1 390 ? 10.580 -18.141 -21.718 1.00 41.75 390 GLU A CA 1
ATOM 3066 C C . GLU A 1 390 ? 11.538 -18.673 -22.792 1.00 41.75 390 GLU A C 1
ATOM 3068 O O . GLU A 1 390 ? 11.787 -18.008 -23.795 1.00 41.75 390 GLU A O 1
ATOM 3073 N N . THR A 1 391 ? 12.023 -19.909 -22.648 1.00 47.03 391 THR A N 1
ATOM 3074 C CA . THR A 1 391 ? 12.801 -20.590 -23.702 1.00 47.03 391 THR A CA 1
ATOM 3075 C C . THR A 1 391 ? 11.957 -21.007 -24.907 1.00 47.03 391 THR A C 1
ATOM 3077 O O . THR A 1 391 ? 12.503 -21.515 -25.888 1.00 47.03 391 THR A O 1
ATOM 3080 N N . ARG A 1 392 ? 10.636 -20.804 -24.848 1.00 44.69 392 ARG A N 1
ATOM 3081 C CA . ARG A 1 392 ? 9.701 -21.228 -25.884 1.00 44.69 392 ARG A CA 1
ATOM 3082 C C . ARG A 1 392 ? 9.264 -20.161 -26.871 1.00 44.69 392 ARG A C 1
ATOM 3084 O O . ARG A 1 392 ? 8.772 -20.595 -27.898 1.00 44.69 392 ARG A O 1
ATOM 3091 N N . ASP A 1 393 ? 9.434 -18.856 -26.633 1.00 41.00 393 ASP A N 1
ATOM 3092 C CA . ASP A 1 393 ? 9.046 -17.838 -27.629 1.00 41.00 393 ASP A CA 1
ATOM 3093 C C . ASP A 1 393 ? 9.493 -16.406 -27.274 1.00 41.00 393 ASP A C 1
ATOM 3095 O O . ASP A 1 393 ? 8.743 -15.635 -26.681 1.00 41.00 393 ASP A O 1
ATOM 3099 N N . ALA A 1 394 ? 10.686 -15.999 -27.717 1.00 39.88 394 ALA A N 1
ATOM 3100 C CA . ALA A 1 394 ? 11.028 -14.573 -27.796 1.00 39.88 394 ALA A CA 1
ATOM 3101 C C . ALA A 1 394 ? 10.302 -13.863 -28.966 1.00 39.88 394 ALA A C 1
ATOM 3103 O O . ALA A 1 394 ? 10.138 -12.649 -28.922 1.00 39.88 394 ALA A O 1
ATOM 3104 N N . ASP A 1 395 ? 9.801 -14.615 -29.960 1.00 38.69 395 ASP A N 1
ATOM 3105 C CA . ASP A 1 395 ? 9.232 -14.065 -31.203 1.00 38.69 395 ASP A CA 1
ATOM 3106 C C . ASP A 1 395 ? 7.698 -14.224 -31.358 1.00 38.69 395 ASP A C 1
ATOM 3108 O O . ASP A 1 395 ? 7.115 -13.589 -32.235 1.00 38.69 395 ASP A O 1
ATOM 3112 N N . ARG A 1 396 ? 6.987 -15.009 -30.524 1.00 39.53 396 ARG A N 1
ATOM 3113 C CA . ARG A 1 396 ? 5.503 -15.143 -30.614 1.00 39.53 396 ARG A CA 1
ATOM 3114 C C . ARG A 1 396 ? 4.699 -14.370 -29.567 1.00 39.53 396 ARG A C 1
ATOM 3116 O O . ARG A 1 396 ? 3.470 -14.438 -29.597 1.00 39.53 396 ARG A O 1
ATOM 3123 N N . ILE A 1 397 ? 5.334 -13.579 -28.699 1.00 40.28 397 ILE A N 1
ATOM 3124 C CA . ILE A 1 397 ? 4.624 -12.740 -27.708 1.00 40.28 397 ILE A CA 1
ATOM 3125 C C . ILE A 1 397 ? 3.672 -11.723 -28.382 1.00 40.28 397 ILE A C 1
ATOM 3127 O O . ILE A 1 397 ? 2.732 -11.246 -27.753 1.00 40.28 397 ILE A O 1
ATOM 3131 N N . GLU A 1 398 ? 3.799 -11.473 -29.690 1.00 35.66 398 GLU A N 1
ATOM 3132 C CA . GLU A 1 398 ? 2.842 -10.648 -30.438 1.00 35.66 398 GLU A CA 1
ATOM 3133 C C . GLU A 1 398 ? 1.523 -11.337 -30.841 1.00 35.66 398 GLU A C 1
ATOM 3135 O O . GLU A 1 398 ? 0.598 -10.634 -31.249 1.00 35.66 398 GLU A O 1
ATOM 3140 N N . ARG A 1 399 ? 1.362 -12.670 -30.756 1.00 35.62 399 ARG A N 1
ATOM 3141 C CA . ARG A 1 399 ? 0.106 -13.319 -31.199 1.00 35.62 399 ARG A CA 1
ATOM 3142 C C . ARG A 1 399 ? -0.311 -14.531 -30.358 1.00 35.62 399 ARG A C 1
ATOM 3144 O O . ARG A 1 399 ? 0.092 -15.655 -30.630 1.00 35.62 399 ARG A O 1
ATOM 3151 N N . GLY A 1 400 ? -1.280 -14.313 -29.466 1.00 35.34 400 GLY A N 1
ATOM 3152 C CA . GLY A 1 400 ? -2.434 -15.220 -29.383 1.00 35.34 400 GLY A CA 1
ATOM 3153 C C . GLY A 1 400 ? -2.507 -16.271 -28.270 1.00 35.34 400 GLY A C 1
ATOM 3154 O O . GLY A 1 400 ? -3.345 -17.158 -28.386 1.00 35.34 400 GLY A O 1
ATOM 3155 N N . LEU A 1 401 ? -1.734 -16.184 -27.184 1.00 31.44 401 LEU A N 1
ATOM 3156 C CA . LEU A 1 401 ? -2.063 -16.912 -25.946 1.00 31.44 401 LEU A CA 1
ATOM 3157 C C . LEU A 1 401 ? -2.808 -15.962 -25.003 1.00 31.44 401 LEU A C 1
ATOM 3159 O O . LEU A 1 401 ? -2.249 -14.981 -24.519 1.00 31.44 401 LEU A O 1
ATOM 3163 N N . SER A 1 402 ? -4.103 -16.207 -24.797 1.00 34.28 402 SER A N 1
ATOM 3164 C CA . SER A 1 402 ? -4.960 -15.360 -23.967 1.00 34.28 402 SER A CA 1
ATOM 3165 C C . SER A 1 402 ? -4.467 -15.331 -22.518 1.00 34.28 402 SER A C 1
ATOM 3167 O O . SER A 1 402 ? -4.383 -16.373 -21.865 1.00 34.28 402 SER A O 1
ATOM 3169 N N . ASN A 1 403 ? -4.237 -14.123 -21.998 1.00 32.03 403 ASN A N 1
ATOM 3170 C CA . ASN A 1 403 ? -3.891 -13.817 -20.604 1.00 32.03 403 ASN A CA 1
ATOM 3171 C C . ASN A 1 403 ? -4.807 -14.474 -19.539 1.00 32.03 403 ASN A C 1
ATOM 3173 O O . ASN A 1 403 ? -4.448 -14.496 -18.366 1.00 32.03 403 ASN A O 1
ATOM 3177 N N . GLU A 1 404 ? -5.969 -15.032 -19.897 1.00 28.59 404 GLU A N 1
ATOM 3178 C CA . GLU A 1 404 ? -6.936 -15.615 -18.955 1.00 28.59 404 GLU A CA 1
ATOM 3179 C C . GLU A 1 404 ? -6.425 -16.839 -18.175 1.00 28.59 404 GLU A C 1
ATOM 3181 O O . GLU A 1 404 ? -6.658 -16.913 -16.967 1.00 28.59 404 GLU A O 1
ATOM 3186 N N . CYS A 1 405 ? -5.687 -17.768 -18.800 1.00 28.58 405 CYS A N 1
ATOM 3187 C CA . CYS A 1 405 ? -5.116 -18.914 -18.074 1.00 28.58 405 CYS A CA 1
ATOM 3188 C C . CYS A 1 405 ? -4.004 -18.486 -17.110 1.00 28.58 405 CYS A C 1
ATOM 3190 O O . CYS A 1 405 ? -3.840 -19.105 -16.072 1.00 28.58 405 CYS A O 1
ATOM 3192 N N . PHE A 1 406 ? -3.278 -17.406 -17.407 1.00 29.58 406 PHE A N 1
ATOM 3193 C CA . PHE A 1 406 ? -2.228 -16.865 -16.538 1.00 29.58 406 PHE A CA 1
ATOM 3194 C C . PHE A 1 406 ? -2.826 -16.106 -15.334 1.00 29.58 406 PHE A C 1
ATOM 3196 O O . PHE A 1 406 ? -2.358 -16.240 -14.204 1.00 29.58 406 PHE A O 1
ATOM 3203 N N . VAL A 1 407 ? -3.927 -15.374 -15.549 1.00 29.17 407 VAL A N 1
ATOM 3204 C CA . VAL A 1 407 ? -4.632 -14.584 -14.520 1.00 29.17 407 VAL A CA 1
ATOM 3205 C C . VAL A 1 407 ? -5.400 -15.455 -13.515 1.00 29.17 407 VAL A C 1
ATOM 3207 O O . VAL A 1 407 ? -5.477 -15.095 -12.343 1.00 29.17 407 VAL A O 1
ATOM 3210 N N . ARG A 1 408 ? -5.915 -16.630 -13.907 1.00 29.55 408 ARG A N 1
ATOM 3211 C CA . ARG A 1 408 ? -6.599 -17.564 -12.977 1.00 29.55 408 ARG A CA 1
ATOM 3212 C C . ARG A 1 408 ? -5.662 -18.323 -12.039 1.00 29.55 408 ARG A C 1
ATOM 3214 O O . ARG A 1 408 ? -6.097 -18.928 -11.065 1.00 29.55 408 ARG A O 1
ATOM 3221 N N . ALA A 1 409 ? -4.375 -18.284 -12.334 1.00 32.00 409 ALA A N 1
ATOM 3222 C CA . ALA A 1 409 ? -3.401 -19.245 -11.857 1.00 32.00 409 ALA A CA 1
ATOM 3223 C C . ALA A 1 409 ? -2.460 -18.614 -10.798 1.00 32.00 409 ALA A C 1
ATOM 3225 O O . ALA A 1 409 ? -2.032 -19.274 -9.850 1.00 32.00 409 ALA A O 1
ATOM 3226 N N . ILE A 1 410 ? -2.263 -17.292 -10.884 1.00 35.69 410 ILE A N 1
ATOM 3227 C CA . ILE A 1 410 ? -1.628 -16.454 -9.855 1.00 35.69 410 ILE A CA 1
ATOM 3228 C C . ILE A 1 410 ? -2.344 -16.528 -8.494 1.00 35.69 410 ILE A C 1
ATOM 3230 O O . ILE A 1 410 ? -1.634 -16.669 -7.503 1.00 35.69 410 ILE A O 1
ATOM 3234 N N . PRO A 1 411 ? -3.690 -16.499 -8.381 1.00 36.19 411 PRO A N 1
ATOM 3235 C CA . PRO A 1 411 ? -4.365 -16.561 -7.089 1.00 36.19 411 PRO A CA 1
ATOM 3236 C C . PRO A 1 411 ? -3.976 -17.808 -6.298 1.00 36.19 411 PRO A C 1
ATOM 3238 O O . PRO A 1 411 ? -3.516 -17.654 -5.177 1.00 36.19 411 PRO A O 1
ATOM 3241 N N . LEU A 1 412 ? -4.017 -19.006 -6.901 1.00 39.53 412 LEU A N 1
ATOM 3242 C CA . LEU A 1 412 ? -3.704 -20.259 -6.201 1.00 39.53 412 LEU A CA 1
ATOM 3243 C C . LEU A 1 412 ? -2.233 -20.326 -5.749 1.00 39.53 412 LEU A C 1
ATOM 3245 O O . LEU A 1 412 ? -1.948 -20.704 -4.616 1.00 39.53 412 LEU A O 1
ATOM 3249 N N . LEU A 1 413 ? -1.292 -19.916 -6.607 1.00 40.66 413 LEU A N 1
ATOM 3250 C CA . LEU A 1 413 ? 0.134 -19.882 -6.266 1.00 40.66 413 LEU A CA 1
ATOM 3251 C C . LEU A 1 413 ? 0.485 -18.797 -5.243 1.00 40.66 413 LEU A C 1
ATOM 3253 O O . LEU A 1 413 ? 1.290 -19.039 -4.347 1.00 40.66 413 LEU A O 1
ATOM 3257 N N . SER A 1 414 ? -0.126 -17.617 -5.358 1.00 40.91 414 SER A N 1
ATOM 3258 C CA . SER A 1 414 ? 0.046 -16.519 -4.402 1.00 40.91 414 SER A CA 1
ATOM 3259 C C . SER A 1 414 ? -0.577 -16.841 -3.039 1.00 40.91 414 SER A C 1
ATOM 3261 O O . SER A 1 414 ? -0.025 -16.433 -2.025 1.00 40.91 414 SER A O 1
ATOM 3263 N N . THR A 1 415 ? -1.648 -17.650 -2.991 1.00 43.56 415 THR A N 1
ATOM 3264 C CA . THR A 1 415 ? -2.235 -18.175 -1.741 1.00 43.56 415 THR A CA 1
ATOM 3265 C C . THR A 1 415 ? -1.458 -19.345 -1.130 1.00 43.56 415 THR A C 1
ATOM 3267 O O . THR A 1 415 ? -1.584 -19.596 0.070 1.00 43.56 415 THR A O 1
ATOM 3270 N N . LEU A 1 416 ? -0.668 -20.068 -1.937 1.00 42.00 416 LEU A N 1
ATOM 3271 C CA . LEU A 1 416 ? 0.191 -21.174 -1.489 1.00 42.00 416 LEU A CA 1
ATOM 3272 C C . LEU A 1 416 ? 1.562 -20.697 -0.993 1.00 42.00 416 LEU A C 1
ATOM 3274 O O . LEU A 1 416 ? 2.229 -21.429 -0.260 1.00 42.00 416 LEU A O 1
ATOM 3278 N N . ALA A 1 417 ? 1.995 -19.492 -1.374 1.00 48.41 417 ALA A N 1
ATOM 3279 C CA . ALA A 1 417 ? 3.150 -18.856 -0.759 1.00 48.41 417 ALA A CA 1
ATOM 3280 C C . ALA A 1 417 ? 2.805 -18.542 0.709 1.00 48.41 417 ALA A C 1
ATOM 3282 O O . ALA A 1 417 ? 1.842 -17.812 0.957 1.00 48.41 417 ALA A O 1
ATOM 3283 N N . PRO A 1 418 ? 3.539 -19.095 1.695 1.00 46.91 418 PRO A N 1
ATOM 3284 C CA . PRO A 1 418 ? 3.234 -18.843 3.093 1.00 46.91 418 PRO A CA 1
ATOM 3285 C C . PRO A 1 418 ? 3.361 -17.348 3.370 1.00 46.91 418 PRO A C 1
ATOM 3287 O O . PRO A 1 418 ? 4.428 -16.763 3.186 1.00 46.91 418 PRO A O 1
ATOM 3290 N N . THR A 1 419 ? 2.269 -16.728 3.811 1.00 52.50 419 THR A N 1
ATOM 3291 C CA . THR A 1 419 ? 2.300 -15.317 4.178 1.00 52.50 419 THR A CA 1
ATOM 3292 C C . THR A 1 419 ? 2.961 -15.191 5.546 1.00 52.50 419 THR A C 1
ATOM 3294 O O . THR A 1 419 ? 2.517 -15.805 6.524 1.00 52.50 419 THR A O 1
ATOM 3297 N N . THR A 1 420 ? 4.049 -14.426 5.612 1.00 49.50 420 THR A N 1
ATOM 3298 C CA . THR A 1 420 ? 4.819 -14.203 6.840 1.00 49.50 420 THR A CA 1
ATOM 3299 C C . THR A 1 420 ? 4.414 -12.898 7.515 1.00 49.50 420 THR A C 1
ATOM 3301 O O . THR A 1 420 ? 4.143 -11.894 6.855 1.00 49.50 420 THR A O 1
ATOM 3304 N N . GLY A 1 421 ? 4.428 -12.889 8.846 1.00 51.41 421 GLY A N 1
ATOM 3305 C CA . GLY A 1 421 ? 4.441 -11.651 9.623 1.00 51.41 421 GLY A CA 1
ATOM 3306 C C . GLY A 1 421 ? 3.263 -10.690 9.402 1.00 51.41 421 GLY A C 1
ATOM 3307 O O . GLY A 1 421 ? 2.096 -11.028 9.620 1.00 51.41 421 GLY A O 1
ATOM 3308 N N . LEU A 1 422 ? 3.589 -9.425 9.105 1.00 43.12 422 LEU A N 1
ATOM 3309 C CA . LEU A 1 422 ? 2.669 -8.283 9.156 1.00 43.12 422 LEU A CA 1
ATOM 3310 C C . LEU A 1 422 ? 1.660 -8.194 7.997 1.00 43.12 422 LEU A C 1
ATOM 3312 O O . LEU A 1 422 ? 0.565 -7.666 8.195 1.00 43.12 422 LEU A O 1
ATOM 3316 N N . GLU A 1 423 ? 2.000 -8.779 6.849 1.00 56.69 423 GLU A N 1
ATOM 3317 C CA . GLU A 1 423 ? 1.321 -8.638 5.546 1.00 56.69 423 GLU A CA 1
ATOM 3318 C C . GLU A 1 423 ? 0.081 -9.535 5.392 1.00 56.69 423 GLU A C 1
ATOM 3320 O O . GLU A 1 423 ? -0.638 -9.491 4.390 1.00 56.69 423 GLU A O 1
ATOM 3325 N N . VAL A 1 424 ? -0.197 -10.360 6.404 1.00 62.81 424 VAL A N 1
ATOM 3326 C CA . VAL A 1 424 ? -1.264 -11.361 6.367 1.00 62.81 424 VAL A CA 1
ATOM 3327 C C . VAL A 1 424 ? -2.631 -10.700 6.168 1.00 62.81 424 VAL A C 1
ATOM 3329 O O . VAL A 1 424 ? -3.377 -11.099 5.282 1.00 62.81 424 VAL A O 1
ATOM 3332 N N . ILE A 1 425 ? -2.962 -9.637 6.906 1.00 66.25 425 ILE A N 1
ATOM 3333 C CA . ILE A 1 425 ? -4.269 -8.971 6.742 1.00 66.25 425 ILE A CA 1
ATOM 3334 C C . ILE A 1 425 ? -4.447 -8.359 5.361 1.00 66.25 425 ILE A C 1
ATOM 3336 O O . ILE A 1 425 ? -5.552 -8.435 4.840 1.00 66.25 425 ILE A O 1
ATOM 3340 N N . GLU A 1 426 ? -3.404 -7.788 4.765 1.00 62.34 426 GLU A N 1
ATOM 3341 C CA . GLU A 1 426 ? -3.487 -7.212 3.419 1.00 62.34 426 GLU A CA 1
ATOM 3342 C C . GLU A 1 426 ? -3.683 -8.306 2.364 1.00 62.34 426 GLU A C 1
ATOM 3344 O O . GLU A 1 426 ? -4.502 -8.152 1.460 1.00 62.34 426 GLU A O 1
ATOM 3349 N N . SER A 1 427 ? -3.005 -9.444 2.539 1.00 63.97 427 SER A N 1
ATOM 3350 C CA . SER A 1 427 ? -3.111 -10.605 1.647 1.00 63.97 427 SER A CA 1
ATOM 3351 C C . SER A 1 427 ? -4.508 -11.231 1.663 1.00 63.97 427 SER A C 1
ATOM 3353 O O . SER A 1 427 ? -5.001 -11.677 0.630 1.00 63.97 427 SER A O 1
ATOM 3355 N N . PHE A 1 428 ? -5.173 -11.229 2.822 1.00 67.62 428 PHE A N 1
ATOM 3356 C CA . PHE A 1 428 ? -6.566 -11.654 2.931 1.00 67.62 428 PHE A CA 1
ATOM 3357 C C . PHE A 1 428 ? -7.519 -10.524 2.509 1.00 67.62 428 PHE A C 1
ATOM 3359 O O . PHE A 1 428 ? -8.205 -10.616 1.501 1.00 67.62 428 PHE A O 1
ATOM 3366 N N . CYS A 1 429 ? -7.538 -9.406 3.223 1.00 69.25 429 CYS A N 1
ATOM 3367 C CA . CYS A 1 429 ? -8.584 -8.393 3.097 1.00 69.25 429 CYS A CA 1
ATOM 3368 C C . CYS A 1 429 ? -8.463 -7.501 1.843 1.00 69.25 429 CYS A C 1
ATOM 3370 O O . CYS A 1 429 ? -9.403 -6.776 1.520 1.00 69.25 429 CYS A O 1
ATOM 3372 N N . GLY A 1 430 ? -7.335 -7.512 1.126 1.00 68.75 430 GLY A N 1
ATOM 3373 C CA . GLY A 1 430 ? -7.111 -6.615 -0.011 1.00 68.75 430 GLY A CA 1
ATOM 3374 C C . GLY A 1 430 ? -7.257 -5.134 0.372 1.00 68.75 430 GLY A C 1
ATOM 3375 O O . GLY A 1 430 ? -7.044 -4.748 1.524 1.00 68.75 430 GLY A O 1
ATOM 3376 N N . THR A 1 431 ? -7.645 -4.277 -0.573 1.00 65.50 431 THR A N 1
ATOM 3377 C CA . THR A 1 431 ? -7.773 -2.816 -0.362 1.00 65.50 431 THR A CA 1
ATOM 3378 C C . THR A 1 431 ? -9.169 -2.255 -0.632 1.00 65.50 431 THR A C 1
ATOM 3380 O O . THR A 1 431 ? -9.449 -1.135 -0.226 1.00 65.50 431 THR A O 1
ATOM 3383 N N . ASP A 1 432 ? -10.058 -3.024 -1.264 1.00 68.75 432 ASP A N 1
ATOM 3384 C CA . ASP A 1 432 ? -11.337 -2.545 -1.811 1.00 68.75 432 ASP A CA 1
ATOM 3385 C C . ASP A 1 432 ? -12.578 -2.997 -1.018 1.00 68.75 432 ASP A C 1
ATOM 3387 O O . ASP A 1 432 ? -13.711 -2.780 -1.440 1.00 68.75 432 ASP A O 1
ATOM 3391 N N . GLY A 1 433 ? -12.383 -3.680 0.114 1.00 72.38 433 GLY A N 1
ATOM 3392 C CA . GLY A 1 433 ? -13.473 -4.175 0.959 1.00 72.38 433 GLY A CA 1
ATOM 3393 C C . GLY A 1 433 ? -14.223 -5.400 0.408 1.00 72.38 433 GLY A C 1
ATOM 3394 O O . GLY A 1 433 ? -15.071 -5.953 1.118 1.00 72.38 433 GLY A O 1
ATOM 3395 N N . THR A 1 434 ? -13.899 -5.885 -0.800 1.00 76.69 434 THR A N 1
ATOM 3396 C CA . THR A 1 434 ? -14.622 -6.995 -1.457 1.00 76.69 434 THR A CA 1
ATOM 3397 C C . THR A 1 434 ? -14.449 -8.336 -0.750 1.00 76.69 434 THR A C 1
ATOM 3399 O O . THR A 1 434 ? -15.283 -9.232 -0.904 1.00 76.69 434 THR A O 1
ATOM 3402 N N . TRP A 1 435 ? -13.414 -8.465 0.078 1.00 78.88 435 TRP A N 1
ATOM 3403 C CA . TRP A 1 435 ? -13.132 -9.631 0.912 1.00 78.88 435 TRP A CA 1
ATOM 3404 C C . TRP A 1 435 ? -14.315 -10.055 1.801 1.00 78.88 435 TRP A C 1
ATOM 3406 O O . TRP A 1 435 ? -14.508 -11.243 2.046 1.00 78.88 435 TRP A O 1
ATOM 3416 N N . ARG A 1 436 ? -15.192 -9.118 2.192 1.00 81.69 436 ARG A N 1
ATOM 3417 C CA . ARG A 1 436 ? -16.425 -9.407 2.954 1.00 81.69 436 ARG A CA 1
ATOM 3418 C C . ARG A 1 436 ? -17.463 -10.214 2.193 1.00 81.69 436 ARG A C 1
ATOM 3420 O O . ARG A 1 436 ? -18.356 -10.788 2.796 1.00 81.69 436 ARG A O 1
ATOM 3427 N N . THR A 1 437 ? -17.381 -10.237 0.873 1.00 79.88 437 THR A N 1
ATOM 3428 C CA . THR A 1 437 ? -18.345 -10.957 0.031 1.00 79.88 437 THR A CA 1
ATOM 3429 C C . THR A 1 437 ? -17.827 -12.324 -0.401 1.00 79.88 437 THR A C 1
ATOM 3431 O O . THR A 1 437 ? -18.538 -13.072 -1.067 1.00 79.88 437 THR A O 1
ATOM 3434 N N . LYS A 1 438 ? -16.589 -12.667 -0.028 1.00 78.06 438 LYS A N 1
ATOM 3435 C CA . LYS A 1 438 ? -15.874 -13.833 -0.542 1.00 78.06 438 LYS A CA 1
ATOM 3436 C C . LYS A 1 438 ? -15.358 -14.709 0.592 1.00 78.06 438 LYS A C 1
ATOM 3438 O O . LYS A 1 438 ? -15.207 -14.283 1.736 1.00 78.06 438 LYS A O 1
ATOM 3443 N N . ARG A 1 439 ? -15.073 -15.962 0.245 1.00 77.31 439 ARG A N 1
ATOM 3444 C CA . ARG A 1 439 ? -14.215 -16.830 1.047 1.00 77.31 439 ARG A CA 1
ATOM 3445 C C . ARG A 1 439 ? -12.780 -16.612 0.608 1.00 77.31 439 ARG A C 1
ATOM 3447 O O . ARG A 1 439 ? -12.501 -16.597 -0.587 1.00 77.31 439 ARG A O 1
ATOM 3454 N N . GLN A 1 440 ? -11.889 -16.474 1.572 1.00 79.12 440 GLN A N 1
ATOM 3455 C CA . GLN A 1 440 ? -10.459 -16.377 1.330 1.00 79.12 440 GLN A CA 1
ATOM 3456 C C . GLN A 1 440 ? -9.740 -17.313 2.286 1.00 79.12 440 GLN A C 1
ATOM 3458 O O . GLN A 1 440 ? -10.143 -17.467 3.436 1.00 79.12 440 GLN A O 1
ATOM 3463 N N . CYS A 1 441 ? -8.685 -17.960 1.820 1.00 76.19 441 CYS A N 1
ATOM 3464 C CA . CYS A 1 441 ? -7.876 -18.856 2.631 1.00 76.19 441 CYS A CA 1
ATOM 3465 C C . CYS A 1 441 ? -6.414 -18.760 2.202 1.00 76.19 441 CYS A C 1
ATOM 3467 O O . CYS A 1 441 ? -6.125 -18.473 1.044 1.00 76.19 441 CYS A O 1
ATOM 3469 N N . GLY A 1 442 ? -5.507 -18.998 3.141 1.00 71.25 442 GLY A N 1
ATOM 3470 C CA . GLY A 1 442 ? -4.074 -18.920 2.894 1.00 71.25 442 GLY A CA 1
ATOM 3471 C C . GLY A 1 442 ? -3.290 -19.608 3.998 1.00 71.25 442 GLY A C 1
ATOM 3472 O O . GLY A 1 442 ? -3.754 -19.705 5.142 1.00 71.25 442 GLY A O 1
ATOM 3473 N N . VAL A 1 443 ? -2.112 -20.104 3.635 1.00 75.31 443 VAL A N 1
ATOM 3474 C CA . VAL A 1 443 ? -1.178 -20.716 4.581 1.00 75.31 443 VAL A CA 1
ATOM 3475 C C . VAL A 1 443 ? -0.389 -19.609 5.274 1.00 75.31 443 VAL A C 1
ATOM 3477 O O . VAL A 1 443 ? 0.193 -18.739 4.630 1.00 75.31 443 VAL A O 1
ATOM 3480 N N . VAL A 1 444 ? -0.365 -19.643 6.600 1.00 74.88 444 VAL A N 1
ATOM 3481 C CA . VAL A 1 444 ? 0.303 -18.656 7.447 1.00 74.88 444 VAL A CA 1
ATOM 3482 C C . VAL A 1 444 ? 1.513 -19.294 8.112 1.00 74.88 444 VAL A C 1
ATOM 3484 O O . VAL A 1 444 ? 1.424 -20.390 8.672 1.00 74.88 444 VAL A O 1
ATOM 3487 N N . TYR A 1 445 ? 2.630 -18.567 8.083 1.00 73.31 445 TYR A N 1
ATOM 3488 C CA . TYR A 1 445 ? 3.849 -18.895 8.814 1.00 73.31 445 TYR A CA 1
ATOM 3489 C C . TYR A 1 445 ? 4.104 -17.827 9.888 1.00 73.31 445 TYR A C 1
ATOM 3491 O O . TYR A 1 445 ? 4.534 -16.716 9.565 1.00 73.31 445 TYR A O 1
ATOM 3499 N N . PRO A 1 446 ? 3.821 -18.110 11.172 1.00 65.50 446 PRO A N 1
ATOM 3500 C CA . PRO A 1 446 ? 4.046 -17.154 12.247 1.00 65.50 446 PRO A CA 1
ATOM 3501 C C . PRO A 1 446 ? 5.548 -16.999 12.478 1.00 65.50 446 PRO A C 1
ATOM 3503 O O . PRO A 1 446 ? 6.228 -17.989 12.775 1.00 65.50 446 PRO A O 1
ATOM 3506 N N . ASP A 1 447 ? 6.047 -15.766 12.362 1.00 57.78 447 ASP A N 1
ATOM 3507 C CA . ASP A 1 447 ? 7.471 -15.439 12.480 1.00 57.78 447 ASP A CA 1
ATOM 3508 C C . ASP A 1 447 ? 8.133 -16.154 13.669 1.00 57.78 447 ASP A C 1
ATOM 3510 O O . ASP A 1 447 ? 7.709 -16.030 14.820 1.00 57.78 447 ASP A O 1
ATOM 3514 N N . GLY A 1 448 ? 9.182 -16.925 13.364 1.00 56.75 448 GLY A N 1
ATOM 3515 C CA . GLY A 1 448 ? 10.023 -17.614 14.346 1.00 56.75 448 GLY A CA 1
ATOM 3516 C C . GLY A 1 448 ? 9.512 -18.964 14.864 1.00 56.75 448 GLY A C 1
ATOM 3517 O O . GLY A 1 448 ? 10.207 -19.575 15.670 1.00 56.75 448 GLY A O 1
ATOM 3518 N N . SER A 1 449 ? 8.346 -19.460 14.429 1.00 57.62 449 SER A N 1
ATOM 3519 C CA . SER A 1 449 ? 7.738 -20.666 15.028 1.00 57.62 449 SER A CA 1
ATOM 3520 C C . SER A 1 449 ? 8.021 -21.999 14.321 1.00 57.62 449 SER A C 1
ATOM 3522 O O . SER A 1 449 ? 7.628 -23.034 14.849 1.00 57.62 449 SER A O 1
ATOM 3524 N N . HIS A 1 450 ? 8.687 -22.011 13.155 1.00 68.19 450 HIS A N 1
ATOM 3525 C CA . HIS A 1 450 ? 8.856 -23.210 12.304 1.00 68.19 450 HIS A CA 1
ATOM 3526 C C . HIS A 1 450 ? 7.545 -23.984 12.023 1.00 68.19 450 HIS A C 1
ATOM 3528 O O . HIS A 1 450 ? 7.582 -25.122 11.561 1.00 68.19 450 HIS A O 1
ATOM 3534 N N . HIS A 1 451 ? 6.391 -23.362 12.277 1.00 77.62 451 HIS A N 1
ATOM 3535 C CA . HIS A 1 451 ? 5.071 -23.979 12.280 1.00 77.62 451 HIS A CA 1
ATOM 3536 C C . HIS A 1 451 ? 4.167 -23.310 11.249 1.00 77.62 451 HIS A C 1
ATOM 3538 O O . HIS A 1 451 ? 4.333 -22.131 10.939 1.00 77.62 451 HIS A O 1
ATOM 3544 N N . PHE A 1 452 ? 3.196 -24.058 10.734 1.00 78.69 452 PHE A N 1
ATOM 3545 C CA . PHE A 1 452 ? 2.281 -23.598 9.694 1.00 78.69 452 PHE A CA 1
ATOM 3546 C C . PHE A 1 452 ? 0.841 -23.926 10.070 1.00 78.69 452 PHE A C 1
ATOM 3548 O O . PHE A 1 452 ? 0.546 -25.002 10.594 1.00 78.69 452 PHE A O 1
ATOM 3555 N N . PHE A 1 453 ? -0.069 -23.015 9.752 1.00 80.81 453 PHE A N 1
ATOM 3556 C CA . PHE A 1 453 ? -1.505 -23.262 9.823 1.00 80.81 453 PHE A CA 1
ATOM 3557 C C . PHE A 1 453 ? -2.215 -22.538 8.687 1.00 80.81 453 PHE A C 1
ATOM 3559 O O . PHE A 1 453 ? -1.671 -21.607 8.097 1.00 80.81 453 PHE A O 1
ATOM 3566 N N . THR A 1 454 ? -3.448 -22.936 8.394 1.00 84.25 454 THR A N 1
ATOM 3567 C CA . THR A 1 454 ? -4.270 -22.232 7.404 1.00 84.25 454 THR A CA 1
ATOM 3568 C C . THR A 1 454 ? -5.250 -21.315 8.089 1.00 84.25 454 THR A C 1
ATOM 3570 O O . THR A 1 454 ? -5.953 -21.719 9.013 1.00 84.25 454 THR A O 1
ATOM 3573 N N . MET A 1 455 ? -5.321 -20.075 7.624 1.00 86.81 455 MET A N 1
ATOM 3574 C CA . MET A 1 455 ? -6.339 -19.132 8.051 1.00 86.81 455 MET A CA 1
ATOM 3575 C C . MET A 1 455 ? -7.379 -18.984 6.950 1.00 86.81 455 MET A C 1
ATOM 3577 O O . MET A 1 455 ? -7.036 -18.848 5.777 1.00 86.81 455 MET A O 1
ATOM 3581 N N . ALA A 1 456 ? -8.648 -19.033 7.335 1.00 87.31 456 ALA A N 1
ATOM 3582 C CA . ALA A 1 456 ? -9.787 -18.891 6.448 1.00 87.31 456 ALA A CA 1
ATOM 3583 C C . ALA A 1 456 ? -10.641 -17.709 6.899 1.00 87.31 456 ALA A C 1
ATOM 3585 O O . ALA A 1 456 ? -11.076 -17.664 8.047 1.00 87.31 456 ALA A O 1
ATOM 3586 N N . VAL A 1 457 ? -10.904 -16.781 5.989 1.00 87.94 457 VAL A N 1
ATOM 3587 C CA . VAL A 1 457 ? -11.826 -15.665 6.163 1.00 87.94 457 VAL A CA 1
ATOM 3588 C C . VAL A 1 457 ? -13.102 -15.982 5.390 1.00 87.94 457 VAL A C 1
ATOM 3590 O O . VAL A 1 457 ? -13.115 -16.036 4.160 1.00 87.94 457 VAL A O 1
ATOM 3593 N N . PHE A 1 458 ? -14.187 -16.211 6.120 1.00 89.00 458 PHE A N 1
ATOM 3594 C CA . PHE A 1 458 ? -15.537 -16.338 5.588 1.00 89.00 458 PHE A CA 1
ATOM 3595 C C . PHE A 1 458 ? -16.199 -14.969 5.680 1.00 89.00 458 PHE A C 1
ATOM 3597 O O . PHE A 1 458 ? -16.842 -14.642 6.679 1.00 89.00 458 PHE A O 1
ATOM 3604 N N . GLY A 1 459 ? -15.985 -14.149 4.650 1.00 87.00 459 GLY A N 1
ATOM 3605 C CA . GLY A 1 459 ? -16.475 -12.778 4.608 1.00 87.00 459 GLY A CA 1
ATOM 3606 C C . GLY A 1 459 ? -17.978 -12.654 4.878 1.00 87.00 459 GLY A C 1
ATOM 3607 O O . GLY A 1 459 ? -18.349 -11.933 5.808 1.00 87.00 459 GLY A O 1
ATOM 3608 N N . PRO A 1 460 ? -18.837 -13.394 4.144 1.00 87.50 460 PRO A N 1
ATOM 3609 C CA . PRO A 1 460 ? -20.289 -13.315 4.309 1.00 87.50 460 PRO A CA 1
ATOM 3610 C C . PRO A 1 460 ? -20.765 -13.667 5.723 1.00 87.50 460 PRO A C 1
ATOM 3612 O O . PRO A 1 460 ? -21.739 -13.103 6.215 1.00 87.50 460 PRO A O 1
ATOM 3615 N N . ASP A 1 461 ? -20.040 -14.560 6.398 1.00 90.62 461 ASP A N 1
ATOM 3616 C CA . ASP A 1 461 ? -20.324 -15.013 7.761 1.00 90.62 461 ASP A CA 1
ATOM 3617 C C . ASP A 1 461 ? -19.600 -14.170 8.829 1.00 90.62 461 ASP A C 1
ATOM 3619 O O . ASP A 1 461 ? -19.736 -14.410 10.034 1.00 90.62 461 ASP A O 1
ATOM 3623 N N . LYS A 1 462 ? -18.806 -13.172 8.411 1.00 92.19 462 LYS A N 1
ATOM 3624 C CA . LYS A 1 462 ? -17.953 -12.337 9.269 1.00 92.19 462 LYS A CA 1
ATOM 3625 C C . LYS A 1 462 ? -17.139 -13.176 10.255 1.00 92.19 462 LYS A C 1
ATOM 3627 O O . LYS A 1 462 ? -17.117 -12.903 11.461 1.00 92.19 462 LYS A O 1
ATOM 3632 N N . LEU A 1 463 ? -16.546 -14.256 9.758 1.00 93.19 463 LEU A N 1
ATOM 3633 C CA . LEU A 1 463 ? -15.904 -15.284 10.567 1.00 93.19 463 LEU A CA 1
ATOM 3634 C C . LEU A 1 463 ? -14.495 -15.565 10.045 1.00 93.19 463 LEU A C 1
ATOM 3636 O O . LEU A 1 463 ? -14.302 -15.796 8.858 1.00 93.19 463 LEU A O 1
ATOM 3640 N N . VAL A 1 464 ? -13.522 -15.611 10.949 1.00 92.06 464 VAL A N 1
ATOM 3641 C CA . VAL A 1 464 ? -12.155 -16.054 10.677 1.00 92.06 464 VAL A CA 1
ATOM 3642 C C . VAL A 1 464 ? -11.890 -17.332 11.463 1.00 92.06 464 VAL A C 1
ATOM 3644 O O . VAL A 1 464 ? -12.076 -17.351 12.681 1.00 92.06 464 VAL A O 1
ATOM 3647 N N . VAL A 1 465 ? -11.467 -18.394 10.774 1.00 91.75 465 VAL A N 1
ATOM 3648 C CA . VAL A 1 465 ? -11.163 -19.707 11.366 1.00 91.75 465 VAL A CA 1
ATOM 3649 C C . VAL A 1 465 ? -9.726 -20.110 11.071 1.00 91.75 465 VAL A C 1
ATOM 3651 O O . VAL A 1 465 ? -9.241 -19.932 9.955 1.00 91.75 465 VAL A O 1
ATOM 3654 N N . THR A 1 466 ? -9.064 -20.695 12.063 1.00 90.06 466 THR A N 1
ATOM 3655 C CA . THR A 1 466 ? -7.719 -21.264 11.935 1.00 90.06 466 THR A CA 1
ATOM 3656 C C . THR A 1 466 ? -7.756 -22.787 11.916 1.00 90.06 466 THR A C 1
ATOM 3658 O O . THR A 1 466 ? -8.303 -23.414 12.823 1.00 90.06 466 THR A O 1
ATOM 3661 N N . TYR A 1 467 ? -7.115 -23.379 10.915 1.00 88.31 467 TYR A N 1
ATOM 3662 C CA . TYR A 1 467 ? -6.877 -24.811 10.780 1.00 88.31 467 TYR A CA 1
ATOM 3663 C C . TYR A 1 467 ? -5.424 -25.101 11.143 1.00 88.31 467 TYR A C 1
ATOM 3665 O O . TYR A 1 467 ? -4.525 -25.050 10.301 1.00 88.31 467 TYR A O 1
ATOM 3673 N N . ASP A 1 468 ? -5.205 -25.356 12.428 1.00 87.25 468 ASP A N 1
ATOM 3674 C CA . ASP A 1 468 ? -3.893 -25.603 13.011 1.00 87.25 468 ASP A CA 1
ATOM 3675 C C . ASP A 1 468 ? -3.784 -27.060 13.480 1.00 87.25 468 ASP A C 1
ATOM 3677 O O . ASP A 1 468 ? -4.455 -27.476 14.429 1.00 87.25 468 ASP A O 1
ATOM 3681 N N . GLY A 1 469 ? -2.918 -27.838 12.821 1.00 79.69 469 GLY A N 1
ATOM 3682 C CA . GLY A 1 469 ? -2.653 -29.231 13.190 1.00 79.69 469 GLY A CA 1
ATOM 3683 C C . GLY A 1 469 ? -2.030 -29.383 14.582 1.00 79.69 469 GLY A C 1
ATOM 3684 O O . GLY A 1 469 ? -2.302 -30.366 15.270 1.00 79.69 469 GLY A O 1
ATOM 3685 N N . ALA A 1 470 ? -1.263 -28.392 15.050 1.00 81.31 470 ALA A N 1
ATOM 3686 C CA . ALA A 1 470 ? -0.743 -28.357 16.417 1.00 81.31 470 ALA A CA 1
ATOM 3687 C C . ALA A 1 470 ? -1.805 -27.924 17.439 1.00 81.31 470 ALA A C 1
ATOM 3689 O O . ALA A 1 470 ? -1.552 -27.964 18.640 1.00 81.31 470 ALA A O 1
ATOM 3690 N N . GLY A 1 471 ? -2.987 -27.497 16.984 1.00 77.31 471 GLY A N 1
ATOM 3691 C CA . GLY A 1 471 ? -4.067 -27.033 17.845 1.00 77.31 471 GLY A CA 1
ATOM 3692 C C . GLY A 1 471 ? -3.652 -25.860 18.725 1.00 77.31 471 GLY A C 1
ATOM 3693 O O . GLY A 1 471 ? -3.951 -25.877 19.911 1.00 77.31 471 GLY A O 1
ATOM 3694 N N . GLY A 1 472 ? -2.928 -24.873 18.197 1.00 76.31 472 GLY A N 1
ATOM 3695 C CA . GLY A 1 472 ? -2.612 -23.649 18.928 1.00 76.31 472 GLY A CA 1
ATOM 3696 C C . GLY A 1 472 ? -1.449 -23.721 19.906 1.00 76.31 472 GLY A C 1
ATOM 3697 O O . GLY A 1 472 ? -1.229 -22.757 20.639 1.00 76.31 472 GLY A O 1
ATOM 3698 N N . LEU A 1 473 ? -0.669 -24.811 19.903 1.00 77.00 473 LEU A N 1
ATOM 3699 C CA . LEU A 1 473 ? 0.626 -24.852 20.603 1.00 77.00 473 LEU A CA 1
ATOM 3700 C C . LEU A 1 473 ? 1.570 -23.738 20.121 1.00 77.00 473 LEU A C 1
ATOM 3702 O O . LEU A 1 473 ? 2.415 -23.266 20.878 1.00 77.00 473 LEU A O 1
ATOM 3706 N N . TYR A 1 474 ? 1.389 -23.296 18.876 1.00 72.19 474 TYR A N 1
ATOM 3707 C CA . TYR A 1 474 ? 2.140 -22.220 18.249 1.00 72.19 474 TYR A CA 1
ATOM 3708 C C . TYR A 1 474 ? 1.180 -21.154 17.706 1.00 72.19 474 TYR A C 1
ATOM 3710 O O . TYR A 1 47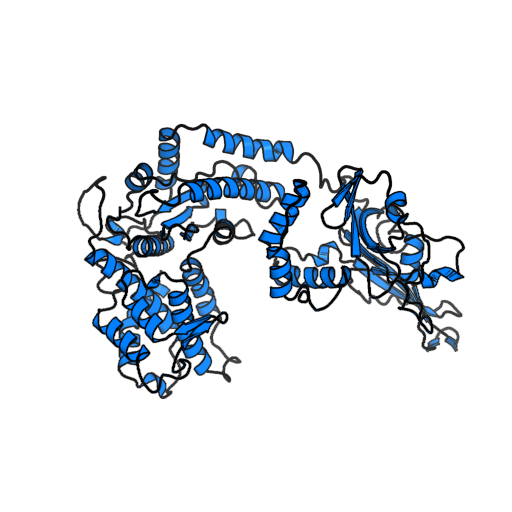4 ? 0.012 -21.414 17.424 1.00 72.19 474 TYR A O 1
ATOM 3718 N N . GLY A 1 475 ? 1.661 -19.919 17.556 1.00 68.94 475 GLY A N 1
ATOM 3719 C CA . GLY A 1 475 ? 0.904 -18.863 16.875 1.00 68.94 475 GLY A CA 1
ATOM 3720 C C . GLY A 1 475 ? -0.274 -18.257 17.654 1.00 68.94 475 GLY A C 1
ATOM 3721 O O . GLY A 1 475 ? -0.962 -17.402 17.105 1.00 68.94 475 GLY A O 1
ATOM 3722 N N . SER A 1 476 ? -0.501 -18.598 18.926 1.00 72.75 476 SER A N 1
ATOM 3723 C CA . SER A 1 476 ? -1.537 -17.951 19.758 1.00 72.75 476 SER A CA 1
ATOM 3724 C C . SER A 1 476 ? -1.347 -16.427 19.845 1.00 72.75 476 SER A C 1
ATOM 3726 O O . SER A 1 476 ? -2.273 -15.665 19.571 1.00 72.75 476 SER A O 1
ATOM 3728 N N . GLY A 1 477 ? -0.116 -15.970 20.096 1.00 75.44 477 GLY A N 1
ATOM 3729 C CA . GLY A 1 477 ? 0.233 -14.545 20.065 1.00 75.44 477 GLY A CA 1
ATOM 3730 C C . GLY A 1 477 ? 0.097 -13.906 18.677 1.00 75.44 477 GLY A C 1
ATOM 3731 O O . GLY A 1 477 ? -0.182 -12.714 18.575 1.00 75.44 477 GLY A O 1
ATOM 3732 N N . PHE A 1 478 ? 0.245 -14.686 17.602 1.00 81.31 478 PHE A N 1
ATOM 3733 C CA . PHE A 1 478 ? -0.025 -14.210 16.245 1.00 81.31 478 PHE A CA 1
ATOM 3734 C C . PHE A 1 478 ? -1.527 -13.976 16.035 1.00 81.31 478 PHE A C 1
ATOM 3736 O O . PHE A 1 478 ? -1.903 -12.941 15.494 1.00 81.31 478 PHE A O 1
ATOM 3743 N N . ILE A 1 479 ? -2.391 -14.882 16.501 1.00 83.19 479 ILE A N 1
ATOM 3744 C CA . ILE A 1 479 ? -3.849 -14.752 16.353 1.00 83.19 479 ILE A CA 1
ATOM 3745 C C . ILE A 1 479 ? -4.408 -13.580 17.157 1.00 83.19 479 ILE A C 1
ATOM 3747 O O . ILE A 1 479 ? -5.302 -12.889 16.669 1.00 83.19 479 ILE A O 1
ATOM 3751 N N . GLU A 1 480 ? -3.854 -13.289 18.334 1.00 81.50 480 GLU A N 1
ATOM 3752 C CA . GLU A 1 480 ? -4.223 -12.076 19.075 1.00 81.50 480 GLU A CA 1
ATOM 3753 C C . GLU A 1 480 ? -3.821 -10.802 18.321 1.00 81.50 480 GLU A C 1
ATOM 3755 O O . GLU A 1 480 ? -4.661 -9.926 18.113 1.00 81.50 480 GLU A O 1
ATOM 3760 N N . LYS A 1 481 ? -2.591 -10.737 17.793 1.00 81.25 481 LYS A N 1
ATOM 3761 C CA . LYS A 1 481 ? -2.150 -9.615 16.945 1.00 81.25 481 LYS A CA 1
ATOM 3762 C C . LYS A 1 481 ? -2.993 -9.481 15.675 1.00 81.25 481 LYS A C 1
ATOM 3764 O O . LYS A 1 481 ? -3.334 -8.370 15.274 1.00 81.25 481 LYS A O 1
ATOM 3769 N N . PHE A 1 482 ? -3.351 -10.597 15.038 1.00 83.44 482 PHE A N 1
ATOM 3770 C CA . PHE A 1 482 ? -4.240 -10.601 13.879 1.00 83.44 482 PHE A CA 1
ATOM 3771 C C . PHE A 1 482 ? -5.615 -10.047 14.252 1.00 83.44 482 PHE A C 1
ATOM 3773 O O . PHE A 1 482 ? -6.147 -9.200 13.542 1.00 83.44 482 PHE A O 1
ATOM 3780 N N . ARG A 1 483 ? -6.177 -10.474 15.387 1.00 84.88 483 ARG A N 1
ATOM 3781 C CA . ARG A 1 483 ? -7.460 -9.971 15.880 1.00 84.88 483 ARG A CA 1
ATOM 3782 C C . ARG A 1 483 ? -7.408 -8.464 16.106 1.00 84.88 483 ARG A C 1
ATOM 3784 O O . ARG A 1 483 ? -8.300 -7.772 15.632 1.00 84.88 483 ARG A O 1
ATOM 3791 N N . GLU A 1 484 ? -6.381 -7.954 16.783 1.00 82.31 484 GLU A N 1
ATOM 3792 C CA . GLU A 1 484 ? -6.189 -6.513 17.000 1.00 82.31 484 GLU A CA 1
ATOM 3793 C C . GLU A 1 484 ? -6.133 -5.742 15.685 1.00 82.31 484 GLU A C 1
ATOM 3795 O O . GLU A 1 484 ? -6.849 -4.758 15.507 1.00 82.31 484 GLU A O 1
ATOM 3800 N N . ARG A 1 485 ? -5.352 -6.223 14.722 1.00 82.31 485 ARG A N 1
ATOM 3801 C CA . ARG A 1 485 ? -5.249 -5.553 13.429 1.00 82.31 485 ARG A CA 1
ATOM 3802 C C . ARG A 1 485 ? -6.498 -5.678 12.576 1.00 82.31 485 ARG A C 1
ATOM 3804 O O . ARG A 1 485 ? -6.798 -4.744 11.844 1.00 82.31 485 ARG A O 1
ATOM 3811 N N . LEU A 1 486 ? -7.244 -6.777 12.671 1.00 85.88 486 LEU A N 1
ATOM 3812 C CA . LEU A 1 486 ? -8.546 -6.886 12.023 1.00 85.88 486 LEU A CA 1
ATOM 3813 C C . LEU A 1 486 ? -9.483 -5.801 12.564 1.00 85.88 486 LEU A C 1
ATOM 3815 O O . LEU A 1 486 ? -10.186 -5.171 11.781 1.00 85.88 486 LEU A O 1
ATOM 3819 N N . ARG A 1 487 ? -9.442 -5.505 13.873 1.00 84.38 487 ARG A N 1
ATOM 3820 C CA . ARG A 1 487 ? -10.189 -4.367 14.439 1.00 84.38 487 ARG A CA 1
ATOM 3821 C C . ARG A 1 487 ? -9.733 -3.042 13.847 1.00 84.38 487 ARG A C 1
ATOM 3823 O O . ARG A 1 487 ? -10.573 -2.288 13.365 1.00 84.38 487 ARG A O 1
ATOM 3830 N N . SER A 1 488 ? -8.424 -2.784 13.827 1.00 82.50 488 SER A N 1
ATOM 3831 C CA . SER A 1 488 ? -7.868 -1.563 13.228 1.00 82.50 488 SER A CA 1
ATOM 3832 C C . SER A 1 488 ? -8.264 -1.422 11.761 1.00 82.50 488 SER A C 1
ATOM 3834 O O . SER A 1 488 ? -8.641 -0.339 11.326 1.00 82.50 488 SER A O 1
ATOM 3836 N N . ARG A 1 489 ? -8.258 -2.528 11.011 1.00 84.06 489 ARG A N 1
ATOM 3837 C CA . ARG A 1 489 ? -8.665 -2.566 9.610 1.00 84.06 489 ARG A CA 1
ATOM 3838 C C . ARG A 1 489 ? -10.150 -2.259 9.441 1.00 84.06 489 ARG A C 1
ATOM 3840 O O . ARG A 1 489 ? -10.498 -1.421 8.622 1.00 84.06 489 ARG A O 1
ATOM 3847 N N . LEU A 1 490 ? -11.025 -2.897 10.214 1.00 86.19 490 LEU A N 1
ATOM 3848 C CA . LEU A 1 490 ? -12.470 -2.647 10.164 1.00 86.19 490 LEU A CA 1
ATOM 3849 C C . LEU A 1 490 ? -12.816 -1.209 10.573 1.00 86.19 490 LEU A C 1
ATOM 3851 O O . LEU A 1 490 ? -13.708 -0.605 9.980 1.00 86.19 490 LEU A O 1
ATOM 3855 N N . LYS A 1 491 ? -12.094 -0.652 11.553 1.00 82.62 491 LYS A N 1
ATOM 3856 C CA . LYS A 1 491 ? -12.205 0.755 11.948 1.00 82.62 491 LYS A CA 1
ATOM 3857 C C . LYS A 1 491 ? -11.792 1.674 10.802 1.00 82.62 491 LYS A C 1
ATOM 3859 O O . LYS A 1 491 ? -12.593 2.504 10.394 1.00 82.62 491 LYS A O 1
ATOM 3864 N N . TRP A 1 492 ? -10.610 1.463 10.230 1.00 83.25 492 TRP A N 1
ATOM 3865 C CA . TRP A 1 492 ? -10.136 2.237 9.085 1.00 83.25 492 TRP A CA 1
ATOM 3866 C C . TRP A 1 492 ? -11.111 2.176 7.903 1.00 83.25 492 TRP A C 1
ATOM 3868 O O . TRP A 1 492 ? -11.439 3.207 7.332 1.00 83.25 492 TRP A O 1
ATOM 3878 N N . GLU A 1 493 ? -11.640 0.997 7.563 1.00 81.25 493 GLU A N 1
ATOM 3879 C CA . GLU A 1 493 ? -12.588 0.862 6.450 1.00 81.25 493 GLU A CA 1
ATOM 3880 C C . GLU A 1 493 ? -13.919 1.588 6.697 1.00 81.25 493 GLU A C 1
ATOM 3882 O O . GLU A 1 493 ? -14.511 2.112 5.753 1.00 81.25 493 GLU A O 1
ATOM 3887 N N . LEU A 1 494 ? -14.378 1.652 7.952 1.00 80.50 494 LEU A N 1
ATOM 3888 C CA . LEU A 1 494 ? -15.536 2.466 8.323 1.00 80.50 494 LEU A CA 1
ATOM 3889 C C . LEU A 1 494 ? -15.227 3.963 8.182 1.00 80.50 494 LEU A C 1
ATOM 3891 O O . LEU A 1 494 ? -16.035 4.717 7.643 1.00 80.50 494 LEU A O 1
ATOM 3895 N N . GLU A 1 495 ? -14.068 4.395 8.677 1.00 79.06 495 GLU A N 1
ATOM 3896 C CA . GLU A 1 495 ? -13.629 5.795 8.642 1.00 79.06 495 GLU A CA 1
ATOM 3897 C C . GLU A 1 495 ? -13.385 6.278 7.205 1.00 79.06 495 GLU A C 1
ATOM 3899 O O . GLU A 1 495 ? -13.711 7.415 6.873 1.00 79.06 495 GLU A O 1
ATOM 3904 N N . ALA A 1 496 ? -12.894 5.391 6.338 1.00 73.69 496 ALA A N 1
ATOM 3905 C CA . ALA A 1 496 ? -12.666 5.635 4.918 1.00 73.69 496 ALA A CA 1
ATOM 3906 C C . ALA A 1 496 ? -13.941 5.536 4.055 1.00 73.69 496 ALA A C 1
ATOM 3908 O O . ALA A 1 496 ? -13.871 5.738 2.845 1.00 73.69 496 ALA A O 1
ATOM 3909 N N . GLY A 1 497 ? -15.099 5.196 4.637 1.00 77.44 497 GLY A N 1
ATOM 3910 C CA . GLY A 1 497 ? -16.355 5.030 3.895 1.00 77.44 497 GLY A CA 1
ATOM 3911 C C . GLY A 1 497 ? -16.379 3.827 2.942 1.00 77.44 497 GLY A C 1
ATOM 3912 O O . GLY A 1 497 ? -17.255 3.748 2.085 1.00 77.44 497 GLY A O 1
ATOM 3913 N N . ILE A 1 498 ? -15.440 2.888 3.093 1.00 77.12 498 ILE A N 1
ATOM 3914 C CA . ILE A 1 498 ? -15.350 1.650 2.299 1.00 77.12 498 ILE A CA 1
ATOM 3915 C C . ILE A 1 498 ? -16.432 0.654 2.734 1.00 77.12 498 ILE A C 1
ATOM 3917 O O . ILE A 1 498 ? -16.920 -0.141 1.932 1.00 77.12 498 ILE A O 1
ATOM 3921 N N . ALA A 1 499 ? -16.812 0.690 4.011 1.00 82.12 499 ALA A N 1
ATOM 3922 C CA . ALA A 1 499 ? -17.767 -0.231 4.605 1.00 82.12 499 ALA A CA 1
ATOM 3923 C C . ALA A 1 499 ? -18.729 0.495 5.553 1.00 82.12 499 ALA A C 1
ATOM 3925 O O . ALA A 1 499 ? -18.373 1.493 6.180 1.00 82.12 499 ALA A O 1
ATOM 3926 N N . SER A 1 500 ? -19.956 -0.016 5.678 1.00 82.81 500 SER A N 1
ATOM 3927 C CA . SER A 1 500 ? -20.917 0.503 6.651 1.00 82.81 500 SER A CA 1
ATOM 3928 C C . SER A 1 500 ? -20.613 0.005 8.069 1.00 82.81 500 SER A C 1
ATOM 3930 O O . SER A 1 500 ? -19.889 -0.971 8.279 1.00 82.81 500 SER A O 1
ATOM 3932 N N . GLU A 1 501 ? -21.219 0.633 9.077 1.00 80.81 501 GLU A N 1
ATOM 3933 C CA . GLU A 1 501 ? -21.126 0.162 10.466 1.00 80.81 501 GLU A CA 1
ATOM 3934 C C . GLU A 1 501 ? -21.649 -1.274 10.608 1.00 80.81 501 GLU A C 1
ATOM 3936 O O . GLU A 1 501 ? -21.043 -2.104 11.288 1.00 80.81 501 GLU A O 1
ATOM 3941 N N . ALA A 1 502 ? -22.729 -1.598 9.890 1.00 82.94 502 ALA A N 1
ATOM 3942 C CA . ALA A 1 502 ? -23.259 -2.949 9.837 1.00 82.94 502 ALA A CA 1
ATOM 3943 C C . ALA A 1 502 ? -22.217 -3.932 9.290 1.00 82.94 502 ALA A C 1
ATOM 3945 O O . ALA A 1 502 ? -22.110 -5.027 9.829 1.00 82.94 502 ALA A O 1
ATOM 3946 N N . ASP A 1 503 ? -21.412 -3.557 8.295 1.00 83.62 503 ASP A N 1
ATOM 3947 C CA . ASP A 1 503 ? -20.380 -4.418 7.699 1.00 83.62 503 ASP A CA 1
ATOM 3948 C C . ASP A 1 503 ? -19.171 -4.639 8.620 1.00 83.62 503 ASP A C 1
ATOM 3950 O O . ASP A 1 503 ? -18.557 -5.712 8.599 1.00 83.62 503 ASP A O 1
ATOM 3954 N N . CYS A 1 504 ? -18.833 -3.647 9.449 1.00 84.50 504 CYS A N 1
ATOM 3955 C CA . CYS A 1 504 ? -17.686 -3.692 10.363 1.00 84.50 504 CYS A CA 1
ATOM 3956 C C . CYS A 1 504 ? -18.005 -4.294 11.741 1.00 84.50 504 CYS A C 1
ATOM 3958 O O . CYS A 1 504 ? -17.100 -4.720 12.468 1.00 84.50 504 CYS A O 1
ATOM 3960 N N . CYS A 1 505 ? -19.285 -4.388 12.096 1.00 82.56 505 CYS A N 1
ATOM 3961 C CA . CYS A 1 505 ? -19.726 -4.958 13.361 1.00 82.56 505 CYS A CA 1
ATOM 3962 C C . CYS A 1 505 ? -19.867 -6.484 13.322 1.00 82.56 505 CYS A C 1
ATOM 3964 O O . CYS A 1 505 ? -20.321 -7.090 12.344 1.00 82.56 505 CYS A O 1
ATOM 3966 N N . GLY A 1 506 ? -19.526 -7.100 14.458 1.00 83.75 506 GLY A N 1
ATOM 3967 C CA . GLY A 1 506 ? -19.795 -8.503 14.741 1.00 83.75 506 GLY A CA 1
ATOM 3968 C C . GLY A 1 506 ? -18.779 -9.500 14.193 1.00 83.75 506 GLY A C 1
ATOM 3969 O O . GLY A 1 506 ? -19.085 -10.680 14.220 1.00 83.75 506 GLY A O 1
ATOM 3970 N N . TRP A 1 507 ? -17.600 -9.115 13.714 1.00 90.56 507 TRP A N 1
ATOM 3971 C CA . TRP A 1 507 ? -16.593 -10.081 13.245 1.00 90.56 507 TRP A CA 1
ATOM 3972 C C . TRP A 1 507 ? -16.125 -11.034 14.347 1.00 90.56 507 TRP A C 1
ATOM 3974 O O . TRP A 1 507 ? -15.917 -10.605 15.474 1.00 90.56 507 TRP A O 1
ATOM 3984 N N . LEU A 1 508 ? -15.977 -12.325 14.046 1.00 90.00 508 LEU A N 1
ATOM 3985 C CA . LEU A 1 508 ? -15.495 -13.335 14.994 1.00 90.00 508 LEU A CA 1
ATOM 3986 C C . LEU A 1 508 ? -14.180 -13.932 14.502 1.00 90.00 508 LEU A C 1
ATOM 3988 O O . LEU A 1 508 ? -14.079 -14.330 13.348 1.00 90.00 508 LEU A O 1
ATOM 3992 N N . VAL A 1 509 ? -13.191 -14.037 15.391 1.00 89.88 509 VAL A N 1
ATOM 3993 C CA . VAL A 1 509 ? -11.920 -14.726 15.122 1.00 89.88 509 VAL A CA 1
ATOM 3994 C C . VAL A 1 509 ? -11.818 -15.916 16.061 1.00 89.88 509 VAL A C 1
ATOM 3996 O O . VAL A 1 509 ? -11.766 -15.729 17.283 1.00 89.88 509 VAL A O 1
ATOM 3999 N N . SER A 1 510 ? -11.789 -17.123 15.499 1.00 89.12 510 SER A N 1
ATOM 4000 C CA . SER A 1 510 ? -11.716 -18.357 16.273 1.00 89.12 510 SER A CA 1
ATOM 4001 C C . SER A 1 510 ? -10.471 -18.369 17.169 1.00 89.12 510 SER A C 1
ATOM 4003 O O . SER A 1 510 ? -9.388 -18.025 16.691 1.00 89.12 510 SER A O 1
ATOM 4005 N N . PRO A 1 511 ? -10.569 -18.765 18.449 1.00 87.12 511 PRO A N 1
ATOM 4006 C CA . PRO A 1 511 ? -9.381 -19.068 19.234 1.00 87.12 511 PRO A CA 1
ATOM 4007 C C . PRO A 1 511 ? -8.579 -20.193 18.570 1.00 87.12 511 PRO A C 1
ATOM 4009 O O . PRO A 1 511 ? -9.154 -21.164 18.081 1.00 87.12 511 PRO A O 1
ATOM 4012 N N . ASN A 1 512 ? -7.254 -20.061 18.568 1.00 87.38 512 ASN A N 1
ATOM 4013 C CA . ASN A 1 512 ? -6.362 -21.113 18.097 1.00 87.38 512 ASN A CA 1
ATOM 4014 C C . ASN A 1 512 ? -5.896 -21.945 19.292 1.00 87.38 512 ASN A C 1
ATOM 4016 O O . ASN A 1 512 ? -4.954 -21.566 19.984 1.00 87.38 512 ASN A O 1
ATOM 4020 N N . ASN A 1 513 ? -6.619 -23.023 19.582 1.00 86.62 513 ASN A N 1
ATOM 4021 C CA . ASN A 1 513 ? -6.320 -23.958 20.662 1.00 86.62 513 ASN A CA 1
ATOM 4022 C C . ASN A 1 513 ? -6.945 -25.342 20.362 1.00 86.62 513 ASN A C 1
ATOM 4024 O O . ASN A 1 513 ? -7.734 -25.470 19.412 1.00 86.62 513 ASN A O 1
ATOM 4028 N N . PRO A 1 514 ? -6.651 -26.389 21.160 1.00 85.81 514 PRO A N 1
ATOM 4029 C CA . PRO A 1 514 ? -7.146 -27.734 20.876 1.00 85.81 514 PRO A CA 1
ATOM 4030 C C . PRO A 1 514 ? -8.673 -27.834 20.966 1.00 85.81 514 PRO A C 1
ATOM 4032 O O . PRO A 1 514 ? -9.286 -28.578 20.205 1.00 85.81 514 PRO A O 1
ATOM 4035 N N . GLY A 1 515 ? -9.296 -27.051 21.855 1.00 84.56 515 GLY A N 1
ATOM 4036 C CA . GLY A 1 515 ? -10.747 -27.023 22.027 1.00 84.56 515 GLY A CA 1
ATOM 4037 C C . GLY A 1 515 ? -11.478 -26.546 20.772 1.00 84.56 515 GLY A C 1
ATOM 4038 O O . GLY A 1 515 ? -12.486 -27.139 20.391 1.00 84.56 515 GLY A O 1
ATOM 4039 N N . MET A 1 516 ? -10.961 -25.517 20.093 1.00 87.00 516 MET A N 1
ATOM 4040 C CA . MET A 1 516 ? -11.535 -25.058 18.827 1.00 87.00 516 MET A CA 1
ATOM 4041 C C . MET A 1 516 ? -11.293 -26.064 17.707 1.00 87.00 516 MET A C 1
ATOM 4043 O O . MET A 1 516 ? -12.237 -26.422 17.005 1.00 87.00 516 MET A O 1
ATOM 4047 N N . ARG A 1 517 ? -10.051 -26.555 17.577 1.00 87.62 517 ARG A N 1
ATOM 4048 C CA . ARG A 1 517 ? -9.658 -27.566 16.582 1.00 87.62 517 ARG A CA 1
ATOM 4049 C C . ARG A 1 517 ? -10.607 -28.768 16.601 1.00 87.62 517 ARG A C 1
ATOM 4051 O O . ARG A 1 517 ? -11.136 -29.158 15.560 1.00 87.62 517 ARG A O 1
ATOM 4058 N N . ASP A 1 518 ? -10.851 -29.318 17.789 1.00 84.12 518 ASP A N 1
ATOM 4059 C CA . ASP A 1 518 ? -11.680 -30.511 17.961 1.00 84.12 518 ASP A CA 1
ATOM 4060 C C . ASP A 1 518 ? -13.153 -30.229 17.601 1.00 84.12 518 ASP A C 1
ATOM 4062 O O . ASP A 1 518 ? -13.816 -31.075 17.002 1.00 84.12 518 ASP A O 1
ATOM 4066 N N . ARG A 1 519 ? -13.662 -29.019 17.882 1.00 85.31 519 ARG A N 1
ATOM 4067 C CA . ARG A 1 519 ? -15.042 -28.609 17.552 1.00 85.31 519 ARG A CA 1
ATOM 4068 C C . ARG A 1 519 ? -15.264 -28.366 16.060 1.00 85.31 519 ARG A C 1
ATOM 4070 O O . ARG A 1 519 ? -16.326 -28.724 15.551 1.00 85.31 519 ARG A O 1
ATOM 4077 N N . ILE A 1 520 ? -14.295 -27.777 15.354 1.00 86.00 520 ILE A N 1
ATOM 4078 C CA . ILE A 1 520 ? -14.384 -27.625 13.891 1.00 86.00 520 ILE A CA 1
ATOM 4079 C C . ILE A 1 520 ? -14.165 -28.963 13.166 1.00 86.00 520 ILE A C 1
ATOM 4081 O O . ILE A 1 520 ? -14.585 -29.109 12.017 1.00 86.00 520 ILE A O 1
ATOM 4085 N N . GLY A 1 521 ? -13.613 -29.966 13.860 1.00 82.25 521 GLY A N 1
ATOM 4086 C CA . GLY A 1 521 ? -13.346 -31.304 13.328 1.00 82.25 521 GLY A CA 1
ATOM 4087 C C . GLY A 1 521 ? -12.039 -31.376 12.541 1.00 82.25 521 GLY A C 1
ATOM 4088 O O . GLY A 1 521 ? -11.947 -32.124 11.566 1.00 82.25 521 GLY A O 1
ATOM 4089 N N . TRP A 1 522 ? -11.054 -30.563 12.933 1.00 87.00 522 TRP A N 1
ATOM 4090 C CA . TRP A 1 522 ? -9.734 -30.540 12.315 1.00 87.00 522 TRP A CA 1
ATOM 4091 C C . TRP A 1 522 ? -8.807 -31.597 12.927 1.00 87.00 522 TRP A C 1
ATOM 4093 O O . TRP A 1 522 ? -8.921 -31.951 14.101 1.00 87.00 522 TRP A O 1
ATOM 4103 N N . ILE A 1 523 ? -7.893 -32.114 12.110 1.00 84.12 523 ILE A N 1
ATOM 4104 C CA . ILE A 1 523 ? -6.932 -33.158 12.487 1.00 84.12 523 ILE A CA 1
ATOM 4105 C C . ILE A 1 523 ? -5.843 -32.621 13.416 1.00 84.12 523 ILE A C 1
ATOM 4107 O O . ILE A 1 523 ? -5.449 -31.457 13.336 1.00 84.12 523 ILE A O 1
ATOM 4111 N N . ALA A 1 524 ? -5.346 -33.491 14.293 1.00 82.81 524 ALA A N 1
ATOM 4112 C CA . ALA A 1 524 ? -4.215 -33.200 15.163 1.00 82.81 524 ALA A CA 1
ATOM 4113 C C . ALA A 1 524 ? -2.958 -33.843 14.575 1.00 82.81 524 ALA A C 1
ATOM 4115 O O . ALA A 1 524 ? -2.993 -35.017 14.232 1.00 82.81 524 ALA A O 1
ATOM 4116 N N . GLN A 1 525 ? -1.855 -33.110 14.464 1.00 79.31 525 GLN A N 1
ATOM 4117 C CA . GLN A 1 525 ? -0.562 -33.730 14.168 1.00 79.31 525 GLN A CA 1
ATOM 4118 C C . GLN A 1 525 ? 0.071 -34.257 15.463 1.00 79.31 525 GLN A C 1
ATOM 4120 O O . GLN A 1 525 ? -0.072 -33.630 16.515 1.00 79.31 525 GLN A O 1
ATOM 4125 N N . GLU A 1 526 ? 0.792 -35.371 15.381 1.00 74.00 526 GLU A N 1
ATOM 4126 C CA . GLU A 1 526 ? 1.651 -35.867 16.471 1.00 74.00 526 GLU A CA 1
ATOM 4127 C C . GLU A 1 526 ? 3.138 -35.651 16.180 1.00 74.00 526 GLU A C 1
ATOM 4129 O O . GLU A 1 526 ? 3.941 -35.531 17.105 1.00 74.00 526 GLU A O 1
ATOM 4134 N N . ASP A 1 527 ? 3.502 -35.564 14.902 1.00 72.06 527 ASP A N 1
ATOM 4135 C CA . ASP A 1 527 ? 4.867 -35.314 14.465 1.00 72.06 527 ASP A CA 1
ATOM 4136 C C . ASP A 1 527 ? 5.213 -33.808 14.430 1.00 72.06 527 ASP A C 1
ATOM 4138 O O . ASP A 1 527 ? 4.361 -32.927 14.589 1.00 72.06 527 ASP A O 1
ATOM 4142 N N . THR A 1 528 ? 6.497 -33.502 14.232 1.00 68.69 528 THR A N 1
ATOM 4143 C CA . THR A 1 528 ? 7.032 -32.129 14.216 1.00 68.69 528 THR A CA 1
ATOM 4144 C C . THR A 1 528 ? 7.155 -31.525 12.813 1.00 68.69 528 THR A C 1
ATOM 4146 O O . THR A 1 528 ? 7.697 -30.429 12.673 1.00 68.69 528 THR A O 1
ATOM 4149 N N . PHE A 1 529 ? 6.692 -32.208 11.761 1.00 70.50 529 PHE A N 1
ATOM 4150 C CA . PHE A 1 529 ? 6.999 -31.861 10.367 1.00 70.50 529 PHE A CA 1
ATOM 4151 C C . PHE A 1 529 ? 5.786 -31.795 9.423 1.00 70.50 529 PHE A C 1
ATOM 4153 O O . PHE A 1 529 ? 5.916 -31.283 8.309 1.00 70.50 529 PHE A O 1
ATOM 4160 N N . SER A 1 530 ? 4.611 -32.258 9.839 1.00 74.31 530 SER A N 1
ATOM 4161 C CA . SER A 1 530 ? 3.416 -32.365 8.996 1.00 74.31 530 SER A CA 1
ATOM 4162 C C . SER A 1 530 ? 2.566 -31.097 8.957 1.00 74.31 530 SER A C 1
ATOM 4164 O O . SER A 1 530 ? 1.709 -30.981 8.081 1.00 74.31 530 SER A O 1
ATOM 4166 N N . CYS A 1 531 ? 2.816 -30.120 9.836 1.00 75.94 531 CYS A N 1
ATOM 4167 C CA . CYS A 1 531 ? 2.003 -28.902 9.976 1.00 75.94 531 CYS A CA 1
ATOM 4168 C C . CYS A 1 531 ? 1.813 -28.161 8.659 1.00 75.94 531 CYS A C 1
ATOM 4170 O O . CYS A 1 531 ? 0.695 -27.766 8.335 1.00 75.94 531 CYS A O 1
ATOM 4172 N N . GLY A 1 532 ? 2.883 -28.057 7.869 1.00 74.62 532 GLY A N 1
ATOM 4173 C CA . GLY A 1 532 ? 2.809 -27.548 6.512 1.00 74.62 532 GLY A CA 1
ATOM 4174 C C . GLY A 1 532 ? 1.800 -28.356 5.701 1.00 74.62 532 GLY A C 1
ATOM 4175 O O . GLY A 1 532 ? 0.780 -27.811 5.280 1.00 74.62 532 GLY A O 1
ATOM 4176 N N . SER A 1 533 ? 2.066 -29.652 5.470 1.00 73.38 533 SER A N 1
ATOM 4177 C CA . SER A 1 533 ? 1.255 -30.518 4.590 1.00 73.38 533 SER A CA 1
ATOM 4178 C C . SER A 1 533 ? -0.233 -30.444 4.901 1.00 73.38 533 SER A C 1
ATOM 4180 O O . SER A 1 533 ? -1.052 -30.321 3.989 1.00 73.38 533 SER A O 1
ATOM 4182 N N . LEU A 1 534 ? -0.567 -30.434 6.189 1.00 79.44 534 LEU A N 1
ATOM 4183 C CA . LEU A 1 534 ? -1.939 -30.304 6.653 1.00 79.44 534 LEU A CA 1
ATOM 4184 C C . LEU A 1 534 ? -2.517 -28.911 6.377 1.00 79.44 534 LEU A C 1
ATOM 4186 O O . LEU A 1 534 ? -3.653 -28.818 5.915 1.00 79.44 534 LEU A O 1
ATOM 4190 N N . ALA A 1 535 ? -1.753 -27.837 6.597 1.00 79.19 535 ALA A N 1
ATOM 4191 C CA . ALA A 1 535 ? -2.176 -26.476 6.279 1.00 79.19 535 ALA A CA 1
ATOM 4192 C C . ALA A 1 535 ? -2.490 -26.311 4.778 1.00 79.19 535 ALA A C 1
ATOM 4194 O O . ALA A 1 535 ? -3.596 -25.894 4.428 1.00 79.19 535 ALA A O 1
ATOM 4195 N N . SER A 1 536 ? -1.592 -26.714 3.873 1.00 75.88 536 SER A N 1
ATOM 4196 C CA . SER A 1 536 ? -1.853 -26.626 2.418 1.00 75.88 536 SER A CA 1
ATOM 4197 C C . SER A 1 536 ? -3.090 -27.398 2.003 1.00 75.88 536 SER A C 1
ATOM 4199 O O . SER A 1 536 ? -3.924 -26.883 1.263 1.00 75.88 536 SER A O 1
ATOM 4201 N N . ALA A 1 537 ? -3.220 -28.633 2.490 1.00 78.19 537 ALA A N 1
ATOM 4202 C CA . ALA A 1 537 ? -4.369 -29.452 2.154 1.00 78.19 537 ALA A CA 1
ATOM 4203 C C . ALA A 1 537 ? -5.665 -28.783 2.643 1.00 78.19 537 ALA A C 1
ATOM 4205 O O . ALA A 1 537 ? -6.645 -28.734 1.904 1.00 78.19 537 ALA A O 1
ATOM 4206 N N . ALA A 1 538 ? -5.648 -28.162 3.831 1.00 82.19 538 ALA A N 1
ATOM 4207 C CA . ALA A 1 538 ? -6.762 -27.344 4.309 1.00 82.19 538 ALA A CA 1
ATOM 4208 C C . ALA A 1 538 ? -7.102 -26.206 3.338 1.00 82.19 538 ALA A C 1
ATOM 4210 O O . ALA A 1 538 ? -8.271 -25.998 3.026 1.00 82.19 538 ALA A O 1
ATOM 4211 N N . MET A 1 539 ? -6.090 -25.477 2.859 1.00 80.25 539 MET A N 1
ATOM 4212 C CA . MET A 1 539 ? -6.267 -24.350 1.941 1.00 80.25 539 MET A CA 1
ATOM 4213 C C . MET A 1 539 ? -6.921 -24.798 0.631 1.00 80.25 539 MET A C 1
ATOM 4215 O O . MET A 1 539 ? -7.893 -24.185 0.198 1.00 80.25 539 MET A O 1
ATOM 4219 N N . VAL A 1 540 ? -6.443 -25.893 0.031 1.00 73.88 540 VAL A N 1
ATOM 4220 C CA . VAL A 1 540 ? -7.009 -26.415 -1.223 1.00 73.88 540 VAL A CA 1
ATOM 4221 C C . VAL A 1 540 ? -8.472 -26.820 -1.037 1.00 73.88 540 VAL A C 1
ATOM 4223 O O . VAL A 1 540 ? -9.321 -26.407 -1.826 1.00 73.88 540 VAL A O 1
ATOM 4226 N N . LEU A 1 541 ? -8.798 -27.541 0.041 1.00 77.25 541 LEU A N 1
ATOM 4227 C CA . LEU A 1 541 ? -10.186 -27.918 0.332 1.00 77.25 541 LEU A CA 1
ATOM 4228 C C . LEU A 1 541 ? -11.086 -26.693 0.535 1.00 77.25 541 LEU A C 1
ATOM 4230 O O . LEU A 1 541 ? -12.197 -26.647 0.005 1.00 77.25 541 LEU A O 1
ATOM 4234 N N . LEU A 1 542 ? -10.601 -25.670 1.246 1.00 78.81 542 LEU A N 1
ATOM 4235 C CA . LEU A 1 542 ? -11.344 -24.428 1.465 1.00 78.81 542 LEU A CA 1
ATOM 4236 C C . LEU A 1 542 ? -11.662 -23.706 0.154 1.00 78.81 542 LEU A C 1
ATOM 4238 O O . LEU A 1 542 ? -12.799 -23.240 0.009 1.00 78.81 542 LEU A O 1
ATOM 4242 N N . CYS A 1 543 ? -10.701 -23.652 -0.777 1.00 69.88 543 CYS A N 1
ATOM 4243 C CA . CYS A 1 543 ? -10.891 -23.121 -2.129 1.00 69.88 543 CYS A CA 1
ATOM 4244 C C . CYS A 1 543 ? -11.960 -23.903 -2.904 1.00 69.88 543 CYS A C 1
ATOM 4246 O O . CYS A 1 543 ? -12.792 -23.287 -3.560 1.00 69.88 543 CYS A O 1
ATOM 4248 N N . GLN A 1 544 ? -12.001 -25.235 -2.769 1.00 69.50 544 GLN A N 1
ATOM 4249 C CA . GLN A 1 544 ? -13.011 -26.095 -3.408 1.00 69.50 544 GLN A CA 1
ATOM 4250 C C . GLN A 1 544 ? -14.411 -25.999 -2.782 1.00 69.50 544 GLN A C 1
ATOM 4252 O O . GLN A 1 544 ? -15.337 -26.703 -3.189 1.00 69.50 544 GLN A O 1
ATOM 4257 N N . GLY A 1 545 ? -14.592 -25.192 -1.736 1.00 73.25 545 GLY A N 1
ATOM 4258 C CA . GLY A 1 545 ? -15.859 -25.194 -1.017 1.00 73.25 545 GLY A CA 1
ATOM 4259 C C . GLY A 1 545 ? -16.007 -26.359 -0.033 1.00 73.25 545 GLY A C 1
ATOM 4260 O O . GLY A 1 545 ? -17.039 -26.433 0.626 1.00 73.25 545 GLY A O 1
ATOM 4261 N N . ILE A 1 546 ? -15.012 -27.243 0.101 1.00 81.06 546 ILE A N 1
ATOM 4262 C CA . ILE A 1 546 ? -15.071 -28.473 0.902 1.00 81.06 546 ILE A CA 1
ATOM 4263 C C . ILE A 1 546 ? -14.606 -28.191 2.330 1.00 81.06 546 ILE A C 1
ATOM 4265 O O . ILE A 1 546 ? -13.625 -27.481 2.562 1.00 81.06 546 ILE A O 1
ATOM 4269 N N . LYS A 1 547 ? -15.307 -28.763 3.314 1.00 88.12 547 LYS A N 1
ATOM 4270 C CA . LYS A 1 547 ? -14.923 -28.638 4.721 1.00 88.12 547 LYS A CA 1
ATOM 4271 C C . LYS A 1 547 ? -13.606 -29.387 4.972 1.00 88.12 547 LYS A C 1
ATOM 4273 O O . LYS A 1 547 ? -13.591 -30.614 4.828 1.00 88.12 547 LYS A O 1
ATOM 4278 N N . PRO A 1 548 ? -12.536 -28.708 5.431 1.00 85.94 548 PRO A N 1
ATOM 4279 C CA . PRO A 1 548 ? -11.306 -29.374 5.833 1.00 85.94 548 PRO A CA 1
ATOM 4280 C C . PRO A 1 548 ? -11.593 -30.221 7.067 1.00 85.94 548 PRO A C 1
ATOM 4282 O O . PRO A 1 548 ? -11.767 -29.718 8.175 1.00 85.94 548 PRO A O 1
ATOM 4285 N N . SER A 1 549 ? -11.721 -31.519 6.852 1.00 82.25 549 SER A N 1
ATOM 4286 C CA . SER A 1 549 ? -12.065 -32.489 7.879 1.00 82.25 549 SER A CA 1
ATOM 4287 C C . SER A 1 549 ? -11.158 -33.695 7.737 1.00 82.25 549 SER A C 1
ATOM 4289 O O . SER A 1 549 ? -10.602 -33.954 6.666 1.00 82.25 549 SER A O 1
ATOM 4291 N N . ALA A 1 550 ? -11.025 -34.452 8.822 1.00 75.69 550 ALA A N 1
ATOM 4292 C CA . ALA A 1 550 ? -10.333 -35.731 8.778 1.00 75.69 550 ALA A CA 1
ATOM 4293 C C . ALA A 1 550 ? -10.935 -36.668 7.716 1.00 75.69 550 ALA A C 1
ATOM 4295 O O . ALA A 1 550 ? -10.198 -37.369 7.037 1.00 75.69 550 ALA A O 1
ATOM 4296 N N . GLU A 1 551 ? -12.254 -36.636 7.524 1.00 76.44 551 GLU A N 1
ATOM 4297 C CA . GLU A 1 551 ? -12.936 -37.408 6.484 1.00 76.44 551 GLU A CA 1
ATOM 4298 C C . GLU A 1 551 ? -12.537 -36.949 5.076 1.00 76.44 551 GLU A C 1
ATOM 4300 O O . GLU A 1 551 ? -12.135 -37.772 4.264 1.00 76.44 551 GLU A O 1
ATOM 4305 N N . ALA A 1 552 ? -12.537 -35.645 4.789 1.00 79.06 552 ALA A N 1
ATOM 4306 C CA . ALA A 1 552 ? -12.122 -35.151 3.473 1.00 79.06 552 ALA A CA 1
ATOM 4307 C C . ALA A 1 552 ? -10.644 -35.470 3.162 1.00 79.06 552 ALA A C 1
ATOM 4309 O O . ALA A 1 552 ? -10.298 -35.838 2.040 1.00 79.06 552 ALA A O 1
ATOM 4310 N N . LEU A 1 553 ? -9.765 -35.363 4.164 1.00 77.50 553 LEU A N 1
ATOM 4311 C CA . LEU A 1 553 ? -8.321 -35.533 3.981 1.00 77.50 553 LEU A CA 1
ATOM 4312 C C . LEU A 1 553 ? -7.854 -36.983 4.023 1.00 77.50 553 LEU A C 1
ATOM 4314 O O . LEU A 1 553 ? -6.915 -37.340 3.317 1.00 77.50 553 LEU A O 1
ATOM 4318 N N . LEU A 1 554 ? -8.470 -37.803 4.869 1.00 74.00 554 LEU A N 1
ATOM 4319 C CA . LEU A 1 554 ? -8.020 -39.161 5.163 1.00 74.00 554 LEU A CA 1
ATOM 4320 C C . LEU A 1 554 ? -9.036 -40.226 4.730 1.00 74.00 554 LEU A C 1
ATOM 4322 O O . LEU A 1 554 ? -8.731 -41.403 4.885 1.00 74.00 554 LEU A O 1
ATOM 4326 N N . GLN A 1 555 ? -10.219 -39.826 4.234 1.00 64.19 555 GLN A N 1
ATOM 4327 C CA . GLN A 1 555 ? -11.355 -40.680 3.834 1.00 64.19 555 GLN A CA 1
ATOM 4328 C C . GLN A 1 555 ? -11.612 -41.839 4.802 1.00 64.19 555 GLN A C 1
ATOM 4330 O O . GLN A 1 555 ? -11.893 -42.970 4.409 1.00 64.19 555 GLN A O 1
ATOM 4335 N N . VAL A 1 556 ? -11.514 -41.557 6.103 1.00 58.72 556 VAL A N 1
ATOM 4336 C CA . VAL A 1 556 ? -11.848 -42.528 7.145 1.00 58.72 556 VAL A CA 1
ATOM 4337 C C . VAL A 1 556 ? -13.370 -42.650 7.180 1.00 58.72 556 VAL A C 1
ATOM 4339 O O . VAL A 1 556 ? -14.051 -41.890 7.862 1.00 58.72 556 VAL A O 1
ATOM 4342 N N . SER A 1 557 ? -13.916 -43.591 6.408 1.00 43.31 557 SER A N 1
ATOM 4343 C CA . SER A 1 557 ? -15.343 -43.901 6.411 1.00 43.31 557 SER A CA 1
ATOM 4344 C C . SER A 1 557 ? -15.722 -44.539 7.748 1.00 43.31 557 SER A C 1
ATOM 4346 O O . SER A 1 557 ? -15.450 -45.716 7.992 1.00 43.31 557 SER A O 1
ATOM 4348 N N . GLY A 1 558 ? -16.339 -43.767 8.638 1.00 45.12 558 GLY A N 1
ATOM 4349 C CA . GLY A 1 558 ? -16.844 -44.286 9.902 1.00 45.12 558 GLY A CA 1
ATOM 4350 C C . GLY A 1 558 ? -17.297 -43.181 10.840 1.00 45.12 558 GLY A C 1
ATOM 4351 O O . GLY A 1 558 ? -16.607 -42.183 11.011 1.00 45.12 558 GLY A O 1
ATOM 4352 N N . ARG A 1 559 ? -18.461 -43.383 11.470 1.00 39.12 559 ARG A N 1
ATOM 4353 C CA . ARG A 1 559 ? -19.018 -42.543 12.541 1.00 39.12 559 ARG A CA 1
ATOM 4354 C C . ARG A 1 559 ? -18.022 -42.413 13.700 1.00 39.12 559 ARG A C 1
ATOM 4356 O O . ARG A 1 559 ? -18.093 -43.155 14.674 1.00 39.12 559 ARG A O 1
ATOM 4363 N N . ALA A 1 560 ? -17.100 -41.472 13.601 1.00 39.69 560 ALA A N 1
ATOM 4364 C CA . ALA A 1 560 ? -16.298 -41.000 14.712 1.00 39.69 560 ALA A CA 1
ATOM 4365 C C . ALA A 1 560 ? -16.629 -39.524 14.903 1.00 39.69 560 ALA A C 1
ATOM 4367 O O . ALA A 1 560 ? -15.862 -38.633 14.550 1.00 39.69 560 ALA A O 1
ATOM 4368 N N . GLU A 1 561 ? -17.811 -39.269 15.466 1.00 42.16 561 GLU A N 1
ATOM 4369 C CA . GLU A 1 561 ? -18.030 -38.020 16.178 1.00 42.16 561 GLU A CA 1
ATOM 4370 C C . GLU A 1 561 ? -16.866 -37.854 17.181 1.00 42.16 561 GLU A C 1
ATOM 4372 O O . GLU A 1 561 ? -16.636 -38.690 18.055 1.00 42.16 561 GLU A O 1
ATOM 4377 N N . SER A 1 562 ? -16.079 -36.797 16.980 1.00 42.12 562 SER A N 1
ATOM 4378 C CA . SER A 1 562 ? -15.218 -36.159 17.982 1.00 42.12 562 SER A CA 1
ATOM 4379 C C . SER A 1 562 ? -13.977 -36.885 18.534 1.00 42.12 562 SER A C 1
ATOM 4381 O O . SER A 1 562 ? -13.574 -36.581 19.660 1.00 42.12 562 SER A O 1
ATOM 4383 N N . ARG A 1 563 ? -13.299 -37.788 17.816 1.00 51.84 563 ARG A N 1
ATOM 4384 C CA . ARG A 1 563 ? -11.977 -38.272 18.283 1.00 51.84 563 ARG A CA 1
ATOM 4385 C C . ARG A 1 563 ? -10.855 -37.642 17.481 1.00 51.84 563 ARG A C 1
ATOM 4387 O O . ARG A 1 563 ? -10.936 -37.600 16.266 1.00 51.84 563 ARG A O 1
ATOM 4394 N N . LYS A 1 564 ? -9.830 -37.142 18.179 1.00 58.66 564 LYS A N 1
ATOM 4395 C CA . LYS A 1 564 ? -8.568 -36.659 17.607 1.00 58.66 564 LYS A CA 1
ATOM 4396 C C . LYS A 1 564 ? -8.085 -37.676 16.572 1.00 58.66 564 LYS A C 1
ATOM 4398 O O . LYS A 1 564 ? -7.701 -38.781 16.947 1.00 58.66 564 LYS A O 1
ATOM 4403 N N . ILE A 1 565 ? -8.185 -37.337 15.291 1.00 64.81 565 ILE A N 1
ATOM 4404 C CA . ILE A 1 565 ? -7.645 -38.174 14.223 1.00 64.81 565 ILE A CA 1
ATOM 4405 C C . ILE A 1 565 ? -6.250 -37.647 13.939 1.00 64.81 565 ILE A C 1
ATOM 4407 O O . ILE A 1 565 ? -6.095 -36.518 13.465 1.00 64.81 565 ILE A O 1
ATOM 4411 N N . THR A 1 566 ? -5.263 -38.472 14.273 1.00 69.94 566 THR A N 1
ATOM 4412 C CA . THR A 1 566 ? -3.866 -38.235 13.940 1.00 69.94 566 THR A CA 1
ATOM 4413 C C . THR A 1 566 ? -3.554 -38.939 12.621 1.00 69.94 566 THR A C 1
ATOM 4415 O O . THR A 1 566 ? -3.759 -40.153 12.527 1.00 69.94 566 THR A O 1
ATOM 4418 N N . PRO A 1 567 ? -3.091 -38.220 11.584 1.00 70.94 567 PRO A N 1
ATOM 4419 C CA . PRO A 1 567 ? -2.611 -38.859 10.370 1.00 70.94 567 PRO A CA 1
ATOM 4420 C C . PRO A 1 567 ? -1.321 -39.639 10.661 1.00 70.94 567 PRO A C 1
ATOM 4422 O O . PRO A 1 567 ? -0.444 -39.166 11.375 1.00 70.94 567 PRO A O 1
ATOM 4425 N N . SER A 1 568 ? -1.194 -40.834 10.090 1.00 74.00 568 SER A N 1
ATOM 4426 C CA . SER A 1 568 ? 0.073 -41.577 10.093 1.00 74.00 568 SER A CA 1
ATOM 4427 C C . SER A 1 568 ? 1.131 -40.884 9.226 1.00 74.00 568 SER A C 1
ATOM 4429 O O . SER A 1 568 ? 0.784 -40.215 8.251 1.00 74.00 568 SER A O 1
ATOM 4431 N N . ASP A 1 569 ? 2.418 -41.143 9.486 1.00 69.62 569 ASP A N 1
ATOM 4432 C CA . ASP A 1 569 ? 3.537 -40.667 8.649 1.00 69.62 569 ASP A CA 1
ATOM 4433 C C . ASP A 1 569 ? 3.305 -40.944 7.157 1.00 69.62 569 ASP A C 1
ATOM 4435 O O . ASP A 1 569 ? 3.595 -40.115 6.291 1.00 69.62 569 ASP A O 1
ATOM 4439 N N . ARG A 1 570 ? 2.721 -42.111 6.848 1.00 74.44 570 ARG A N 1
ATOM 4440 C CA . ARG A 1 570 ? 2.362 -42.488 5.482 1.00 74.44 570 ARG A CA 1
ATOM 4441 C C . ARG A 1 570 ? 1.286 -41.573 4.905 1.00 74.44 570 ARG A C 1
ATOM 4443 O O . ARG A 1 570 ? 1.453 -41.096 3.793 1.00 74.44 570 ARG A O 1
ATOM 4450 N N . GLN A 1 571 ? 0.216 -41.290 5.642 1.00 76.12 571 GLN A N 1
ATOM 4451 C CA . GLN A 1 571 ? -0.838 -40.382 5.179 1.00 76.12 571 GLN A CA 1
ATOM 4452 C C . GLN A 1 571 ? -0.323 -38.949 4.992 1.00 76.12 571 GLN A C 1
ATOM 4454 O O . GLN A 1 571 ? -0.702 -38.287 4.028 1.00 76.12 571 GLN A O 1
ATOM 4459 N N . CYS A 1 572 ? 0.579 -38.481 5.857 1.00 70.75 572 CYS A N 1
ATOM 4460 C CA . CYS A 1 572 ? 1.233 -37.180 5.705 1.00 70.75 572 CYS A CA 1
ATOM 4461 C C . CYS A 1 572 ? 2.119 -37.118 4.452 1.00 70.75 572 CYS A C 1
ATOM 4463 O O . CYS A 1 572 ? 2.094 -36.124 3.718 1.00 70.75 572 CYS A O 1
ATOM 4465 N N . LEU A 1 573 ? 2.869 -38.189 4.175 1.00 72.31 573 LEU A N 1
ATOM 4466 C CA . LEU A 1 573 ? 3.649 -38.329 2.945 1.00 72.31 573 LEU A CA 1
ATOM 4467 C C . LEU A 1 573 ? 2.741 -38.339 1.708 1.00 72.31 573 LEU A C 1
ATOM 4469 O O . LEU A 1 573 ? 3.039 -37.682 0.712 1.00 72.31 573 LEU A O 1
ATOM 4473 N N . ASP A 1 574 ? 1.613 -39.037 1.790 1.00 76.44 574 ASP A N 1
ATOM 4474 C CA . ASP A 1 574 ? 0.660 -39.170 0.693 1.00 76.44 574 ASP A CA 1
ATOM 4475 C C . ASP A 1 574 ? -0.021 -37.828 0.386 1.00 76.44 574 ASP A C 1
ATOM 4477 O O . ASP A 1 574 ? -0.073 -37.424 -0.774 1.00 76.44 574 ASP A O 1
ATOM 4481 N N . LEU A 1 575 ? -0.418 -37.068 1.414 1.00 74.81 575 LEU A N 1
ATOM 4482 C CA . LEU A 1 575 ? -0.911 -35.691 1.270 1.00 74.81 575 LEU A CA 1
ATOM 4483 C C . LEU A 1 575 ? 0.122 -34.780 0.605 1.00 74.81 575 LEU A C 1
ATOM 4485 O O . LEU A 1 575 ? -0.208 -34.036 -0.317 1.00 74.81 575 LEU A O 1
ATOM 4489 N N . ARG A 1 576 ? 1.388 -34.860 1.029 1.00 73.75 576 ARG A N 1
ATOM 4490 C CA . ARG A 1 576 ? 2.486 -34.121 0.392 1.00 73.75 576 ARG A CA 1
ATOM 4491 C C . ARG A 1 576 ? 2.623 -34.492 -1.086 1.00 73.75 576 ARG A C 1
ATOM 4493 O O . ARG A 1 576 ? 2.800 -33.610 -1.921 1.00 73.75 576 ARG A O 1
ATOM 4500 N N . HIS A 1 577 ? 2.596 -35.779 -1.417 1.00 73.69 577 HIS A N 1
ATOM 4501 C CA . HIS A 1 577 ? 2.738 -36.239 -2.798 1.00 73.69 577 HIS A CA 1
ATOM 4502 C C . HIS A 1 577 ? 1.555 -35.797 -3.663 1.00 73.69 577 HIS A C 1
ATOM 4504 O O . HIS A 1 577 ? 1.772 -35.432 -4.816 1.00 73.69 577 HIS A O 1
ATOM 4510 N N . SER A 1 578 ? 0.341 -35.783 -3.103 1.00 72.75 578 SER A N 1
ATOM 4511 C CA . SER A 1 578 ? -0.856 -35.232 -3.746 1.00 72.75 578 SER A CA 1
ATOM 4512 C C . SER A 1 578 ? -0.723 -33.730 -4.011 1.00 72.75 578 SER A C 1
ATOM 4514 O O . SER A 1 578 ? -1.010 -33.268 -5.110 1.00 72.75 578 SER A O 1
ATOM 4516 N N . MET A 1 579 ? -0.203 -32.965 -3.046 1.00 71.75 579 MET A N 1
ATOM 4517 C CA . MET A 1 579 ? 0.058 -31.529 -3.207 1.00 71.75 579 MET A CA 1
ATOM 4518 C C . MET A 1 579 ? 1.121 -31.238 -4.272 1.00 71.75 579 MET A C 1
ATOM 4520 O O . MET A 1 579 ? 0.929 -30.372 -5.122 1.00 71.75 579 MET A O 1
ATOM 4524 N N . LEU A 1 580 ? 2.237 -31.974 -4.253 1.00 68.12 580 LEU A N 1
ATOM 4525 C CA . LEU A 1 580 ? 3.287 -31.855 -5.267 1.00 68.12 580 LEU A CA 1
ATOM 4526 C C . LEU A 1 580 ? 2.769 -32.252 -6.652 1.00 68.12 580 LEU A C 1
ATOM 4528 O O . LEU A 1 580 ? 3.089 -31.585 -7.631 1.00 68.12 580 LEU A O 1
ATOM 4532 N N . GLY A 1 581 ? 1.956 -33.308 -6.732 1.00 66.56 581 GLY A N 1
ATOM 4533 C CA . GLY A 1 581 ? 1.302 -33.731 -7.965 1.00 66.56 581 GLY A CA 1
ATOM 4534 C C . GLY A 1 581 ? 0.396 -32.644 -8.516 1.00 66.56 581 GLY A C 1
ATOM 4535 O O . GLY A 1 581 ? 0.566 -32.260 -9.669 1.00 66.56 581 GLY A O 1
ATOM 4536 N N . LEU A 1 582 ? -0.478 -32.068 -7.689 1.00 67.25 582 LEU A N 1
ATOM 4537 C CA . LEU A 1 582 ? -1.340 -30.946 -8.064 1.00 67.25 582 LEU A CA 1
ATOM 4538 C C . LEU A 1 582 ? -0.528 -29.744 -8.579 1.00 67.25 582 LEU A C 1
ATOM 4540 O O . LEU A 1 582 ? -0.830 -29.194 -9.639 1.00 67.25 582 LEU A O 1
ATOM 4544 N N . PHE A 1 583 ? 0.543 -29.378 -7.870 1.00 64.94 583 PHE A N 1
ATOM 4545 C CA . PHE A 1 583 ? 1.402 -28.248 -8.226 1.00 64.94 583 PHE A CA 1
ATOM 4546 C C . PHE A 1 583 ? 2.142 -28.468 -9.551 1.00 64.94 583 PHE A C 1
ATOM 4548 O O . PHE A 1 583 ? 2.111 -27.615 -10.441 1.00 64.94 583 PHE A O 1
ATOM 4555 N N . LEU A 1 584 ? 2.799 -29.624 -9.708 1.00 61.69 584 LEU A N 1
ATOM 4556 C CA . LEU A 1 584 ? 3.459 -29.992 -10.961 1.00 61.69 584 LEU A CA 1
ATOM 4557 C C . LEU A 1 584 ? 2.448 -30.087 -12.100 1.00 61.69 584 LEU A C 1
ATOM 4559 O O . LEU A 1 584 ? 2.779 -29.733 -13.232 1.00 61.69 584 LEU A O 1
ATOM 4563 N N . SER A 1 585 ? 1.221 -30.518 -11.802 1.00 57.44 585 SER A N 1
ATOM 4564 C CA . SER A 1 585 ? 0.192 -30.671 -12.818 1.00 57.44 585 SER A CA 1
ATOM 4565 C C . SER A 1 585 ? -0.236 -29.350 -13.417 1.00 57.44 585 SER A C 1
ATOM 4567 O O . SER A 1 585 ? -0.282 -29.183 -14.635 1.00 57.44 585 SER A O 1
ATOM 4569 N N . TRP A 1 586 ? -0.455 -28.379 -12.542 1.00 57.16 586 TRP A N 1
ATOM 4570 C CA . TRP A 1 586 ? -0.718 -27.005 -12.917 1.00 57.16 586 TRP A CA 1
ATOM 4571 C C . TRP A 1 586 ? 0.467 -26.382 -13.680 1.00 57.16 586 TRP A C 1
ATOM 4573 O O . TRP A 1 586 ? 0.276 -25.750 -14.721 1.00 57.16 586 TRP A O 1
ATOM 4583 N N . ALA A 1 587 ? 1.708 -26.620 -13.233 1.00 52.97 587 ALA A N 1
ATOM 4584 C CA . ALA A 1 587 ? 2.902 -26.108 -13.911 1.00 52.97 587 ALA A CA 1
ATOM 4585 C C . ALA A 1 587 ? 3.056 -26.705 -15.322 1.00 52.97 587 ALA A C 1
ATOM 4587 O O . ALA A 1 587 ? 3.383 -25.990 -16.266 1.00 52.97 587 ALA A O 1
ATOM 4588 N N . GLY A 1 588 ? 2.772 -28.001 -15.480 1.00 49.34 588 GLY A N 1
ATOM 4589 C CA . GLY A 1 588 ? 2.797 -28.710 -16.759 1.00 49.34 588 GLY A CA 1
ATOM 4590 C C . GLY A 1 588 ? 1.643 -28.347 -17.702 1.00 49.34 588 GLY A C 1
ATOM 4591 O O . GLY A 1 588 ? 1.840 -28.332 -18.918 1.00 49.34 588 GLY A O 1
ATOM 4592 N N . ALA A 1 589 ? 0.462 -28.003 -17.179 1.00 48.62 589 ALA A N 1
ATOM 4593 C CA . ALA A 1 589 ? -0.696 -27.574 -17.973 1.00 48.62 589 ALA A CA 1
ATOM 4594 C C . ALA A 1 589 ? -0.421 -26.285 -18.767 1.00 48.62 589 ALA A C 1
ATOM 4596 O O . ALA A 1 589 ? -0.830 -26.167 -19.923 1.00 48.62 589 ALA A O 1
ATOM 4597 N N . ASN A 1 590 ? 0.371 -25.372 -18.200 1.00 46.16 590 ASN A N 1
ATOM 4598 C CA . ASN A 1 590 ? 0.830 -24.152 -18.873 1.00 46.16 590 ASN A CA 1
ATOM 4599 C C . ASN A 1 590 ? 1.889 -24.418 -19.965 1.00 46.16 590 ASN A C 1
ATOM 4601 O O . ASN A 1 590 ? 2.324 -23.502 -20.661 1.00 46.16 590 ASN A O 1
ATOM 4605 N N . VAL A 1 591 ? 2.303 -25.679 -20.144 1.00 45.12 591 VAL A N 1
ATOM 4606 C CA . VAL A 1 591 ? 3.404 -26.093 -21.019 1.00 45.12 591 VAL A CA 1
ATOM 4607 C C . VAL A 1 591 ? 2.921 -26.851 -22.277 1.00 45.12 591 VAL A C 1
ATOM 4609 O O . VAL A 1 591 ? 3.772 -27.338 -23.014 1.00 45.12 591 VAL A O 1
ATOM 4612 N N . ARG A 1 592 ? 1.640 -26.918 -22.698 1.00 47.53 592 ARG A N 1
ATOM 4613 C CA . ARG A 1 592 ? 1.323 -27.457 -24.062 1.00 47.53 592 ARG A CA 1
ATOM 4614 C C . ARG A 1 592 ? 0.050 -26.941 -24.757 1.00 47.53 592 ARG A C 1
ATOM 4616 O O . ARG A 1 592 ? -1.034 -27.014 -24.191 1.00 47.53 592 ARG A O 1
ATOM 4623 N N . SER A 1 593 ? 0.194 -26.627 -26.060 1.00 38.69 593 SER A N 1
ATOM 4624 C CA . SER A 1 593 ? -0.461 -27.392 -27.153 1.00 38.69 593 SER A CA 1
ATOM 4625 C C . SER A 1 593 ? 0.034 -27.150 -28.603 1.00 38.69 593 SER A C 1
ATOM 4627 O O . SER A 1 593 ? -0.550 -27.768 -29.479 1.00 38.69 593 SER A O 1
ATOM 4629 N N . ASP A 1 594 ? 1.112 -26.394 -28.909 1.00 38.25 594 ASP A N 1
ATOM 4630 C CA . ASP A 1 594 ? 1.333 -26.010 -30.332 1.00 38.25 594 ASP A CA 1
ATOM 4631 C C . ASP A 1 594 ? 2.767 -25.996 -30.922 1.00 38.25 594 ASP A C 1
ATOM 4633 O O . ASP A 1 594 ? 3.027 -25.281 -31.892 1.00 38.25 594 ASP A O 1
ATOM 4637 N N . SER A 1 595 ? 3.727 -26.796 -30.433 1.00 38.53 595 SER A N 1
ATOM 4638 C CA . SER A 1 595 ? 5.024 -26.904 -31.136 1.00 38.53 595 SER A CA 1
ATOM 4639 C C . SER A 1 595 ? 5.590 -28.318 -31.255 1.00 38.53 595 SER A C 1
ATOM 4641 O O . SER A 1 595 ? 5.724 -29.071 -30.291 1.00 38.53 595 SER A O 1
ATOM 4643 N N . ARG A 1 596 ? 5.970 -28.656 -32.494 1.00 38.94 596 ARG A N 1
ATOM 4644 C CA . ARG A 1 596 ? 6.745 -29.839 -32.901 1.00 38.94 596 ARG A CA 1
ATOM 4645 C C . ARG A 1 596 ? 8.241 -29.689 -32.572 1.00 38.94 596 ARG A C 1
ATOM 4647 O O . ARG A 1 596 ? 9.081 -30.184 -33.323 1.00 38.94 596 ARG A O 1
ATOM 4654 N N . ASP A 1 597 ? 8.591 -29.033 -31.467 1.00 37.94 597 ASP A N 1
ATOM 4655 C CA . ASP A 1 597 ? 9.990 -28.765 -31.128 1.00 37.94 597 ASP A CA 1
ATOM 4656 C C . ASP A 1 597 ? 10.599 -29.774 -30.156 1.00 37.94 597 ASP A C 1
ATOM 4658 O O . ASP A 1 597 ? 9.965 -30.314 -29.244 1.00 37.94 597 ASP A O 1
ATOM 4662 N N . HIS A 1 598 ? 11.884 -30.031 -30.405 1.00 40.06 598 HIS A N 1
ATOM 4663 C CA . HIS A 1 598 ? 12.668 -31.208 -30.023 1.00 40.06 598 HIS A CA 1
ATOM 4664 C C . HIS A 1 598 ? 12.858 -31.427 -28.509 1.00 40.06 598 HIS A C 1
ATOM 4666 O O . HIS A 1 598 ? 13.398 -32.451 -28.102 1.00 40.06 598 HIS A O 1
ATOM 4672 N N . TRP A 1 599 ? 12.360 -30.519 -27.671 1.00 40.25 599 TRP A N 1
ATOM 4673 C CA . TRP A 1 599 ? 12.405 -30.597 -26.207 1.00 40.25 599 TRP A CA 1
ATOM 4674 C C . TRP A 1 599 ? 11.370 -31.555 -25.612 1.00 40.25 599 TRP A C 1
ATOM 4676 O O . TRP A 1 599 ? 11.559 -32.087 -24.522 1.00 40.25 599 TRP 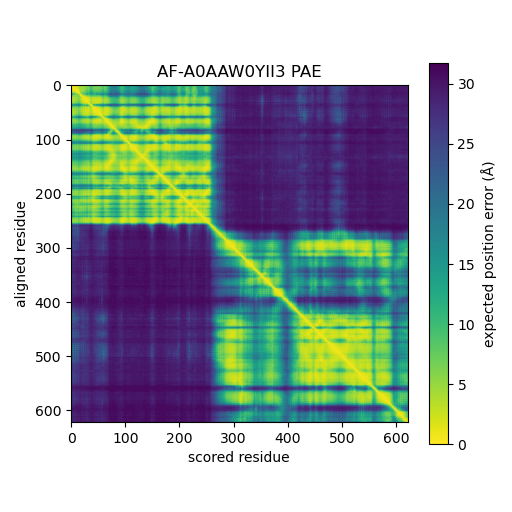A O 1
ATOM 4686 N N . THR A 1 600 ? 10.282 -31.814 -26.339 1.00 40.62 600 THR A N 1
ATOM 4687 C CA . THR A 1 600 ? 9.195 -32.699 -25.896 1.00 40.62 600 THR A CA 1
ATOM 4688 C C . THR A 1 600 ? 9.443 -34.185 -26.156 1.00 40.62 600 THR A C 1
ATOM 4690 O O . THR A 1 600 ? 8.692 -35.009 -25.653 1.00 40.62 600 THR A O 1
ATOM 4693 N N . LYS A 1 601 ? 10.513 -34.547 -26.875 1.00 38.88 601 LYS A N 1
ATOM 4694 C CA . LYS A 1 601 ? 10.857 -35.946 -27.182 1.00 38.88 601 LYS A CA 1
ATOM 4695 C C . LYS A 1 601 ? 11.587 -36.691 -26.056 1.00 38.88 601 LYS A C 1
ATOM 4697 O O . LYS A 1 601 ? 11.983 -37.832 -26.258 1.00 38.88 601 LYS A O 1
ATOM 4702 N N . HIS A 1 602 ? 11.818 -36.074 -24.897 1.00 52.28 602 HIS A N 1
ATOM 4703 C CA . HIS A 1 602 ? 12.459 -36.775 -23.786 1.00 52.28 602 HIS A CA 1
ATOM 4704 C C . HIS A 1 602 ? 11.422 -37.549 -22.963 1.00 52.28 602 HIS A C 1
ATOM 4706 O O . HIS A 1 602 ? 10.617 -36.944 -22.254 1.00 52.28 602 HIS A O 1
ATOM 4712 N N . ASP A 1 603 ? 11.495 -38.883 -23.034 1.00 45.72 603 ASP A N 1
ATOM 4713 C CA . ASP A 1 603 ? 10.548 -39.844 -22.446 1.00 45.72 603 ASP A CA 1
ATOM 4714 C C . ASP A 1 603 ? 10.142 -39.532 -20.999 1.00 45.72 603 ASP A C 1
ATOM 4716 O O . ASP A 1 603 ? 8.982 -39.697 -20.650 1.00 45.72 603 ASP A O 1
ATOM 4720 N N . ALA A 1 604 ? 11.048 -39.021 -20.159 1.00 41.59 604 ALA A N 1
ATOM 4721 C CA . ALA A 1 604 ? 10.746 -38.688 -18.764 1.00 41.59 604 ALA A CA 1
ATOM 4722 C C . ALA A 1 604 ? 9.828 -37.460 -18.608 1.00 41.59 604 ALA A C 1
ATOM 4724 O O . ALA A 1 604 ? 8.922 -37.469 -17.779 1.00 41.59 604 ALA A O 1
ATOM 4725 N N . VAL A 1 605 ? 10.029 -36.413 -19.416 1.00 45.56 605 VAL A N 1
ATOM 4726 C CA . VAL A 1 605 ? 9.180 -35.207 -19.406 1.00 45.56 605 VAL A CA 1
ATOM 4727 C C . VAL A 1 605 ? 7.851 -35.506 -20.085 1.00 45.56 605 VAL A C 1
ATOM 4729 O O . VAL A 1 605 ? 6.810 -35.041 -19.632 1.00 45.56 605 VAL A O 1
ATOM 4732 N N . GLU A 1 606 ? 7.860 -36.317 -21.144 1.00 49.06 606 GLU A N 1
ATOM 4733 C CA . GLU A 1 606 ? 6.619 -36.760 -21.771 1.00 49.06 606 GLU A CA 1
ATOM 4734 C C . GLU A 1 606 ? 5.804 -37.700 -20.885 1.00 49.06 606 GLU A C 1
ATOM 4736 O O . GLU A 1 606 ? 4.583 -37.569 -20.840 1.00 49.06 606 GLU A O 1
ATOM 4741 N N . CYS A 1 607 ? 6.460 -38.592 -20.143 1.00 48.91 607 CYS A N 1
ATOM 4742 C CA . CYS A 1 607 ? 5.835 -39.436 -19.131 1.00 48.91 607 CYS A CA 1
ATOM 4743 C C . CYS A 1 607 ? 5.204 -38.576 -18.031 1.00 48.91 607 CYS A C 1
ATOM 4745 O O . CYS A 1 607 ? 4.010 -38.710 -17.767 1.00 48.91 607 CYS A O 1
ATOM 4747 N N . LEU A 1 608 ? 5.963 -37.616 -17.490 1.00 47.62 608 LEU A N 1
ATOM 4748 C CA . LEU A 1 608 ? 5.481 -36.693 -16.465 1.00 47.62 608 LEU A CA 1
ATOM 4749 C C . LEU A 1 608 ? 4.277 -35.879 -16.965 1.00 47.62 608 LEU A C 1
ATOM 4751 O O . LEU A 1 608 ? 3.259 -35.839 -16.289 1.00 47.62 608 LEU A O 1
ATOM 4755 N N . ILE A 1 609 ? 4.341 -35.304 -18.175 1.00 51.56 609 ILE A N 1
ATOM 4756 C CA . ILE A 1 609 ? 3.225 -34.560 -18.786 1.00 51.56 609 ILE A CA 1
ATOM 4757 C C . ILE A 1 609 ? 2.003 -35.463 -19.000 1.00 51.56 609 ILE A C 1
ATOM 4759 O O . ILE A 1 609 ? 0.899 -35.070 -18.640 1.00 51.56 609 ILE A O 1
ATOM 4763 N N . ARG A 1 610 ? 2.163 -36.664 -19.574 1.00 54.62 610 ARG A N 1
ATOM 4764 C CA . ARG A 1 610 ? 1.036 -37.585 -19.829 1.00 54.62 610 ARG A CA 1
ATOM 4765 C C . ARG A 1 610 ? 0.345 -38.026 -18.545 1.00 54.62 610 ARG A C 1
ATOM 4767 O O . ARG A 1 610 ? -0.871 -38.161 -18.540 1.00 54.62 610 ARG A O 1
ATOM 4774 N N . GLN A 1 611 ? 1.109 -38.234 -17.480 1.00 52.53 611 GLN A N 1
ATOM 4775 C CA . GLN A 1 611 ? 0.567 -38.598 -16.175 1.00 52.53 611 GLN A CA 1
ATOM 4776 C C . GLN A 1 611 ? -0.127 -37.418 -15.496 1.00 52.53 611 GLN A C 1
ATOM 4778 O O . GLN A 1 611 ? -1.092 -37.629 -14.781 1.00 52.53 611 GLN A O 1
ATOM 4783 N N . ILE A 1 612 ? 0.328 -36.193 -15.764 1.00 50.31 612 ILE A N 1
ATOM 4784 C CA . ILE A 1 612 ? -0.206 -34.937 -15.229 1.00 50.31 612 ILE A CA 1
ATOM 4785 C C . ILE A 1 612 ? -1.501 -34.462 -15.927 1.00 50.31 612 ILE A C 1
ATOM 4787 O O . ILE A 1 612 ? -2.339 -33.793 -15.323 1.00 50.31 612 ILE A O 1
ATOM 4791 N N . MET A 1 613 ? -1.677 -34.767 -17.215 1.00 50.97 613 MET A N 1
ATOM 4792 C CA . MET A 1 613 ? -2.793 -34.248 -18.026 1.00 50.97 613 MET A CA 1
ATOM 4793 C C . MET A 1 613 ? -4.205 -34.501 -17.454 1.00 50.97 613 MET A C 1
ATOM 4795 O O . MET A 1 613 ? -4.998 -33.558 -17.472 1.00 50.97 613 MET A O 1
ATOM 4799 N N . PRO A 1 614 ? -4.537 -35.684 -16.897 1.00 51.88 614 PRO A N 1
ATOM 4800 C CA . PRO A 1 614 ? -5.863 -35.948 -16.324 1.00 51.88 614 PRO A CA 1
ATOM 4801 C C . PRO A 1 614 ? -6.267 -34.990 -15.190 1.00 51.88 614 PRO A C 1
ATOM 4803 O O . PRO A 1 614 ? -7.454 -34.783 -14.949 1.00 51.88 614 PRO A O 1
ATOM 4806 N N . TYR A 1 615 ? -5.305 -34.367 -14.498 1.00 50.84 615 TYR A N 1
ATOM 4807 C CA . TYR A 1 615 ? -5.594 -33.448 -13.390 1.00 50.84 615 TYR A CA 1
ATOM 4808 C C . TYR A 1 615 ? -5.986 -32.045 -13.860 1.00 50.84 615 TYR A C 1
ATOM 4810 O O . TYR A 1 615 ? -6.701 -31.342 -13.148 1.00 50.84 615 TYR A O 1
ATOM 4818 N N . ARG A 1 616 ? -5.556 -31.632 -15.062 1.00 47.34 616 ARG A N 1
ATOM 4819 C CA . ARG A 1 616 ? -5.938 -30.339 -15.653 1.00 47.34 616 ARG A CA 1
ATOM 4820 C C . ARG A 1 616 ? -7.437 -30.285 -15.918 1.00 47.34 616 ARG A C 1
ATOM 4822 O O . ARG A 1 616 ? -8.075 -29.302 -15.575 1.00 47.34 616 ARG A O 1
ATOM 4829 N N . GLU A 1 617 ? -7.992 -31.349 -16.490 1.00 50.41 617 GLU A N 1
ATOM 4830 C CA . GLU A 1 617 ? -9.420 -31.421 -16.819 1.00 50.41 617 GLU A CA 1
ATOM 4831 C C . GLU A 1 617 ? -10.299 -31.276 -15.567 1.00 50.41 617 GLU A C 1
ATOM 4833 O O . GLU A 1 617 ? -11.378 -30.696 -15.637 1.00 50.41 617 GLU A O 1
ATOM 4838 N N . ARG A 1 618 ? -9.807 -31.722 -14.402 1.00 47.03 618 ARG A N 1
ATOM 4839 C CA . ARG A 1 618 ? -10.473 -31.521 -13.106 1.00 47.03 618 ARG A CA 1
ATOM 4840 C C . ARG A 1 618 ? -10.286 -30.114 -12.537 1.00 47.03 618 ARG A C 1
ATOM 4842 O O . ARG A 1 618 ? -11.222 -29.589 -11.947 1.00 47.03 618 ARG A O 1
ATOM 4849 N N . LEU A 1 619 ? -9.116 -29.499 -12.725 1.00 47.25 619 LEU A N 1
ATOM 4850 C CA . LEU A 1 619 ? -8.861 -28.103 -12.339 1.00 47.25 619 LEU A CA 1
ATOM 4851 C C . LEU A 1 619 ? -9.652 -27.097 -13.182 1.00 47.25 619 LEU A C 1
ATOM 4853 O O . LEU A 1 619 ? -10.052 -26.069 -12.659 1.00 47.25 619 LEU A O 1
ATOM 4857 N N . ASP A 1 620 ? -9.877 -27.385 -14.464 1.00 41.50 620 ASP A N 1
ATOM 4858 C CA . ASP A 1 620 ? -10.686 -26.543 -15.353 1.00 41.50 620 ASP A CA 1
ATOM 4859 C C . ASP A 1 620 ? -12.205 -26.694 -15.066 1.00 41.50 620 ASP A C 1
ATOM 4861 O O . ASP A 1 620 ? -13.001 -25.865 -15.513 1.00 41.50 620 ASP A O 1
ATOM 4865 N N . TYR A 1 621 ? -12.605 -27.734 -14.317 1.00 38.34 621 TYR A N 1
ATOM 4866 C CA . TYR A 1 621 ? -13.990 -28.028 -13.915 1.00 38.34 621 TYR A CA 1
ATOM 4867 C C . TYR A 1 621 ? -14.355 -27.522 -12.504 1.00 38.34 621 TYR A C 1
ATOM 4869 O O . TYR A 1 621 ? -15.531 -27.255 -12.244 1.00 38.34 621 TYR A O 1
ATOM 4877 N N . ALA A 1 622 ? -13.373 -27.419 -11.601 1.00 35.03 622 ALA A N 1
ATOM 4878 C CA . ALA A 1 622 ? -13.508 -26.877 -10.243 1.00 35.03 622 ALA A CA 1
ATOM 4879 C C . ALA A 1 622 ? -13.374 -25.347 -10.227 1.00 35.03 622 ALA A C 1
ATOM 4881 O O . ALA A 1 622 ? -14.080 -24.715 -9.406 1.00 35.03 622 ALA A O 1
#

pLDDT: mean 70.38, std 17.46, range [27.86, 97.0]

Mean predicted aligned error: 19.97 Å

InterPro domains:
  IPR001394 Peptidase C19, ubiquitin carboxyl-terminal hydrolase [PF00443] (37-236)
  IPR028889 Ubiquitin specific protease UPS, catalytic domain [PS50235] (1-255)
  IPR038765 Papain-like cysteine peptidase superfamily [SSF54001] (38-252)

Solvent-accessible surface area (backbone atoms only — not comparable to full-atom values): 35048 Å² total; per-residue (Å²): 98,70,65,55,50,50,49,53,50,52,32,56,76,67,70,54,91,74,86,59,71,65,51,56,51,43,34,33,78,68,68,47,40,77,59,90,90,71,66,89,78,60,69,66,58,39,50,52,43,47,30,55,57,44,38,76,72,39,93,84,64,46,59,44,56,38,26,28,33,28,33,36,34,34,41,22,33,72,84,74,61,52,66,62,61,70,44,79,55,70,52,74,45,48,61,48,65,30,53,64,71,81,46,62,87,75,47,98,70,51,38,53,67,57,41,50,57,48,57,33,45,45,71,44,90,63,69,43,76,35,88,81,77,74,42,78,33,42,35,35,32,40,44,24,40,61,47,71,26,56,29,44,36,38,37,43,51,74,52,74,42,80,47,102,89,51,80,44,24,50,56,82,72,87,63,47,80,64,63,59,46,70,53,19,85,52,33,75,39,61,84,55,25,36,29,38,57,40,34,39,35,23,40,35,54,60,43,73,88,56,68,49,68,34,36,37,38,57,56,95,94,39,42,37,33,40,47,84,91,44,78,46,81,40,96,46,76,68,70,64,41,73,76,58,36,43,69,38,38,41,34,23,40,45,46,54,69,89,51,95,52,74,85,74,84,82,74,69,66,60,71,60,49,46,50,47,48,52,58,57,51,53,60,72,72,50,53,72,67,57,50,51,51,55,48,52,57,45,58,67,68,56,83,62,47,56,59,93,80,49,75,66,78,46,18,36,73,44,70,78,39,33,52,51,70,68,56,54,51,51,52,50,48,60,71,66,41,83,81,48,59,91,88,41,54,93,60,30,38,61,31,55,98,86,47,70,42,44,49,67,59,49,46,58,32,66,73,37,94,59,27,73,72,43,70,64,44,57,33,33,54,50,28,52,42,46,46,65,51,59,78,66,48,89,81,50,83,88,63,88,80,70,65,62,70,61,64,67,46,49,58,60,55,62,32,64,46,62,40,53,65,85,54,44,61,50,74,61,42,56,88,78,56,60,40,46,77,33,78,45,57,29,29,37,32,48,77,92,61,94,48,32,24,16,42,34,38,36,22,78,64,35,34,32,45,64,50,34,28,68,21,28,81,62,55,45,73,51,52,52,53,49,52,55,49,50,50,54,48,37,47,48,33,41,75,69,67,67,38,52,70,76,74,52,47,78,67,42,72,54,71,55,30,52,73,46,27,52,70,73,40,43,42,34,57,85,69,94,58,48,33,48,49,54,10,52,45,36,33,55,30,51,74,70,36,26,65,57,29,48,47,57,38,56,62,59,87,64,98,62,87,82,63,86,48,60,72,50,75,66,40,46,51,30,32,39,25,4,49,51,29,50,52,52,22,56,49,48,58,78,67,70,90,89,74,98,53,83,78,63,74,43,66,69,61,41,48,51,45,64,69,27,51,73,55,45,66,52,61,78,71,107

Organism: NCBI:txid1651941